Protein 3UP6 (pdb70)

CATH classification: 2.60.40.2580 (+1 more: 2.60.40.3380)

Secondary structure (DSSP, 8-state):
-EEEEEE-------SPPPB---EEEEEE-SS-EEEEEEE----SS-B-TTTSPPEEEEEE-EEEEEEEE-SS--HHHHHHHHT---HHHHH--EEGGGTB-TTSSB-TTT---EEEEEEEE-TT-EEEE-----S-EEEEEEEEE-TTS--EEE-TTT---EEEEE--EE-----GGGT-SS-SSGGG-----B-S--TTT-EEEE---SS-EEE----STT---EEEEEEEEE--EEPPTT-TT--EE---EEESSS-EE--S-EE--EEEE-SSTT---EEE--EE-TT-EEEEEEEE-SS-EEEEEEEE---/-EEEEEE-----S-TTTSPPB---EEEEEE-SS-EEEEEEE----SS-B-TTTSPPEEEEEE-EEEEEEEE-SS--HHHHHHHHT---HHHHH--EEGGGSB-TTSSB-TTT---EEEEEEEE-TT-EEEE-----S-EEEEEEEEE-TTS--EEE-TTT---EEEEE--EE-----TTTT-SS-SSGGG-----B-S--TTT-EEEE---SS-EEE----SSS---EEEEEEEEE--EEPPTT-TT--EE---EEESSS-EE--S-EE--EEEE-SSTT---EEE--EE-TT-EEEEEEEE-SS-EEEEEEEES--

Nearest PDB structures (foldseek):
  3up6-assembly2_B  TM=1.003E+00  e=2.009E-66  Bacteroides ovatus ATCC 8483
  3up6-assembly1_A  TM=9.876E-01  e=1.364E-63  Bacteroides ovatus ATCC 8483
  4k4k-assembly1_A  TM=4.471E-01  e=3.605E-06  Bacteroides uniformis ATCC 8492
  4h40-assembly1_B  TM=3.412E-01  e=4.747E-07  Bacteroides fragilis NCTC 9343
  4h40-assembly1_A  TM=3.571E-01  e=2.201E-06  Bacteroides fragilis NCTC 9343

Foldseek 3Di:
DKEKEWEQADDVDVQAFWFQKWKWKWAADVVGIWTWDTDMDGDPDTDGSNPDGTDIDMGDFHQKMKIKDKTLDQPVCVVVSVPDIDQVVLLVKDFQVRQADPLQDGPSVSTIIAMAIRDGDDPHYYYYDYYTFFQWEKEWEKEFADDQFAWWWAAQPWDKKKKWLFFRIFRRYHDVVRCQPPHPDVVSHTHDAAEPDDPVRIDMDMDHARHIDIGHDDPDPVDDRIDTRDMHIGGKHFAYPVNPSAMWMKTQIDGHDPDGAMGDTDGCQWEQEPPDVPGGDIDGDGIRDGQKYKYWYFYGGNPHTDIHIYIDNRD/DKEKEWEQEDAPDDLVQFFWFQKWKWKWAQDPVGIWTWDTDMDGDPDTHGSVPDGTDIDIGDFHQKMKIKDKTLDQPVCVVVSVPDIDPVVLLVWDFQCRQADPLQDGPSVSTIIEMAIRDGDDPHYYYYDYYTFFQWEKEWEKEFADDQFAWWWAAQPWDKKKKWLFFGMFRGYYDVVRQQPPHPDVVSHTHDAAEPDDPVRIDMDMDHARHIDIGHDDPDPVDDRIDTRDMHIGGKHFAYPVNPSAMWMKWQIDGHDPDGAMGDTDGCQWEQEPPDPPGGDIDGDGIRDTLKYWYWYFYGGNPHTDIHIYIYNRD

Solvent-accessible surface area: 29450 Å² total

Radius of gyration: 29.47 Å; Cα contacts (8 Å, |Δi|>4): 1549; chains: 2; bounding box: 87×43×74 Å

Sequence (632 aa):
TRAQLSIDLVNNVEQQEKINSRFIVFGSTPGGVRLDVNEHILLSTPETATDIDAQLLEVTSSNDILVVVIANEPQSLTSQLDGIANLLTLQEIYDISSILNSDGQIISATGPTGVIRDISIAPDETKTVQVIERAVARVDVFIEAIDGGAVTGYTAGSTSVTLHNFSHDSYFVGNVGNGTRDNADSSKNYGKVKEDVSESNLLTHSWTAATTETWAYSSAPGAENRKLLCSFYTAERLFKSDYSDRLSISANVLKGPSDVTGITGKVIESVTKVDGTGSPTAQPFTEIRRNNVYQVTARVGKIGIQILTISVEDWTRAQLSIDLVNNGDVEQQEKINSRFIVFGSTPGGVRLDVNEHILLSTPETATDIDAQLLEVTSSNDILVVVIANEPQSLTSQLDGIANLLTLQEIYDISSILNSDGQIISATGPTGVIRDISIAPDETKTVQVIERAVARVDVFIEAIDGGAVTGYTAGSTSVTLHNFSHDSYFVGNVGNGTRDNADSSKNYGKVKEDVSESNLLTHSWTAATTETWAYSSAPGAENRKLLCSFYTAERLFKSDYSDRLSISANVLKGPSDVTGITGKVIESVTKVDGTGSPTAQPFTEIRRNNVYQVTARVGKIGIQILTISVEDW

Structure (mmCIF, N/CA/C/O backbone):
data_3UP6
#
_entry.id   3UP6
#
_cell.length_a   78.043
_cell.length_b   91.138
_cell.length_c   106.356
_cell.angle_alpha   90.000
_cell.angle_beta   90.000
_cell.angle_gamma   90.000
#
_symmetry.space_group_name_H-M   'P 21 21 21'
#
loop_
_entity.id
_entity.type
_entity.pdbx_description
1 polymer 'hypothetical protein BACOVA_04078'
2 water water
#
loop_
_atom_site.group_PDB
_atom_site.id
_atom_site.type_symbol
_atom_site.label_atom_id
_atom_site.label_alt_id
_atom_site.label_comp_id
_atom_site.label_asym_id
_atom_site.label_entity_id
_atom_site.label_seq_id
_atom_site.pdbx_PDB_ins_code
_atom_site.Cartn_x
_atom_site.Cartn_y
_atom_site.Cartn_z
_atom_site.occupancy
_atom_site.B_iso_or_equiv
_atom_site.auth_seq_id
_atom_site.auth_comp_id
_atom_site.auth_asym_id
_atom_site.auth_atom_id
_atom_site.pdbx_PDB_model_num
ATOM 1 N N . THR A 1 12 ? 32.747 33.340 121.340 1.00 62.80 35 THR A N 1
ATOM 2 C CA . THR A 1 12 ? 34.198 33.212 121.502 1.00 60.96 35 THR A CA 1
ATOM 3 C C . THR A 1 12 ? 34.856 32.883 120.132 1.00 62.05 35 THR A C 1
ATOM 4 O O . THR A 1 12 ? 35.661 33.680 119.648 1.00 60.80 35 THR A O 1
ATOM 8 N N . ARG A 1 13 ? 34.485 31.737 119.505 1.00 57.30 36 ARG A N 1
ATOM 9 C CA . ARG A 1 13 ? 35.013 31.267 118.211 1.00 55.03 36 ARG A CA 1
ATOM 10 C C . ARG A 1 13 ? 34.057 31.511 117.035 1.00 56.57 36 ARG A C 1
ATOM 11 O O . ARG A 1 13 ? 32.843 31.651 117.219 1.00 58.54 36 ARG A O 1
ATOM 19 N N . ALA A 1 14 ? 34.624 31.497 115.812 1.00 48.93 37 ALA A N 1
ATOM 20 C CA . ALA A 1 14 ? 33.932 31.661 114.533 1.00 47.27 37 ALA A CA 1
ATOM 21 C C . ALA A 1 14 ? 34.602 30.811 113.466 1.00 47.64 37 ALA A C 1
ATOM 22 O O . ALA A 1 14 ? 35.740 30.374 113.658 1.00 44.96 37 ALA A O 1
ATOM 24 N N . GLN A 1 15 ? 33.892 30.548 112.359 1.00 44.42 38 GLN A N 1
ATOM 25 C CA . GLN A 1 15 ? 34.406 29.737 111.252 1.00 42.89 38 GLN A CA 1
ATOM 26 C C . GLN A 1 15 ? 34.549 30.587 110.023 1.00 46.26 38 GLN A C 1
ATOM 27 O O . GLN A 1 15 ? 33.573 31.206 109.580 1.00 47.36 38 GLN A O 1
ATOM 33 N N . LEU A 1 16 ? 35.766 30.626 109.469 1.00 40.54 39 LEU A N 1
ATOM 34 C CA . LEU A 1 16 ? 36.082 31.404 108.279 1.00 39.29 39 LEU A CA 1
ATOM 35 C C . LEU A 1 16 ? 36.481 30.469 107.138 1.00 43.58 39 LEU A C 1
ATOM 36 O O . LEU A 1 16 ? 37.448 29.730 107.279 1.00 43.44 39 LEU A O 1
ATOM 41 N N . SER A 1 17 ? 35.710 30.457 106.039 1.00 41.54 40 SER A N 1
ATOM 42 C CA . SER A 1 17 ? 35.983 29.629 104.871 1.00 41.42 40 SER A CA 1
ATOM 43 C C . SER A 1 17 ? 36.708 30.442 103.808 1.00 45.64 40 SER A C 1
ATOM 44 O O . SER A 1 17 ? 36.147 31.395 103.256 1.00 47.63 40 SER A O 1
ATOM 47 N N . ILE A 1 18 ? 37.958 30.076 103.534 1.00 39.06 41 ILE A N 1
ATOM 48 C CA . ILE A 1 18 ? 38.756 30.757 102.523 1.00 36.92 41 ILE A CA 1
ATOM 49 C C . ILE A 1 18 ? 38.570 30.039 101.188 1.00 40.77 41 ILE A C 1
ATOM 50 O O . ILE A 1 18 ? 38.920 28.861 101.080 1.00 41.00 41 ILE A O 1
ATOM 55 N N . ASP A 1 19 ? 38.043 30.753 100.175 1.00 36.90 42 ASP A N 1
ATOM 56 C CA . ASP A 1 19 ? 37.868 30.190 98.847 1.00 37.42 42 ASP A CA 1
ATOM 57 C C . ASP A 1 19 ? 38.799 30.916 97.863 1.00 41.56 42 ASP A C 1
ATOM 58 O O . ASP A 1 19 ? 38.544 32.064 97.513 1.00 41.54 42 ASP A O 1
ATOM 63 N N . LEU A 1 20 ? 39.902 30.254 97.451 1.00 37.82 43 LEU A N 1
ATOM 64 C CA . LEU A 1 20 ? 40.863 30.802 96.493 1.00 36.53 43 LEU A CA 1
ATOM 65 C C . LEU A 1 20 ? 40.232 30.849 95.092 1.00 43.39 43 LEU A C 1
ATOM 66 O O . LEU A 1 20 ? 39.472 29.948 94.746 1.00 44.62 43 LEU A O 1
ATOM 71 N N . VAL A 1 21 ? 40.467 31.940 94.328 1.00 41.08 44 VAL A N 1
ATOM 72 C CA . VAL A 1 21 ? 39.903 32.157 92.984 1.00 43.16 44 VAL A CA 1
ATOM 73 C C . VAL A 1 21 ? 40.989 32.635 92.003 1.00 54.44 44 VAL A C 1
ATOM 74 O O . VAL A 1 21 ? 41.966 33.287 92.407 1.00 54.68 44 VAL A O 1
ATOM 78 N N . ASN A 1 22 ? 40.816 32.303 90.714 1.00 55.70 45 ASN A N 1
ATOM 79 C CA . ASN A 1 22 ? 41.740 32.731 89.667 1.00 56.79 45 ASN A CA 1
ATOM 80 C C . ASN A 1 22 ? 41.009 33.669 88.693 1.00 66.26 45 ASN A C 1
ATOM 81 O O . ASN A 1 22 ? 41.478 34.797 88.469 1.00 66.47 45 ASN A O 1
ATOM 86 N N . ASN A 1 23 ? 39.851 33.198 88.133 1.00 64.87 46 ASN A N 1
ATOM 87 C CA . ASN A 1 23 ? 38.982 33.899 87.176 1.00 86.38 46 ASN A CA 1
ATOM 88 C C . ASN A 1 23 ? 39.804 34.654 86.107 1.00 98.18 46 ASN A C 1
ATOM 89 O O . ASN A 1 23 ? 40.779 34.117 85.569 1.00 49.75 46 ASN A O 1
ATOM 94 N N . VAL A 1 26 ? 43.104 30.093 83.665 1.00 74.78 49 VAL A N 1
ATOM 95 C CA . VAL A 1 26 ? 42.032 29.177 84.072 1.00 76.22 49 VAL A CA 1
ATOM 96 C C . VAL A 1 26 ? 42.532 27.705 83.903 1.00 78.33 49 VAL A C 1
ATOM 97 O O . VAL A 1 26 ? 42.141 26.826 84.681 1.00 76.99 49 VAL A O 1
ATOM 101 N N . GLU A 1 27 ? 43.417 27.469 82.903 1.00 74.59 50 GLU A N 1
ATOM 102 C CA . GLU A 1 27 ? 44.033 26.168 82.583 1.00 74.62 50 GLU A CA 1
ATOM 103 C C . GLU A 1 27 ? 45.569 26.186 82.811 1.00 74.22 50 GLU A C 1
ATOM 104 O O . GLU A 1 27 ? 46.178 25.124 82.990 1.00 74.62 50 GLU A O 1
ATOM 106 N N . GLN A 1 28 ? 46.184 27.385 82.805 1.00 66.02 51 GLN A N 1
ATOM 107 C CA . GLN A 1 28 ? 47.621 27.558 83.012 1.00 63.10 51 GLN A CA 1
ATOM 108 C C . GLN A 1 28 ? 47.947 27.877 84.512 1.00 62.88 51 GLN A C 1
ATOM 109 O O . GLN A 1 28 ? 49.119 28.112 84.854 1.00 61.79 51 GLN A O 1
ATOM 111 N N . GLN A 1 29 ? 46.913 27.816 85.406 1.00 55.94 52 GLN A N 1
ATOM 112 C CA . GLN A 1 29 ? 47.091 28.040 86.847 1.00 52.09 52 GLN A CA 1
ATOM 113 C C . GLN A 1 29 ? 47.863 26.837 87.433 1.00 50.36 52 GLN A C 1
ATOM 114 O O . GLN A 1 29 ? 47.684 25.695 87.011 1.00 48.89 52 GLN A O 1
ATOM 120 N N . GLU A 1 30 ? 48.820 27.162 88.314 1.00 43.91 53 GLU A N 1
ATOM 121 C CA . GLU A 1 30 ? 49.813 26.303 88.966 1.00 41.59 53 GLU A CA 1
ATOM 122 C C . GLU A 1 30 ? 49.202 25.289 89.941 1.00 42.74 53 GLU A C 1
ATOM 123 O O . GLU A 1 30 ? 48.242 25.614 90.649 1.00 42.04 53 GLU A O 1
ATOM 129 N N . LYS A 1 31 ? 49.792 24.069 89.981 1.00 36.66 54 LYS A N 1
ATOM 130 C CA . LYS A 1 31 ? 49.420 22.996 90.908 1.00 35.79 54 LYS A CA 1
ATOM 131 C C . LYS A 1 31 ? 49.899 23.365 92.298 1.00 34.60 54 LYS A C 1
ATOM 132 O O . LYS A 1 31 ? 50.995 23.916 92.428 1.00 30.87 54 LYS A O 1
ATOM 138 N N . ILE A 1 32 ? 49.081 23.083 93.329 1.00 31.02 55 ILE A N 1
ATOM 139 C CA . ILE A 1 32 ? 49.404 23.391 94.723 1.00 29.60 55 ILE A CA 1
ATOM 140 C C . ILE A 1 32 ? 49.663 22.069 95.454 1.00 35.54 55 ILE A C 1
ATOM 141 O O . ILE A 1 32 ? 48.831 21.169 95.409 1.00 35.40 55 ILE A O 1
ATOM 146 N N . ASN A 1 33 ? 50.838 21.970 96.110 1.00 33.80 56 ASN A N 1
ATOM 147 C CA . ASN A 1 33 ? 51.335 20.814 96.882 1.00 35.22 56 ASN A CA 1
ATOM 148 C C . ASN A 1 33 ? 51.221 21.066 98.371 1.00 37.15 56 ASN A C 1
ATOM 149 O O . ASN A 1 33 ? 51.047 20.133 99.145 1.00 37.84 56 ASN A O 1
ATOM 154 N N . SER A 1 34 ? 51.382 22.347 98.755 1.00 32.07 57 SER A N 1
ATOM 155 C CA . SER A 1 34 ? 51.408 22.907 100.105 1.00 30.88 57 SER A CA 1
ATOM 156 C C . SER A 1 34 ? 50.531 24.131 100.209 1.00 31.97 57 SER A C 1
ATOM 157 O O . SER A 1 34 ? 50.521 24.960 99.313 1.00 28.51 57 SER A O 1
ATOM 168 N N . ARG A 1 36 ? 49.293 27.109 103.338 1.00 23.88 59 ARG A N 1
ATOM 169 C CA . ARG A 1 36 ? 49.515 27.666 104.675 1.00 21.30 59 ARG A CA 1
ATOM 170 C C . ARG A 1 36 ? 48.595 28.850 104.893 1.00 22.68 59 ARG A C 1
ATOM 171 O O . ARG A 1 36 ? 48.607 29.813 104.129 1.00 20.87 59 ARG A O 1
ATOM 179 N N . PHE A 1 37 ? 47.794 28.767 105.947 1.00 19.88 60 PHE A N 1
ATOM 180 C CA . PHE A 1 37 ? 46.859 29.810 106.328 1.00 19.24 60 PHE A CA 1
ATOM 181 C C . PHE A 1 37 ? 47.322 30.454 107.641 1.00 24.83 60 PHE A C 1
ATOM 182 O O . PHE A 1 37 ? 47.330 29.807 108.686 1.00 25.99 60 PHE A O 1
ATOM 190 N N . ILE A 1 38 ? 47.805 31.705 107.546 1.00 20.43 61 ILE A N 1
ATOM 191 C CA . ILE A 1 38 ? 48.249 32.521 108.669 1.00 19.45 61 ILE A CA 1
ATOM 192 C C . ILE A 1 38 ? 47.208 33.634 108.874 1.00 24.23 61 ILE A C 1
ATOM 193 O O . ILE A 1 38 ? 47.090 34.515 108.022 1.00 23.12 61 ILE A O 1
ATOM 198 N N . VAL A 1 39 ? 46.413 33.535 109.977 1.00 21.38 62 VAL A N 1
ATOM 199 C CA . VAL A 1 39 ? 45.354 34.466 110.381 1.00 20.51 62 VAL A CA 1
ATOM 200 C C . VAL A 1 39 ? 45.850 35.317 111.549 1.00 26.50 62 VAL A C 1
ATOM 201 O O . VAL A 1 39 ? 46.370 34.772 112.521 1.00 25.05 62 VAL A O 1
ATOM 205 N N . PHE A 1 40 ? 45.691 36.650 111.441 1.00 26.20 63 PHE A N 1
ATOM 206 C CA . PHE A 1 40 ? 45.951 37.640 112.493 1.00 27.22 63 PHE A CA 1
ATOM 207 C C . PHE A 1 40 ? 44.686 38.389 112.815 1.00 32.37 63 PHE A C 1
ATOM 208 O O . PHE A 1 40 ? 43.910 38.666 111.908 1.00 31.53 63 PHE A O 1
ATOM 216 N N . GLY A 1 41 ? 44.481 38.711 114.083 1.00 31.32 64 GLY A N 1
ATOM 217 C CA . GLY A 1 41 ? 43.287 39.434 114.499 1.00 33.76 64 GLY A CA 1
ATOM 218 C C . GLY A 1 41 ? 43.480 40.392 115.656 1.00 39.99 64 GLY A C 1
ATOM 219 O O . GLY A 1 41 ? 44.381 40.215 116.479 1.00 38.83 64 GLY A O 1
ATOM 220 N N . SER A 1 42 ? 42.626 41.417 115.713 1.00 38.81 65 SER A N 1
ATOM 221 C CA . SER A 1 42 ? 42.645 42.393 116.782 1.00 40.41 65 SER A CA 1
ATOM 222 C C . SER A 1 42 ? 41.814 41.878 117.919 1.00 45.02 65 SER A C 1
ATOM 223 O O . SER A 1 42 ? 40.631 41.577 117.734 1.00 45.72 65 SER A O 1
ATOM 226 N N . THR A 1 43 ? 42.453 41.730 119.090 1.00 41.58 66 THR A N 1
ATOM 227 C CA . THR A 1 43 ? 41.845 41.249 120.330 1.00 42.14 66 THR A CA 1
ATOM 228 C C . THR A 1 43 ? 41.672 42.451 121.283 1.00 50.46 66 THR A C 1
ATOM 229 O O . THR A 1 43 ? 42.179 43.527 120.939 1.00 51.63 66 THR A O 1
ATOM 233 N N . PRO A 1 44 ? 41.019 42.340 122.479 1.00 48.19 67 PRO A N 1
ATOM 234 C CA . PRO A 1 44 ? 40.960 43.509 123.376 1.00 49.09 67 PRO A CA 1
ATOM 235 C C . PRO A 1 44 ? 42.357 43.903 123.874 1.00 50.09 67 PRO A C 1
ATOM 236 O O . PRO A 1 44 ? 42.639 45.092 124.010 1.00 51.48 67 PRO A O 1
ATOM 240 N N . GLY A 1 45 ? 43.221 42.907 124.071 1.00 43.07 68 GLY A N 1
ATOM 241 C CA . GLY A 1 45 ? 44.601 43.105 124.493 1.00 42.32 68 GLY A CA 1
ATOM 242 C C . GLY A 1 45 ? 45.510 43.644 123.404 1.00 45.08 68 GLY A C 1
ATOM 243 O O . GLY A 1 45 ? 46.543 44.242 123.707 1.00 45.37 68 GLY A O 1
ATOM 244 N N . GLY A 1 46 ? 45.133 43.421 122.141 1.00 39.57 69 GLY A N 1
ATOM 245 C CA . GLY A 1 46 ? 45.892 43.872 120.980 1.00 37.26 69 GLY A CA 1
ATOM 246 C C . GLY A 1 46 ? 46.020 42.845 119.874 1.00 37.21 69 GLY A C 1
ATOM 247 O O . GLY A 1 46 ? 45.403 41.776 119.925 1.00 35.20 69 GLY A O 1
ATOM 248 N N . VAL A 1 47 ? 46.832 43.165 118.862 1.00 33.36 70 VAL A N 1
ATOM 249 C CA . VAL A 1 47 ? 47.061 42.295 117.701 1.00 31.51 70 VAL A CA 1
ATOM 250 C C . VAL A 1 47 ? 47.768 41.020 118.155 1.00 35.37 70 VAL A C 1
ATOM 251 O O . VAL A 1 47 ? 48.774 41.083 118.864 1.00 35.55 70 VAL A O 1
ATOM 255 N N . ARG A 1 48 ? 47.219 39.871 117.743 1.00 32.27 71 ARG A N 1
ATOM 256 C CA . ARG A 1 48 ? 47.704 38.541 118.089 1.00 31.94 71 ARG A CA 1
ATOM 257 C C . ARG A 1 48 ? 47.578 37.571 116.898 1.00 35.41 71 ARG A C 1
ATOM 258 O O . ARG A 1 48 ? 46.652 37.696 116.085 1.00 36.62 71 ARG A O 1
ATOM 266 N N . LEU A 1 49 ? 48.515 36.614 116.795 1.00 28.35 72 LEU A N 1
ATOM 267 C CA . LEU A 1 49 ? 48.450 35.553 115.808 1.00 25.81 72 LEU A CA 1
ATOM 268 C C . LEU A 1 49 ? 47.364 34.600 116.233 1.00 31.35 72 LEU A C 1
ATOM 269 O O . LEU A 1 49 ? 47.417 34.099 117.342 1.00 32.96 72 LEU A O 1
ATOM 274 N N . ASP A 1 50 ? 46.364 34.383 115.396 1.00 27.72 73 ASP A N 1
ATOM 275 C CA . ASP A 1 50 ? 45.240 33.531 115.740 1.00 28.61 73 ASP A CA 1
ATOM 276 C C . ASP A 1 50 ? 45.461 32.092 115.240 1.00 33.82 73 ASP A C 1
ATOM 277 O O . ASP A 1 50 ? 45.406 31.160 116.038 1.00 37.09 73 ASP A O 1
ATOM 282 N N . VAL A 1 51 ? 45.673 31.911 113.925 1.00 27.41 74 VAL A N 1
ATOM 283 C CA . VAL A 1 51 ? 45.869 30.622 113.261 1.00 26.02 74 VAL A CA 1
ATOM 284 C C . VAL A 1 51 ? 47.143 30.683 112.400 1.00 26.84 74 VAL A C 1
ATOM 285 O O . VAL A 1 51 ? 47.452 31.724 111.815 1.00 24.90 74 VAL A O 1
ATOM 289 N N . ASN A 1 52 ? 47.891 29.562 112.397 1.00 22.69 75 ASN A N 1
ATOM 290 C CA . ASN A 1 52 ? 49.070 29.224 111.593 1.00 20.91 75 ASN A CA 1
ATOM 291 C C . ASN A 1 52 ? 48.974 27.731 111.325 1.00 26.33 75 ASN A C 1
ATOM 292 O O . ASN A 1 52 ? 49.266 26.905 112.205 1.00 27.84 75 ASN A O 1
ATOM 297 N N . GLU A 1 53 ? 48.450 27.391 110.146 1.00 21.81 76 GLU A N 1
ATOM 298 C CA . GLU A 1 53 ? 48.141 26.025 109.741 1.00 21.95 76 GLU A CA 1
ATOM 299 C C . GLU A 1 53 ? 48.804 25.717 108.409 1.00 26.97 76 GLU A C 1
ATOM 300 O O . GLU A 1 53 ? 48.663 26.477 107.452 1.00 27.71 76 GLU A O 1
ATOM 306 N N . HIS A 1 54 ? 49.545 24.602 108.366 1.00 23.40 77 HIS A N 1
ATOM 307 C CA . HIS A 1 54 ? 50.263 24.107 107.192 1.00 22.28 77 HIS A CA 1
ATOM 308 C C . HIS A 1 54 ? 49.639 22.765 106.753 1.00 26.46 77 HIS A C 1
ATOM 309 O O . HIS A 1 54 ? 49.690 21.778 107.478 1.00 26.55 77 HIS A O 1
ATOM 316 N N . ILE A 1 55 ? 48.995 22.770 105.590 1.00 23.08 78 ILE A N 1
ATOM 317 C CA . ILE A 1 55 ? 48.315 21.616 104.994 1.00 24.16 78 ILE A CA 1
ATOM 318 C C . ILE A 1 55 ? 49.145 21.114 103.813 1.00 27.75 78 ILE A C 1
ATOM 319 O O . ILE A 1 55 ? 49.534 21.893 102.941 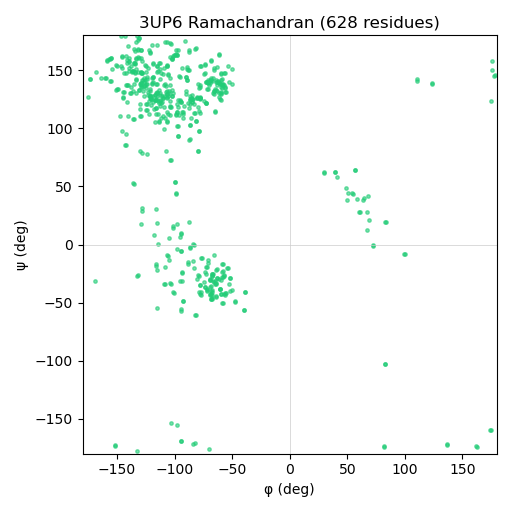1.00 27.55 78 ILE A O 1
ATOM 324 N N . LEU A 1 56 ? 49.410 19.826 103.788 1.00 25.20 79 LEU A N 1
ATOM 325 C CA . LEU A 1 56 ? 50.177 19.200 102.714 1.00 26.50 79 LEU A CA 1
ATOM 326 C C . LEU A 1 56 ? 49.257 18.287 101.924 1.00 34.72 79 LEU A C 1
ATOM 327 O O . LEU A 1 56 ? 48.603 17.417 102.510 1.00 35.67 79 LEU A O 1
ATOM 332 N N . LEU A 1 57 ? 49.172 18.534 100.598 1.00 32.85 80 LEU A N 1
ATOM 333 C CA . LEU A 1 57 ? 48.278 17.849 99.673 1.00 34.85 80 LEU A CA 1
ATOM 334 C C . LEU A 1 57 ? 48.963 16.674 98.966 1.00 44.24 80 LEU A C 1
ATOM 335 O O . LEU A 1 57 ? 49.990 16.831 98.301 1.00 43.03 80 LEU A O 1
ATOM 340 N N . SER A 1 58 ? 48.357 15.489 99.123 1.00 46.08 81 SER A N 1
ATOM 341 C CA . SER A 1 58 ? 48.781 14.235 98.523 1.00 49.40 81 SER A CA 1
ATOM 342 C C . SER A 1 58 ? 48.550 14.278 97.026 1.00 58.37 81 SER A C 1
ATOM 343 O O . SER A 1 58 ? 49.398 13.820 96.254 1.00 60.85 81 SER A O 1
ATOM 346 N N . THR A 1 59 ? 47.382 14.815 96.618 1.00 54.71 82 THR A N 1
ATOM 347 C CA . THR A 1 59 ? 47.030 15.008 95.223 1.00 54.22 82 THR A CA 1
ATOM 348 C C . THR A 1 59 ? 47.135 16.501 94.985 1.00 54.36 82 THR A C 1
ATOM 349 O O . THR A 1 59 ? 46.293 17.253 95.494 1.00 53.83 82 THR A O 1
ATOM 353 N N . PRO A 1 60 ? 48.203 16.951 94.277 1.00 47.93 83 PRO A N 1
ATOM 354 C CA . PRO A 1 60 ? 48.335 18.384 93.992 1.00 45.22 83 PRO A CA 1
ATOM 355 C C . PRO A 1 60 ? 47.201 18.845 93.071 1.00 49.80 83 PRO A C 1
ATOM 356 O O . PRO A 1 60 ? 46.844 18.147 92.112 1.00 51.02 83 PRO A O 1
ATOM 360 N N . GLU A 1 61 ? 46.562 19.965 93.443 1.00 45.40 84 GLU A N 1
ATOM 361 C CA . GLU A 1 61 ? 45.408 20.524 92.741 1.00 45.86 84 GLU A CA 1
ATOM 362 C C . GLU A 1 61 ? 45.568 22.022 92.531 1.00 47.53 84 GLU A C 1
ATOM 363 O O . GLU A 1 61 ? 46.373 22.642 93.215 1.00 45.64 84 GLU A O 1
ATOM 369 N N . THR A 1 62 ? 44.822 22.608 91.582 1.00 45.22 85 THR A N 1
ATOM 370 C CA . THR A 1 62 ? 44.917 24.055 91.351 1.00 44.20 85 THR A CA 1
ATOM 371 C C . THR A 1 62 ? 43.944 24.784 92.275 1.00 51.63 85 THR A C 1
ATOM 372 O O . THR A 1 62 ? 43.060 24.151 92.858 1.00 52.62 85 THR A O 1
ATOM 376 N N . ALA A 1 63 ? 44.118 26.115 92.404 1.00 49.59 86 ALA A N 1
ATOM 377 C CA . ALA A 1 63 ? 43.307 26.994 93.248 1.00 50.69 86 ALA A CA 1
ATOM 378 C C . ALA A 1 63 ? 41.785 26.799 93.019 1.00 59.65 86 ALA A C 1
ATOM 379 O O . ALA A 1 63 ? 41.046 26.811 94.003 1.00 60.65 86 ALA A O 1
ATOM 381 N N . THR A 1 64 ? 41.331 26.587 91.755 1.00 59.08 87 THR A N 1
ATOM 382 C CA . THR A 1 64 ? 39.918 26.358 91.421 1.00 62.57 87 THR A CA 1
ATOM 383 C C . THR A 1 64 ? 39.474 24.967 91.903 1.00 69.37 87 THR A C 1
ATOM 384 O O . THR A 1 64 ? 38.356 24.847 92.401 1.00 71.63 87 THR A O 1
ATOM 388 N N . ASP A 1 65 ? 40.348 23.935 91.789 1.00 65.38 88 ASP A N 1
ATOM 389 C CA . ASP A 1 65 ? 40.067 22.563 92.242 1.00 66.13 88 ASP A CA 1
ATOM 390 C C . ASP A 1 65 ? 40.070 22.451 93.779 1.00 67.67 88 ASP A C 1
ATOM 391 O O . ASP A 1 65 ? 39.529 21.479 94.298 1.00 70.56 88 ASP A O 1
ATOM 396 N N . ILE A 1 66 ? 40.678 23.408 94.500 1.00 59.47 89 ILE A N 1
ATOM 397 C CA . ILE A 1 66 ? 40.727 23.396 95.967 1.00 57.81 89 ILE A CA 1
ATOM 398 C C . ILE A 1 66 ? 39.382 23.875 96.503 1.00 60.88 89 ILE A C 1
ATOM 399 O O . ILE A 1 66 ? 38.929 24.972 96.154 1.00 60.34 89 ILE A O 1
ATOM 404 N N . ASP A 1 67 ? 38.767 23.053 97.378 1.00 57.33 90 ASP A N 1
ATOM 405 C CA . ASP A 1 67 ? 37.526 23.371 98.088 1.00 57.53 90 ASP A CA 1
ATOM 406 C C . ASP A 1 67 ? 37.781 24.474 99.093 1.00 57.56 90 ASP A C 1
ATOM 407 O O . ASP A 1 67 ? 38.926 24.645 99.515 1.00 55.72 90 ASP A O 1
ATOM 412 N N . ALA A 1 68 ? 36.730 25.199 99.518 1.00 52.28 91 ALA A N 1
ATOM 413 C CA . ALA A 1 68 ? 36.869 26.230 100.539 1.00 49.28 91 ALA A CA 1
ATOM 414 C C . ALA A 1 68 ? 37.474 25.631 101.799 1.00 49.45 91 ALA A C 1
ATOM 415 O O . ALA A 1 68 ? 37.069 24.548 102.223 1.00 50.49 91 ALA A O 1
ATOM 417 N N . GLN A 1 69 ? 38.506 26.284 102.336 1.00 42.63 92 GLN A N 1
ATOM 418 C CA . GLN A 1 69 ? 39.208 25.800 103.508 1.00 40.98 92 GLN A CA 1
ATOM 419 C C . GLN A 1 69 ? 38.605 26.421 104.761 1.00 45.51 92 GLN A C 1
ATOM 420 O O . GLN A 1 69 ? 38.716 27.632 104.968 1.00 44.94 92 GLN A O 1
ATOM 426 N N . LEU A 1 70 ? 37.993 25.586 105.609 1.00 42.94 93 LEU A N 1
ATOM 427 C CA . LEU A 1 70 ? 37.385 26.068 106.841 1.00 43.32 93 LEU A CA 1
ATOM 428 C C . LEU A 1 70 ? 38.473 26.245 107.906 1.00 42.60 93 LEU A C 1
ATOM 429 O O . LEU A 1 70 ? 39.248 25.327 108.174 1.00 41.05 93 LEU A O 1
ATOM 434 N N . LEU A 1 71 ? 38.524 27.450 108.491 1.00 37.43 94 LEU A N 1
ATOM 435 C CA . LEU A 1 71 ? 39.464 27.833 109.541 1.00 35.58 94 LEU A CA 1
ATOM 436 C C . LEU A 1 71 ? 38.722 28.285 110.790 1.00 41.53 94 LEU A C 1
ATOM 437 O O . LEU A 1 71 ? 37.892 29.196 110.713 1.00 42.79 94 LEU A O 1
ATOM 442 N N . GLU A 1 72 ? 39.028 27.679 111.939 1.00 38.05 95 GLU A N 1
ATOM 443 C CA . GLU A 1 72 ? 38.394 28.079 113.196 1.00 39.15 95 GLU A CA 1
ATOM 444 C C . GLU A 1 72 ? 39.146 29.283 113.751 1.00 42.78 95 GLU A C 1
ATOM 445 O O . GLU A 1 72 ? 40.327 29.178 114.083 1.00 42.90 95 GLU A O 1
ATOM 451 N N . VAL A 1 73 ? 38.485 30.439 113.794 1.00 39.15 96 VAL A N 1
ATOM 452 C CA . VAL A 1 73 ? 39.139 31.675 114.216 1.00 38.61 96 VAL A CA 1
ATOM 453 C C . VAL A 1 73 ? 38.432 32.288 115.438 1.00 45.92 96 VAL A C 1
ATOM 454 O O . VAL A 1 73 ? 37.305 31.927 115.773 1.00 47.92 96 VAL A O 1
ATOM 458 N N . THR A 1 74 ? 39.125 33.225 116.086 1.00 42.08 97 THR A N 1
ATOM 459 C CA . THR A 1 74 ? 38.641 34.014 117.201 1.00 42.93 97 THR A CA 1
ATOM 460 C C . THR A 1 74 ? 37.900 35.196 116.588 1.00 46.50 97 THR A C 1
ATOM 461 O O . THR A 1 74 ? 38.456 35.863 115.708 1.00 45.43 97 THR A O 1
ATOM 465 N N . SER A 1 75 ? 36.653 35.437 117.022 1.00 42.72 98 SER A N 1
ATOM 466 C CA . SER A 1 75 ? 35.840 36.547 116.524 1.00 42.92 98 SER A CA 1
ATOM 467 C C . SER A 1 75 ? 36.557 37.857 116.804 1.00 43.83 98 SER A C 1
ATOM 468 O O . SER A 1 75 ? 37.114 38.047 117.889 1.00 43.74 98 SER A O 1
ATOM 471 N N . SER A 1 76 ? 36.673 38.686 115.769 1.00 38.10 99 SER A N 1
ATOM 472 C CA . SER A 1 76 ? 37.360 39.977 115.804 1.00 37.03 99 SER A CA 1
ATOM 473 C C . SER A 1 76 ? 36.738 40.921 114.799 1.00 42.97 99 SER A C 1
ATOM 474 O O . SER A 1 76 ? 36.176 40.478 113.795 1.00 42.06 99 SER A O 1
ATOM 477 N N . ASN A 1 77 ? 36.864 42.225 115.041 1.00 42.17 100 ASN A N 1
ATOM 478 C CA . ASN A 1 77 ? 36.332 43.239 114.128 1.00 43.46 100 ASN A CA 1
ATOM 479 C C . ASN A 1 77 ? 37.326 43.469 113.008 1.00 44.46 100 ASN A C 1
ATOM 480 O O . ASN A 1 77 ? 36.936 43.974 111.952 1.00 43.81 100 ASN A O 1
ATOM 485 N N . ASP A 1 78 ? 38.614 43.095 113.227 1.00 39.01 101 ASP A N 1
ATOM 486 C CA . ASP A 1 78 ? 39.632 43.292 112.200 1.00 37.07 101 ASP A CA 1
ATOM 487 C C . ASP A 1 78 ? 40.568 42.089 112.175 1.00 35.73 101 ASP A C 1
ATOM 488 O O . ASP A 1 78 ? 41.360 41.879 113.089 1.00 34.98 101 ASP A O 1
ATOM 493 N N . ILE A 1 79 ? 40.468 41.320 111.087 1.00 29.01 102 ILE A N 1
ATOM 494 C CA . ILE A 1 79 ? 41.216 40.093 110.808 1.00 26.47 102 ILE A CA 1
ATOM 495 C C . ILE A 1 79 ? 41.969 40.222 109.458 1.00 27.42 102 ILE A C 1
ATOM 496 O O . ILE A 1 79 ? 41.405 40.689 108.471 1.00 27.07 102 ILE A O 1
ATOM 501 N N . LEU A 1 80 ? 43.220 39.753 109.429 1.00 23.15 103 LEU A N 1
ATOM 502 C CA . LEU A 1 80 ? 44.091 39.720 108.250 1.00 22.55 103 LEU A CA 1
ATOM 503 C C . LEU A 1 80 ? 44.511 38.251 107.984 1.00 28.31 103 LEU A C 1
ATOM 504 O O . LEU A 1 80 ? 44.960 37.546 108.894 1.00 27.43 103 LEU A O 1
ATOM 509 N N . VAL A 1 81 ? 44.316 37.787 106.750 1.00 25.92 104 VAL A N 1
ATOM 510 C CA . VAL A 1 81 ? 44.641 36.411 106.413 1.00 25.48 104 VAL A CA 1
ATOM 511 C C . VAL A 1 81 ? 45.694 36.416 105.318 1.00 28.79 104 VAL A C 1
ATOM 512 O O . VAL A 1 81 ? 45.527 37.066 104.280 1.00 27.89 104 VAL A O 1
ATOM 516 N N . VAL A 1 82 ? 46.775 35.687 105.570 1.00 24.93 105 VAL A N 1
ATOM 517 C CA . VAL A 1 82 ? 47.857 35.456 104.635 1.00 24.09 105 VAL A CA 1
ATOM 518 C C . VAL A 1 82 ? 47.765 33.984 104.128 1.00 29.04 105 VAL A C 1
ATOM 519 O O . VAL A 1 82 ? 47.723 33.041 104.933 1.00 29.24 105 VAL A O 1
ATOM 523 N N . VAL A 1 83 ? 47.734 33.798 102.800 1.00 23.91 106 VAL A N 1
ATOM 524 C CA . VAL A 1 83 ? 47.731 32.454 102.220 1.00 22.57 106 VAL A CA 1
ATOM 525 C C . VAL A 1 83 ? 49.059 32.258 101.462 1.00 23.62 106 VAL A C 1
ATOM 526 O O . VAL A 1 83 ? 49.502 33.136 100.737 1.00 21.11 106 VAL A O 1
ATOM 530 N N . ILE A 1 84 ? 49.704 31.123 101.681 1.00 20.94 107 ILE A N 1
ATOM 531 C CA . ILE A 1 84 ? 50.983 30.785 101.055 1.00 20.64 107 ILE A CA 1
ATOM 532 C C . ILE A 1 84 ? 50.883 29.382 100.443 1.00 25.80 107 ILE A C 1
ATOM 533 O O . ILE A 1 84 ? 50.669 28.392 101.148 1.00 27.15 107 ILE A O 1
ATOM 538 N N . ALA A 1 85 ? 51.023 29.324 99.128 1.00 21.22 108 ALA A N 1
ATOM 539 C CA . ALA A 1 85 ? 51.021 28.076 98.412 1.00 22.28 108 ALA A CA 1
ATOM 540 C C . ALA A 1 85 ? 52.424 27.724 98.023 1.00 26.21 108 ALA A C 1
ATOM 541 O O . ALA A 1 85 ? 53.192 28.631 97.720 1.00 26.73 108 ALA A O 1
ATOM 543 N N . ASN A 1 86 ? 52.780 26.428 98.064 1.00 21.80 109 ASN A N 1
ATOM 544 C CA . ASN A 1 86 ? 54.058 25.898 97.608 1.00 21.19 109 ASN A CA 1
ATOM 545 C C . ASN A 1 86 ? 55.259 26.706 98.180 1.00 24.85 109 ASN A C 1
ATOM 546 O O . ASN A 1 86 ? 56.196 27.065 97.450 1.00 25.07 109 ASN A O 1
ATOM 551 N N . GLU A 1 87 ? 55.233 26.948 99.497 1.00 20.76 110 GLU A N 1
ATOM 552 C CA . GLU A 1 87 ? 56.307 27.630 100.219 1.00 20.68 110 GLU A CA 1
ATOM 553 C C . GLU A 1 87 ? 57.635 26.866 100.051 1.00 25.78 110 GLU A C 1
ATOM 554 O O . GLU A 1 87 ? 57.646 25.638 100.137 1.00 27.66 110 GLU A O 1
ATOM 560 N N . PRO A 1 88 ? 58.760 27.567 99.823 1.00 20.84 111 PRO A N 1
ATOM 561 C CA . PRO A 1 88 ? 60.046 26.864 99.729 1.00 21.04 111 PRO A CA 1
ATOM 562 C C . PRO A 1 88 ? 60.410 26.205 101.052 1.00 25.97 111 PRO A C 1
ATOM 563 O O . PRO A 1 88 ? 60.198 26.820 102.092 1.00 26.40 111 PRO A O 1
ATOM 567 N N . GLN A 1 89 ? 60.959 24.982 101.036 1.00 23.97 112 GLN A N 1
ATOM 568 C CA . GLN A 1 89 ? 61.350 24.287 102.272 1.00 26.22 112 GLN A CA 1
ATOM 569 C C . GLN A 1 89 ? 62.254 25.187 103.174 1.00 32.92 112 GLN A C 1
ATOM 570 O O . GLN A 1 89 ? 62.205 25.079 104.400 1.00 34.95 112 GLN A O 1
ATOM 576 N N . SER A 1 90 ? 63.026 26.105 102.560 1.00 28.46 113 SER A N 1
ATOM 577 C CA . SER A 1 90 ? 63.937 27.004 103.268 1.00 27.80 113 SER A CA 1
ATOM 578 C C . SER A 1 90 ? 63.191 27.973 104.229 1.00 30.89 113 SER A C 1
ATOM 579 O O . SER A 1 90 ? 63.814 28.464 105.172 1.00 31.68 113 SER A O 1
ATOM 582 N N . LEU A 1 91 ? 61.880 28.223 104.027 1.00 24.53 114 LEU A N 1
ATOM 583 C CA . LEU A 1 91 ? 61.169 29.164 104.891 1.00 22.64 114 LEU A CA 1
ATOM 584 C C . LEU A 1 91 ? 60.225 28.474 105.893 1.00 27.69 114 LEU A C 1
ATOM 585 O O . LEU A 1 91 ? 59.734 29.138 106.808 1.00 28.25 114 LEU A O 1
ATOM 590 N N . THR A 1 92 ? 59.986 27.166 105.749 1.00 24.73 115 THR A N 1
ATOM 591 C CA . THR A 1 92 ? 59.050 26.443 106.610 1.00 25.16 115 THR A CA 1
ATOM 592 C C . THR A 1 92 ? 59.424 26.616 108.122 1.00 31.13 115 THR A C 1
ATOM 593 O O . THR A 1 92 ? 58.514 26.867 108.923 1.00 31.30 115 THR A O 1
ATOM 597 N N . SER A 1 93 ? 60.727 26.547 108.497 1.00 28.15 116 SER A N 1
ATOM 598 C CA . SER A 1 93 ? 61.157 26.713 109.900 1.00 28.91 116 SER A CA 1
ATOM 599 C C . SER A 1 93 ? 60.737 28.089 110.448 1.00 31.05 116 SER A C 1
ATOM 600 O O . SER A 1 93 ? 60.247 28.188 111.580 1.00 30.04 116 SER A O 1
ATOM 603 N N . GLN A 1 94 ? 60.917 29.143 109.612 1.00 25.85 117 GLN A N 1
ATOM 604 C CA . GLN A 1 94 ? 60.561 30.534 109.896 1.00 23.64 117 GLN A CA 1
ATOM 605 C C . GLN A 1 94 ? 59.048 30.726 109.966 1.00 26.13 117 GLN A C 1
ATOM 606 O O . GLN A 1 94 ? 58.559 31.373 110.893 1.00 26.11 117 GLN A O 1
ATOM 612 N N . LEU A 1 95 ? 58.317 30.167 108.976 1.00 20.71 118 LEU A N 1
ATOM 613 C CA . LEU A 1 95 ? 56.870 30.234 108.881 1.00 19.57 118 LEU A CA 1
ATOM 614 C C . LEU A 1 95 ? 56.223 29.501 110.073 1.00 25.65 118 LEU A C 1
ATOM 615 O O . LEU A 1 95 ? 55.348 30.088 110.729 1.00 24.58 118 LEU A O 1
ATOM 620 N N . ASP A 1 96 ? 56.707 28.280 110.426 1.00 23.26 119 ASP A N 1
ATOM 621 C CA . ASP A 1 96 ? 56.175 27.552 111.586 1.00 23.61 119 ASP A CA 1
ATOM 622 C C . ASP A 1 96 ? 56.343 28.366 112.892 1.00 30.86 119 ASP A C 1
ATOM 623 O O . ASP A 1 96 ? 55.489 28.257 113.773 1.00 34.18 119 ASP A O 1
ATOM 628 N N . GLY A 1 97 ? 57.392 29.192 112.982 1.00 25.20 120 GLY A N 1
ATOM 629 C CA . GLY A 1 97 ? 57.660 30.003 114.164 1.00 25.07 120 GLY A CA 1
ATOM 630 C C . GLY A 1 97 ? 57.271 31.466 114.093 1.00 29.48 120 GLY A C 1
ATOM 631 O O . GLY A 1 97 ? 57.686 32.245 114.954 1.00 29.50 120 GLY A O 1
ATOM 632 N N . ILE A 1 98 ? 56.448 31.856 113.097 1.00 25.59 121 ILE A N 1
ATOM 633 C CA . ILE A 1 98 ? 56.035 33.241 112.946 1.00 24.27 121 ILE A CA 1
ATOM 634 C C . ILE A 1 98 ? 55.130 33.613 114.126 1.00 31.31 121 ILE A C 1
ATOM 635 O O . ILE A 1 98 ? 54.338 32.794 114.587 1.00 32.07 121 ILE A O 1
ATOM 640 N N . ALA A 1 99 ? 55.296 34.833 114.644 1.00 29.52 122 ALA A N 1
ATOM 641 C CA . ALA A 1 99 ? 54.506 35.312 115.774 1.00 29.96 122 ALA A CA 1
ATOM 642 C C . ALA A 1 99 ? 53.967 36.694 115.515 1.00 32.87 122 ALA A C 1
ATOM 643 O O . ALA A 1 99 ? 52.948 37.086 116.078 1.00 32.89 122 ALA A O 1
ATOM 645 N N . ASN A 1 100 ? 54.682 37.440 114.673 1.00 29.39 123 ASN A N 1
ATOM 646 C CA . ASN A 1 100 ? 54.399 38.828 114.348 1.00 29.21 123 ASN A CA 1
ATOM 647 C C . ASN A 1 100 ? 54.108 39.009 112.856 1.00 33.79 123 ASN A C 1
ATOM 648 O O . ASN A 1 100 ? 54.776 38.426 111.995 1.00 34.34 123 ASN A O 1
ATOM 653 N N . LEU A 1 101 ? 53.133 39.856 112.565 1.00 29.65 124 LEU A N 1
ATOM 654 C CA . LEU A 1 101 ? 52.703 40.219 111.226 1.00 27.93 124 LEU A CA 1
ATOM 655 C C . LEU A 1 101 ? 53.763 41.025 110.463 1.00 33.21 124 LEU A C 1
ATOM 656 O O . LEU A 1 101 ? 53.935 40.814 109.259 1.00 34.65 124 LEU A O 1
ATOM 661 N N . LEU A 1 102 ? 54.444 41.967 111.138 1.00 28.35 125 LEU A N 1
ATOM 662 C CA . LEU A 1 102 ? 55.420 42.794 110.457 1.00 28.10 125 LEU A CA 1
ATOM 663 C C . LEU A 1 102 ? 56.732 42.034 110.264 1.00 31.30 125 LEU A C 1
ATOM 664 O O . LEU A 1 102 ? 57.410 42.282 109.268 1.00 30.08 125 LEU A O 1
ATOM 669 N N . THR A 1 103 ? 57.045 41.057 111.143 1.00 27.74 126 THR A N 1
ATOM 670 C CA . THR A 1 103 ? 58.216 40.189 111.012 1.00 27.33 126 THR A CA 1
ATOM 671 C C . THR A 1 103 ? 57.982 39.258 109.798 1.00 31.83 126 THR A C 1
ATOM 672 O O . THR A 1 103 ? 58.942 38.884 109.116 1.00 31.75 126 THR A O 1
ATOM 676 N N . LEU A 1 104 ? 56.710 38.920 109.513 1.00 27.28 127 LEU A N 1
ATOM 677 C CA . LEU A 1 104 ? 56.345 38.125 108.349 1.00 25.79 127 LEU A CA 1
ATOM 678 C C . LEU A 1 104 ? 56.612 38.936 107.058 1.00 30.57 127 LEU A C 1
ATOM 679 O O . LEU A 1 104 ? 57.227 38.426 106.115 1.00 28.53 127 LEU A O 1
ATOM 684 N N . GLN A 1 105 ? 56.184 40.219 107.047 1.00 28.59 128 GLN A N 1
ATOM 685 C CA . GLN A 1 105 ? 56.370 41.157 105.934 1.00 28.42 128 GLN A CA 1
ATOM 686 C C . GLN A 1 105 ? 57.878 41.350 105.614 1.00 33.02 128 GLN A C 1
ATOM 687 O O . GLN A 1 105 ? 58.220 41.625 104.468 1.00 31.69 128 GLN A O 1
ATOM 693 N N . GLU A 1 106 ? 58.762 41.185 106.628 1.00 30.21 129 GLU A N 1
ATOM 694 C CA . GLU A 1 106 ? 60.227 41.312 106.540 1.00 29.48 129 GLU A CA 1
ATOM 695 C C . GLU A 1 106 ? 60.904 40.062 105.947 1.00 30.82 129 GLU A C 1
ATOM 696 O O . GLU A 1 106 ? 62.081 40.130 105.587 1.00 31.57 129 GLU A O 1
ATOM 710 N N . ILE A 1 108 ? 62.311 37.359 103.651 1.00 28.41 131 ILE A N 1
ATOM 711 C CA . ILE A 1 108 ? 62.950 37.359 102.339 1.00 28.48 131 ILE A CA 1
ATOM 712 C C . ILE A 1 108 ? 63.339 35.939 101.979 1.00 31.86 131 ILE A C 1
ATOM 713 O O . ILE A 1 108 ? 63.725 35.170 102.868 1.00 34.24 131 ILE A O 1
ATOM 718 N N . TYR A 1 109 ? 63.243 35.601 100.678 1.00 24.65 132 TYR A N 1
ATOM 719 C CA . TYR A 1 109 ? 63.624 34.293 100.164 1.00 23.02 132 TYR A CA 1
ATOM 720 C C . TYR A 1 109 ? 64.452 34.433 98.889 1.00 26.86 132 TYR A C 1
ATOM 721 O O . TYR A 1 109 ? 64.388 35.462 98.200 1.00 24.83 132 TYR A O 1
ATOM 730 N N . ASP A 1 110 ? 65.255 33.383 98.616 1.00 24.42 133 ASP A N 1
ATOM 731 C CA . ASP A 1 110 ? 66.129 33.281 97.468 1.00 24.33 133 ASP A CA 1
ATOM 732 C C . ASP A 1 110 ? 65.429 32.445 96.437 1.00 29.34 133 ASP A C 1
ATOM 733 O O . ASP A 1 110 ? 65.217 31.256 96.672 1.00 29.52 133 ASP A O 1
ATOM 738 N N . ILE A 1 111 ? 65.043 33.066 95.301 1.00 24.67 134 ILE A N 1
ATOM 739 C CA . ILE A 1 111 ? 64.344 32.414 94.201 1.00 23.37 134 ILE A CA 1
ATOM 740 C C . ILE A 1 111 ? 65.179 31.226 93.684 1.00 31.03 134 ILE A C 1
ATOM 741 O O . ILE A 1 111 ? 64.582 30.246 93.246 1.00 31.43 134 ILE A O 1
ATOM 746 N N . SER A 1 112 ? 66.523 31.250 93.837 1.00 29.62 135 SER A N 1
ATOM 747 C CA . SER A 1 112 ? 67.406 30.163 93.396 1.00 31.31 135 SER A CA 1
ATOM 748 C C . SER A 1 112 ? 67.061 28.820 94.064 1.00 37.39 135 SER A C 1
ATOM 749 O O . SER A 1 112 ? 67.488 27.779 93.570 1.00 39.07 135 SER A O 1
ATOM 752 N N . SER A 1 113 ? 66.287 28.850 95.173 1.00 33.63 136 SER A N 1
ATOM 753 C CA . SER A 1 113 ? 65.845 27.680 95.940 1.00 33.84 136 SER A CA 1
ATOM 754 C C . SER A 1 113 ? 64.862 26.830 95.183 1.00 39.01 136 SER A C 1
ATOM 755 O O . SER A 1 113 ? 64.924 25.612 95.280 1.00 41.14 136 SER A O 1
ATOM 758 N N . ILE A 1 114 ? 63.904 27.466 94.502 1.00 34.12 137 ILE A N 1
ATOM 759 C CA . ILE A 1 114 ? 62.851 26.779 93.774 1.00 34.69 137 ILE A CA 1
ATOM 760 C C . ILE A 1 114 ? 63.327 26.426 92.347 1.00 41.55 137 ILE A C 1
ATOM 761 O O . ILE A 1 114 ? 62.582 25.776 91.614 1.00 42.86 137 ILE A O 1
ATOM 766 N N . LEU A 1 115 ? 64.559 26.825 91.966 1.00 38.26 138 LEU A N 1
ATOM 767 C CA . LEU A 1 115 ? 65.109 26.579 90.627 1.00 38.11 138 LEU A CA 1
ATOM 768 C C . LEU A 1 115 ? 66.167 25.487 90.627 1.00 44.98 138 LEU A C 1
ATOM 769 O O . LEU A 1 115 ? 66.931 25.360 91.586 1.00 44.36 138 LEU A O 1
ATOM 774 N N . ASN A 1 116 ? 66.220 24.715 89.532 1.00 45.15 139 ASN A N 1
ATOM 775 C CA . ASN A 1 116 ? 67.183 23.621 89.369 1.00 48.50 139 ASN A CA 1
ATOM 776 C C . ASN A 1 116 ? 68.426 24.120 88.603 1.00 56.96 139 ASN A C 1
ATOM 777 O O . ASN A 1 116 ? 68.576 25.326 88.385 1.00 54.57 139 ASN A O 1
ATOM 782 N N . SER A 1 117 ? 69.288 23.177 88.182 1.00 59.57 140 SER A N 1
ATOM 783 C CA . SER A 1 117 ? 70.523 23.413 87.424 1.00 62.23 140 SER A CA 1
ATOM 784 C C . SER A 1 117 ? 70.257 24.101 86.055 1.00 67.53 140 SER A C 1
ATOM 785 O O . SER A 1 117 ? 71.025 24.990 85.659 1.00 67.22 140 SER A O 1
ATOM 788 N N . ASP A 1 118 ? 69.162 23.722 85.360 1.00 64.36 141 ASP A N 1
ATOM 789 C CA . ASP A 1 118 ? 68.827 24.263 84.036 1.00 63.53 141 ASP A CA 1
ATOM 790 C C . ASP A 1 118 ? 68.057 25.638 84.145 1.00 64.37 141 ASP A C 1
ATOM 791 O O . ASP A 1 118 ? 67.744 26.245 83.121 1.00 63.98 141 ASP A O 1
ATOM 796 N N . GLY A 1 119 ? 67.815 26.126 85.361 1.00 58.61 142 GLY A N 1
ATOM 797 C CA . GLY A 1 119 ? 67.166 27.415 85.600 1.00 56.29 142 GLY A CA 1
ATOM 798 C C . GLY A 1 119 ? 65.649 27.437 85.547 1.00 58.35 142 GLY A C 1
ATOM 799 O O . GLY A 1 119 ? 65.048 28.510 85.399 1.00 56.72 142 GLY A O 1
ATOM 800 N N . GLN A 1 120 ? 65.022 26.253 85.682 1.00 54.49 143 GLN A N 1
ATOM 801 C CA . GLN A 1 120 ? 63.572 26.067 85.668 1.00 52.91 143 GLN A CA 1
ATOM 802 C C . GLN A 1 120 ? 63.074 25.608 87.057 1.00 52.87 143 GLN A C 1
ATOM 803 O O . GLN A 1 120 ? 63.849 25.047 87.837 1.00 51.79 143 GLN A O 1
ATOM 809 N N . ILE A 1 121 ? 61.777 25.863 87.356 1.00 46.80 144 ILE A N 1
ATOM 810 C CA . ILE A 1 121 ? 61.135 25.530 88.634 1.00 45.32 144 ILE A CA 1
ATOM 811 C C . ILE A 1 121 ? 61.222 24.026 88.897 1.00 52.25 144 ILE A C 1
ATOM 812 O O . ILE A 1 121 ? 60.955 23.228 88.000 1.00 52.81 144 ILE A O 1
ATOM 817 N N . ILE A 1 122 ? 61.584 23.655 90.136 1.00 51.00 145 ILE A N 1
ATOM 818 C CA . ILE A 1 122 ? 61.646 22.268 90.603 1.00 53.70 145 ILE A CA 1
ATOM 819 C C . ILE A 1 122 ? 60.214 21.854 90.900 1.00 60.38 145 ILE A C 1
ATOM 820 O O . ILE A 1 122 ? 59.678 22.219 91.947 1.00 59.37 145 ILE A O 1
ATOM 825 N N . SER A 1 123 ? 59.579 21.156 89.942 1.00 60.03 146 SER A N 1
ATOM 826 C CA . SER A 1 123 ? 58.181 20.688 89.944 1.00 61.10 146 SER A CA 1
ATOM 827 C C . SER A 1 123 ? 57.689 20.189 91.322 1.00 64.69 146 SER A C 1
ATOM 828 O O . SER A 1 123 ? 56.553 20.493 91.698 1.00 64.15 146 SER A O 1
ATOM 831 N N . ALA A 1 124 ? 58.545 19.447 92.060 1.00 61.30 147 ALA A N 1
ATOM 832 C CA . ALA A 1 124 ? 58.254 18.850 93.369 1.00 61.52 147 ALA A CA 1
ATOM 833 C C . ALA A 1 124 ? 57.856 19.910 94.435 1.00 61.53 147 ALA A C 1
ATOM 834 O O . ALA A 1 124 ? 56.830 19.718 95.084 1.00 62.28 147 ALA A O 1
ATOM 836 N N . THR A 1 125 ? 58.633 21.007 94.615 1.00 53.67 148 THR A N 1
ATOM 837 C CA . THR A 1 125 ? 58.303 22.056 95.598 1.00 50.82 148 THR A CA 1
ATOM 838 C C . THR A 1 125 ? 57.172 22.965 94.996 1.00 50.14 148 THR A C 1
ATOM 839 O O . THR A 1 125 ? 56.279 23.390 95.734 1.00 48.57 148 THR A O 1
ATOM 843 N N . GLY A 1 126 ? 57.205 23.178 93.671 1.00 43.81 149 GLY A N 1
ATOM 844 C CA . GLY A 1 126 ? 56.248 23.987 92.932 1.00 41.25 149 GLY A CA 1
ATOM 845 C C . GLY A 1 126 ? 56.545 25.479 92.963 1.00 41.13 149 GLY A C 1
ATOM 846 O O . GLY A 1 126 ? 57.538 25.927 93.554 1.00 40.66 149 GLY A O 1
ATOM 855 N N . PRO A 1 128 ? 55.885 29.101 94.286 1.00 24.20 151 PRO A N 1
ATOM 856 C CA . PRO A 1 128 ? 55.298 29.740 95.479 1.00 22.61 151 PRO A CA 1
ATOM 857 C C . PRO A 1 128 ? 54.328 30.857 95.111 1.00 25.11 151 PRO A C 1
ATOM 858 O O . PRO A 1 128 ? 54.579 31.656 94.207 1.00 24.40 151 PRO A O 1
ATOM 870 N N . THR A 1 130 ? 51.401 33.730 96.918 1.00 21.38 153 THR A N 1
ATOM 871 C CA . THR A 1 130 ? 51.049 34.462 98.123 1.00 20.57 153 THR A CA 1
ATOM 872 C C . THR A 1 130 ? 49.861 35.368 97.837 1.00 24.69 153 THR A C 1
ATOM 873 O O . THR A 1 130 ? 49.602 35.740 96.699 1.00 25.44 153 THR A O 1
ATOM 877 N N . GLY A 1 131 ? 49.165 35.723 98.899 1.00 21.02 154 GLY A N 1
ATOM 878 C CA . GLY A 1 131 ? 48.009 36.597 98.884 1.00 20.89 154 GLY A CA 1
ATOM 879 C C . GLY A 1 131 ? 47.672 36.992 100.298 1.00 24.51 154 GLY A C 1
ATOM 880 O O . GLY A 1 131 ? 47.921 36.218 101.227 1.00 25.93 154 GLY A O 1
ATOM 881 N N . VAL A 1 132 ? 47.140 38.209 100.478 1.00 19.00 155 VAL A N 1
ATOM 882 C CA . VAL A 1 132 ? 46.785 38.764 101.786 1.00 17.35 155 VAL A CA 1
ATOM 883 C C . VAL A 1 132 ? 45.421 39.443 101.674 1.00 22.81 155 VAL A C 1
ATOM 884 O O . VAL A 1 132 ? 45.219 40.220 100.742 1.00 21.21 155 VAL A O 1
ATOM 888 N N . ILE A 1 133 ? 44.490 39.178 102.607 1.00 21.94 156 ILE A N 1
ATOM 889 C CA . ILE A 1 133 ? 43.227 39.907 102.554 1.00 24.20 156 ILE A CA 1
ATOM 890 C C . ILE A 1 133 ? 43.041 40.511 103.967 1.00 27.72 156 ILE A C 1
ATOM 891 O O . ILE A 1 133 ? 43.464 39.921 104.968 1.00 26.57 156 ILE A O 1
ATOM 896 N N . ARG A 1 134 ? 42.526 41.745 104.004 1.00 25.43 157 ARG A N 1
ATOM 897 C CA . ARG A 1 134 ? 42.425 42.568 105.206 1.00 26.80 157 ARG A CA 1
ATOM 898 C C . ARG A 1 134 ? 40.996 42.988 105.510 1.00 35.92 157 ARG A C 1
ATOM 899 O O . ARG A 1 134 ? 40.125 42.873 104.641 1.00 38.69 157 ARG A O 1
ATOM 907 N N . ASP A 1 135 ? 40.759 43.517 106.726 1.00 33.09 158 ASP A N 1
ATOM 908 C CA . ASP A 1 135 ? 39.494 44.096 107.200 1.00 35.23 158 ASP A CA 1
ATOM 909 C C . ASP A 1 135 ? 38.327 43.079 107.086 1.00 39.56 158 ASP A C 1
ATOM 910 O O . ASP A 1 135 ? 37.338 43.286 106.372 1.00 41.88 158 ASP A O 1
ATOM 915 N N . ILE A 1 136 ? 38.447 42.006 107.849 1.00 33.12 159 ILE A N 1
ATOM 916 C CA . ILE A 1 136 ? 37.444 40.957 107.943 1.00 32.59 159 ILE A CA 1
ATOM 917 C C . ILE A 1 136 ? 36.813 41.056 109.312 1.00 39.98 159 ILE A C 1
ATOM 918 O O . ILE A 1 136 ? 37.535 41.100 110.311 1.00 38.92 159 ILE A O 1
ATOM 923 N N . SER A 1 137 ? 35.474 41.127 109.368 1.00 40.87 160 SER A N 1
ATOM 924 C CA . SER A 1 137 ? 34.743 41.174 110.640 1.00 42.73 160 SER A CA 1
ATOM 925 C C . SER A 1 137 ? 33.958 39.912 110.815 1.00 47.39 160 SER A C 1
ATOM 926 O O . SER A 1 137 ? 33.237 39.524 109.902 1.00 48.10 160 SER A O 1
ATOM 929 N N . ILE A 1 138 ? 34.093 39.251 111.963 1.00 44.36 161 ILE A N 1
ATOM 930 C CA . ILE A 1 138 ? 33.327 38.039 112.217 1.00 45.45 161 ILE A CA 1
ATOM 931 C C . ILE A 1 138 ? 32.905 38.054 113.696 1.00 51.95 161 ILE A C 1
ATOM 932 O O . ILE A 1 138 ? 33.677 38.463 114.572 1.00 52.56 161 ILE A O 1
ATOM 937 N N . ALA A 1 139 ? 31.653 37.674 113.947 1.00 49.76 162 ALA A N 1
ATOM 938 C CA . ALA A 1 139 ? 31.090 37.630 115.289 1.00 51.05 162 ALA A CA 1
ATOM 939 C C . ALA A 1 139 ? 31.082 36.192 115.829 1.00 54.80 162 ALA A C 1
ATOM 940 O O . ALA A 1 139 ? 31.228 35.263 115.032 1.00 52.65 162 ALA A O 1
ATOM 942 N N . PRO A 1 140 ? 30.932 35.958 117.158 1.00 53.53 163 PRO A N 1
ATOM 943 C CA . PRO A 1 140 ? 30.919 34.570 117.653 1.00 53.87 163 PRO A CA 1
ATOM 944 C C . PRO A 1 140 ? 29.846 33.698 116.985 1.00 61.30 163 PRO A C 1
ATOM 945 O O . PRO A 1 140 ? 28.701 34.137 116.789 1.00 62.09 163 PRO A O 1
ATOM 949 N N . ASP A 1 141 ? 30.262 32.465 116.593 1.00 58.51 164 ASP A N 1
ATOM 950 C CA . ASP A 1 141 ? 29.469 31.386 115.975 1.00 60.22 164 ASP A CA 1
ATOM 951 C C . ASP A 1 141 ? 29.093 31.704 114.495 1.00 64.06 164 ASP A C 1
ATOM 952 O O . ASP A 1 141 ? 28.521 30.841 113.824 1.00 65.19 164 ASP A O 1
ATOM 957 N N . GLU A 1 142 ? 29.488 32.878 113.971 1.00 59.09 165 GLU A N 1
ATOM 958 C CA . GLU A 1 142 ? 29.233 33.251 112.583 1.00 59.11 165 GLU A CA 1
ATOM 959 C C . GLU A 1 142 ? 30.156 32.446 111.651 1.00 61.19 165 GLU A C 1
ATOM 960 O O . GLU A 1 142 ? 31.271 32.070 112.048 1.00 59.54 165 GLU A O 1
ATOM 966 N N . THR A 1 143 ? 29.646 32.135 110.434 1.00 57.29 166 THR A N 1
ATOM 967 C CA . THR A 1 143 ? 30.366 31.460 109.352 1.00 55.15 166 THR A CA 1
ATOM 968 C C . THR A 1 143 ? 30.420 32.434 108.194 1.00 56.77 166 THR A C 1
ATOM 969 O O . THR A 1 143 ? 29.383 32.961 107.784 1.00 57.33 166 THR A O 1
ATOM 973 N N . LYS A 1 144 ? 31.637 32.718 107.709 1.00 50.78 167 LYS A N 1
ATOM 974 C CA . LYS A 1 144 ? 31.834 33.624 106.586 1.00 49.67 167 LYS A CA 1
ATOM 975 C C . LYS A 1 144 ? 32.717 33.000 105.541 1.00 50.36 167 LYS A C 1
ATOM 976 O O . LYS A 1 144 ? 33.719 32.357 105.869 1.00 47.38 167 LYS A O 1
ATOM 982 N N . THR A 1 145 ? 32.343 33.189 104.273 1.00 46.87 168 THR A N 1
ATOM 983 C CA . THR A 1 145 ? 33.182 32.741 103.175 1.00 44.61 168 THR A CA 1
ATOM 984 C C . THR A 1 145 ? 33.856 33.987 102.664 1.00 45.11 168 THR A C 1
ATOM 985 O O . THR A 1 145 ? 33.206 35.009 102.425 1.00 44.60 168 THR A O 1
ATOM 989 N N . VAL A 1 146 ? 35.170 33.911 102.574 1.00 40.48 169 VAL A N 1
ATOM 990 C CA . VAL A 1 146 ? 36.030 34.967 102.080 1.00 39.69 169 VAL A CA 1
ATOM 991 C C . VAL A 1 146 ? 36.736 34.407 100.838 1.00 43.86 169 VAL A C 1
ATOM 992 O O . VAL A 1 146 ? 37.438 33.399 100.886 1.00 42.45 169 VAL A O 1
ATOM 996 N N . GLN A 1 147 ? 36.446 35.040 99.718 1.00 40.83 170 GLN A N 1
ATOM 997 C CA . GLN A 1 147 ? 36.927 34.722 98.392 1.00 39.07 170 GLN A CA 1
ATOM 998 C C . GLN A 1 147 ? 38.145 35.564 98.161 1.00 40.03 170 GLN A C 1
ATOM 999 O O . GLN A 1 147 ? 38.078 36.767 98.413 1.00 41.49 170 GLN A O 1
ATOM 1013 N N . VAL A 1 149 ? 42.307 36.050 95.978 1.00 24.07 172 VAL A N 1
ATOM 1014 C CA . VAL A 1 149 ? 43.270 35.677 94.924 1.00 21.98 172 VAL A CA 1
ATOM 1015 C C . VAL A 1 149 ? 44.671 35.445 95.495 1.00 23.79 172 VAL A C 1
ATOM 1016 O O . VAL A 1 149 ? 45.075 36.121 96.436 1.00 20.47 172 VAL A O 1
ATOM 1020 N N . ILE A 1 150 ? 45.437 34.537 94.875 1.00 22.79 173 ILE A N 1
ATOM 1021 C CA . ILE A 1 150 ? 46.848 34.409 95.227 1.00 22.05 173 ILE A CA 1
ATOM 1022 C C . ILE A 1 150 ? 47.640 34.526 93.890 1.00 25.30 173 ILE A C 1
ATOM 1023 O O . ILE A 1 150 ? 47.202 34.053 92.840 1.00 25.34 173 ILE A O 1
ATOM 1028 N N . GLU A 1 151 ? 48.760 35.234 93.949 1.00 21.01 174 GLU A N 1
ATOM 1029 C CA . GLU A 1 151 ? 49.665 35.491 92.828 1.00 20.73 174 GLU A CA 1
ATOM 1030 C C . GLU A 1 151 ? 51.045 34.833 93.039 1.00 23.22 174 GLU A C 1
ATOM 1031 O O . GLU A 1 151 ? 51.515 34.754 94.176 1.00 21.94 174 GLU A O 1
ATOM 1037 N N . ARG A 1 152 ? 51.716 34.437 91.924 1.00 19.17 175 ARG A N 1
ATOM 1038 C CA . ARG A 1 152 ? 53.066 33.845 91.875 1.00 17.85 175 ARG A CA 1
ATOM 1039 C C . ARG A 1 152 ? 54.107 34.778 92.500 1.00 22.44 175 ARG A C 1
ATOM 1040 O O . ARG A 1 152 ? 54.029 35.969 92.254 1.00 20.66 175 ARG A O 1
ATOM 1048 N N . ALA A 1 153 ? 55.062 34.255 93.308 1.00 20.68 176 ALA A N 1
ATOM 1049 C CA . ALA A 1 153 ? 56.047 35.070 94.048 1.00 20.38 176 ALA A CA 1
ATOM 1050 C C . ALA A 1 153 ? 57.317 35.375 93.200 1.00 26.55 176 ALA A C 1
ATOM 1051 O O . ALA A 1 153 ? 58.363 35.773 93.743 1.00 25.15 176 ALA A O 1
ATOM 1053 N N . VAL A 1 154 ? 57.194 35.235 91.860 1.00 25.66 177 VAL A N 1
ATOM 1054 C CA . VAL A 1 154 ? 58.301 35.463 90.916 1.00 25.40 177 VAL A CA 1
ATOM 1055 C C . VAL A 1 154 ? 57.776 36.206 89.650 1.00 27.11 177 VAL A C 1
ATOM 1056 O O . VAL A 1 154 ? 56.567 36.202 89.356 1.00 26.48 177 VAL A O 1
ATOM 1060 N N . ALA A 1 155 ? 58.723 36.832 88.922 1.00 20.89 178 ALA A N 1
ATOM 1061 C CA . ALA A 1 155 ? 58.589 37.415 87.603 1.00 20.72 178 ALA A CA 1
ATOM 1062 C C . ALA A 1 155 ? 59.351 36.547 86.582 1.00 26.08 178 ALA A C 1
ATOM 1063 O O . ALA A 1 155 ? 60.316 35.866 86.966 1.00 25.31 178 ALA A O 1
ATOM 1065 N N . ARG A 1 156 ? 58.916 36.539 85.292 1.00 23.42 179 ARG A N 1
ATOM 1066 C CA . ARG A 1 156 ? 59.609 35.765 84.259 1.00 22.87 179 ARG A CA 1
ATOM 1067 C C . ARG A 1 156 ? 60.109 36.679 83.144 1.00 25.89 179 ARG A C 1
ATOM 1068 O O . ARG A 1 156 ? 59.382 37.585 82.714 1.00 25.72 179 ARG A O 1
ATOM 1076 N N . VAL A 1 157 ? 61.345 36.426 82.665 1.00 21.07 180 VAL A N 1
ATOM 1077 C CA . VAL A 1 157 ? 61.882 37.172 81.531 1.00 20.85 180 VAL A CA 1
ATOM 1078 C C . VAL A 1 157 ? 62.036 36.175 80.379 1.00 29.06 180 VAL A C 1
ATOM 1079 O O . VAL A 1 157 ? 62.919 35.321 80.404 1.00 29.54 180 VAL A O 1
ATOM 1083 N N . ASP A 1 158 ? 61.138 36.280 79.396 1.00 27.34 181 ASP A N 1
ATOM 1084 C CA . ASP A 1 158 ? 61.142 35.490 78.170 1.00 27.49 181 ASP A CA 1
ATOM 1085 C C . ASP A 1 158 ? 61.967 36.188 77.119 1.00 31.06 181 ASP A C 1
ATOM 1086 O O . ASP A 1 158 ? 61.915 37.416 77.022 1.00 31.62 181 ASP A O 1
ATOM 1091 N N . VAL A 1 159 ? 62.723 35.418 76.327 1.00 25.73 182 VAL A N 1
ATOM 1092 C CA . VAL A 1 159 ? 63.505 35.973 75.232 1.00 24.78 182 VAL A CA 1
ATOM 1093 C C . VAL A 1 159 ? 63.100 35.255 73.951 1.00 26.20 182 VAL A C 1
ATOM 1094 O O . VAL A 1 159 ? 63.231 34.034 73.851 1.00 23.91 182 VAL A O 1
ATOM 1098 N N . PHE A 1 160 ? 62.613 36.034 72.979 1.00 23.21 183 PHE A N 1
ATOM 1099 C CA . PHE A 1 160 ? 62.165 35.543 71.686 1.00 23.58 183 PHE A CA 1
ATOM 1100 C C . PHE A 1 160 ? 63.004 36.035 70.523 1.00 29.47 183 PHE A C 1
ATOM 1101 O O . PHE A 1 160 ? 63.581 37.118 70.581 1.00 29.19 183 PHE A O 1
ATOM 1109 N N . ILE A 1 161 ? 63.019 35.244 69.451 1.00 28.62 184 ILE A N 1
ATOM 1110 C CA . ILE A 1 161 ? 63.590 35.562 68.145 1.00 31.27 184 ILE A CA 1
ATOM 1111 C C . ILE A 1 161 ? 62.394 35.683 67.231 1.00 36.67 184 ILE A C 1
ATOM 1112 O O . ILE A 1 161 ? 61.585 34.753 67.191 1.00 36.39 184 ILE A O 1
ATOM 1117 N N . GLU A 1 162 ? 62.218 36.839 66.570 1.00 34.40 185 GLU A N 1
ATOM 1118 C CA . GLU A 1 162 ? 61.048 36.998 65.710 1.00 34.63 185 GLU A CA 1
ATOM 1119 C C . GLU A 1 162 ? 61.443 37.313 64.273 1.00 39.47 185 GLU A C 1
ATOM 1120 O O . GLU A 1 162 ? 62.227 38.227 64.014 1.00 39.72 185 GLU A O 1
ATOM 1126 N N . ALA A 1 163 ? 60.889 36.522 63.347 1.00 36.46 186 ALA A N 1
ATOM 1127 C CA . ALA A 1 163 ? 60.999 36.713 61.912 1.00 36.76 186 ALA A CA 1
ATOM 1128 C C . ALA A 1 163 ? 59.931 37.710 61.509 1.00 40.38 186 ALA A C 1
ATOM 1129 O O . ALA A 1 163 ? 58.761 37.561 61.893 1.00 40.45 186 ALA A O 1
ATOM 1131 N N . ILE A 1 164 ? 60.349 38.790 60.843 1.00 35.95 187 ILE A N 1
ATOM 1132 C CA . ILE A 1 164 ? 59.424 39.856 60.509 1.00 35.48 187 ILE A CA 1
ATOM 1133 C C . ILE A 1 164 ? 59.342 40.015 58.988 1.00 41.83 187 ILE A C 1
ATOM 1134 O O . ILE A 1 164 ? 60.247 39.591 58.261 1.00 43.33 187 ILE A O 1
ATOM 1139 N N . ASP A 1 165 ? 58.205 40.581 58.525 1.00 38.45 188 ASP A N 1
ATOM 1140 C CA . ASP A 1 165 ? 57.887 40.857 57.125 1.00 39.50 188 ASP A CA 1
ATOM 1141 C C . ASP A 1 165 ? 58.852 41.888 56.612 1.00 40.74 188 ASP A C 1
ATOM 1142 O O . ASP A 1 165 ? 58.873 43.013 57.121 1.00 38.73 188 ASP A O 1
ATOM 1147 N N . GLY A 1 166 ? 59.681 41.481 55.658 1.00 36.81 189 GLY A N 1
ATOM 1148 C CA . GLY A 1 166 ? 60.692 42.356 55.079 1.00 36.25 189 GLY A CA 1
ATOM 1149 C C . GLY A 1 166 ? 62.067 42.134 55.662 1.00 38.73 189 GLY A C 1
ATOM 1150 O O . GLY A 1 166 ? 63.055 42.675 55.167 1.00 37.07 189 GLY A O 1
ATOM 1151 N N . GLY A 1 167 ? 62.124 41.330 56.703 1.00 36.83 190 GLY A N 1
ATOM 1152 C CA . GLY A 1 167 ? 63.376 40.974 57.351 1.00 37.08 190 GLY A CA 1
ATOM 1153 C C . GLY A 1 167 ? 64.074 39.821 56.654 1.00 43.87 190 GLY A C 1
ATOM 1154 O O . GLY A 1 167 ? 63.668 39.376 55.566 1.00 45.10 190 GLY A O 1
ATOM 1155 N N . ALA A 1 168 ? 65.124 39.327 57.291 1.00 40.27 191 ALA A N 1
ATOM 1156 C CA . ALA A 1 168 ? 65.901 38.239 56.746 1.00 41.59 191 ALA A CA 1
ATOM 1157 C C . ALA A 1 168 ? 65.469 36.919 57.360 1.00 47.55 191 ALA A C 1
ATOM 1158 O O . ALA A 1 168 ? 64.798 36.922 58.395 1.00 47.03 191 ALA A O 1
ATOM 1160 N N . VAL A 1 169 ? 65.848 35.791 56.715 1.00 45.12 192 VAL A N 1
ATOM 1161 C CA . VAL A 1 169 ? 65.641 34.436 57.228 1.00 45.39 192 VAL A CA 1
ATOM 1162 C C . VAL A 1 169 ? 66.382 34.374 58.536 1.00 45.88 192 VAL A C 1
ATOM 1163 O O . VAL A 1 169 ? 67.521 34.844 58.583 1.00 45.38 192 VAL A O 1
ATOM 1167 N N . THR A 1 170 ? 65.752 33.884 59.601 1.00 40.90 193 THR A N 1
ATOM 1168 C CA . THR A 1 170 ? 66.434 33.868 60.891 1.00 40.01 193 THR A CA 1
ATOM 1169 C C . THR A 1 170 ? 66.320 32.476 61.553 1.00 45.86 193 THR A C 1
ATOM 1170 O O . THR A 1 170 ? 65.702 31.560 61.008 1.00 46.60 193 THR A O 1
ATOM 1174 N N . GLY A 1 171 ? 66.962 32.351 62.710 1.00 42.44 194 GLY A N 1
ATOM 1175 C CA . GLY A 1 171 ? 66.979 31.127 63.494 1.00 42.72 194 GLY A CA 1
ATOM 1176 C C . GLY A 1 171 ? 68.078 31.071 64.527 1.00 44.77 194 GLY A C 1
ATOM 1177 O O . GLY A 1 171 ? 68.807 32.041 64.738 1.00 42.22 194 GLY A O 1
ATOM 1178 N N . TYR A 1 172 ? 68.199 29.922 65.172 1.00 42.81 195 TYR A N 1
ATOM 1179 C CA . TYR A 1 172 ? 69.211 29.701 66.188 1.00 42.85 195 TYR A CA 1
ATOM 1180 C C . TYR A 1 172 ? 69.886 28.348 65.965 1.00 48.54 195 TYR A C 1
ATOM 1181 O O . TYR A 1 172 ? 69.258 27.421 65.462 1.00 48.91 195 TYR A O 1
ATOM 1190 N N . THR A 1 173 ? 71.177 28.252 66.311 1.00 46.85 196 THR A N 1
ATOM 1191 C CA . THR A 1 173 ? 71.967 27.026 66.156 1.00 49.28 196 THR A CA 1
ATOM 1192 C C . THR A 1 173 ? 72.387 26.512 67.564 1.00 52.58 196 THR A C 1
ATOM 1193 O O . THR A 1 173 ? 72.765 27.308 68.428 1.00 50.64 196 THR A O 1
ATOM 1197 N N . ALA A 1 174 ? 72.300 25.184 67.773 1.00 50.62 197 ALA A N 1
ATOM 1198 C CA . ALA A 1 174 ? 72.573 24.461 69.018 1.00 51.24 197 ALA A CA 1
ATOM 1199 C C . ALA A 1 174 ? 73.903 24.864 69.698 1.00 54.68 197 ALA A C 1
ATOM 1200 O O . ALA A 1 174 ? 73.934 25.123 70.898 1.00 52.91 197 ALA A O 1
ATOM 1202 N N . GLY A 1 175 ? 74.983 24.898 68.948 1.00 52.39 198 GLY A N 1
ATOM 1203 C CA . GLY A 1 175 ? 76.273 25.217 69.543 1.00 52.83 198 GLY A CA 1
ATOM 1204 C C . GLY A 1 175 ? 76.592 26.668 69.859 1.00 54.53 198 GLY A C 1
ATOM 1205 O O . GLY A 1 175 ? 77.182 26.931 70.910 1.00 52.65 198 GLY A O 1
ATOM 1206 N N . SER A 1 176 ? 76.253 27.621 68.947 1.00 50.65 199 SER A N 1
ATOM 1207 C CA . SER A 1 176 ? 76.709 29.003 69.101 1.00 49.63 199 SER A CA 1
ATOM 1208 C C . SER A 1 176 ? 75.622 30.052 69.494 1.00 49.42 199 SER A C 1
ATOM 1209 O O . SER A 1 176 ? 76.000 30.995 70.195 1.00 48.89 199 SER A O 1
ATOM 1212 N N . THR A 1 177 ? 74.347 29.950 69.054 1.00 42.56 200 THR A N 1
ATOM 1213 C CA . THR A 1 177 ? 73.373 30.991 69.414 1.00 40.10 200 THR A CA 1
ATOM 1214 C C . THR A 1 177 ? 73.232 31.057 70.951 1.00 43.86 200 THR A C 1
ATOM 1215 O O . THR A 1 177 ? 72.990 30.033 71.585 1.00 45.82 200 THR A O 1
ATOM 1219 N N . SER A 1 178 ? 73.435 32.253 71.539 1.00 37.83 201 SER A N 1
ATOM 1220 C CA . SER A 1 178 ? 73.335 32.466 72.989 1.00 36.68 201 SER A CA 1
ATOM 1221 C C . SER A 1 178 ? 72.648 33.797 73.325 1.00 38.97 201 SER A C 1
ATOM 1222 O O . SER A 1 178 ? 72.612 34.714 72.506 1.00 38.14 201 SER A O 1
ATOM 1225 N N . VAL A 1 179 ? 72.103 33.885 74.537 1.00 33.95 202 VAL A N 1
ATOM 1226 C CA . VAL A 1 179 ? 71.436 35.075 75.056 1.00 31.49 202 VAL A CA 1
ATOM 1227 C C . VAL A 1 179 ? 71.875 35.228 76.517 1.00 35.08 202 VAL A C 1
ATOM 1228 O O . VAL A 1 179 ? 71.871 34.256 77.271 1.00 34.13 202 VAL A O 1
ATOM 1232 N N . THR A 1 180 ? 72.308 36.437 76.884 1.00 31.46 203 THR A N 1
ATOM 1233 C CA . THR A 1 180 ? 72.778 36.735 78.225 1.00 31.11 203 THR A CA 1
ATOM 1234 C C . THR A 1 180 ? 71.908 37.843 78.795 1.00 31.94 203 THR A C 1
ATOM 1235 O O . THR A 1 180 ? 71.765 38.902 78.181 1.00 29.80 203 THR A O 1
ATOM 1239 N N . LEU A 1 181 ? 71.338 37.585 79.973 1.00 28.74 204 LEU A N 1
ATOM 1240 C CA . LEU A 1 181 ? 70.555 38.551 80.721 1.00 28.79 204 LEU A CA 1
ATOM 1241 C C . LEU A 1 181 ? 71.424 39.100 81.847 1.00 34.45 204 LEU A C 1
ATOM 1242 O O . LEU A 1 181 ? 72.085 38.334 82.540 1.00 34.51 204 LEU A O 1
ATOM 1247 N N . HIS A 1 182 ? 71.437 40.423 82.003 1.00 32.31 205 HIS A N 1
ATOM 1248 C CA . HIS A 1 182 ? 72.218 41.132 83.014 1.00 34.29 205 HIS A CA 1
ATOM 1249 C C . HIS A 1 182 ? 71.309 41.837 83.995 1.00 35.22 205 HIS A C 1
ATOM 1250 O O . HIS A 1 182 ? 70.229 42.272 83.596 1.00 36.30 205 HIS A O 1
ATOM 1257 N N . ASN A 1 183 ? 71.746 41.970 85.253 1.00 27.60 206 ASN A N 1
ATOM 1258 C CA . ASN A 1 183 ? 71.099 42.691 86.339 1.00 26.52 206 ASN A CA 1
ATOM 1259 C C . ASN A 1 183 ? 69.741 42.105 86.738 1.00 31.09 206 ASN A C 1
ATOM 1260 O O . ASN A 1 183 ? 68.827 42.850 87.134 1.00 32.66 206 ASN A O 1
ATOM 1265 N N . PHE A 1 184 ? 69.626 40.783 86.741 1.00 25.40 207 PHE A N 1
ATOM 1266 C CA . PHE A 1 184 ? 68.423 40.197 87.302 1.00 23.44 207 PHE A CA 1
ATOM 1267 C C . PHE A 1 184 ? 68.790 39.818 88.755 1.00 28.13 207 PHE A C 1
ATOM 1268 O O . PHE A 1 184 ? 69.965 39.904 89.133 1.00 27.86 207 PHE A O 1
ATOM 1276 N N . SER A 1 185 ? 67.807 39.495 89.590 1.00 24.34 208 SER A N 1
ATOM 1277 C CA . SER A 1 185 ? 68.125 39.139 90.962 1.00 24.41 208 SER A CA 1
ATOM 1278 C C . SER A 1 185 ? 67.234 38.008 91.406 1.00 27.52 208 SER A C 1
ATOM 1279 O O . SER A 1 185 ? 66.160 37.839 90.833 1.00 26.29 208 SER A O 1
ATOM 1282 N N . HIS A 1 186 ? 67.685 37.225 92.420 1.00 23.88 209 HIS A N 1
ATOM 1283 C CA . HIS A 1 186 ? 66.892 36.124 92.970 1.00 22.71 209 HIS A CA 1
ATOM 1284 C C . HIS A 1 186 ? 66.500 36.426 94.439 1.00 27.51 209 HIS A C 1
ATOM 1285 O O . HIS A 1 186 ? 65.773 35.628 95.040 1.00 26.39 209 HIS A O 1
ATOM 1292 N N . ASP A 1 187 ? 66.919 37.616 94.975 1.00 25.46 210 ASP A N 1
ATOM 1293 C CA . ASP A 1 187 ? 66.630 38.145 96.314 1.00 25.09 210 ASP A CA 1
ATOM 1294 C C . ASP A 1 187 ? 65.272 38.895 96.325 1.00 26.02 210 ASP A C 1
ATOM 1295 O O . ASP A 1 187 ? 65.177 39.983 95.736 1.00 25.88 210 ASP A O 1
ATOM 1300 N N . SER A 1 188 ? 64.231 38.325 96.970 1.00 21.31 211 SER A N 1
ATOM 1301 C CA . SER A 1 188 ? 62.882 38.935 97.005 1.00 21.65 211 SER A CA 1
ATOM 1302 C C . SER A 1 188 ? 62.210 38.857 98.369 1.00 26.48 211 SER A C 1
ATOM 1303 O O . SER A 1 188 ? 62.467 37.901 99.103 1.00 27.57 211 SER A O 1
ATOM 1306 N N . TYR A 1 189 ? 61.283 39.818 98.676 1.00 20.90 212 TYR A N 1
ATOM 1307 C CA . TYR A 1 189 ? 60.432 39.712 99.866 1.00 20.48 212 TYR A CA 1
ATOM 1308 C C . TYR A 1 189 ? 59.462 38.614 99.557 1.00 27.60 212 TYR A C 1
ATOM 1309 O O . TYR A 1 189 ? 59.057 38.478 98.385 1.00 27.56 212 TYR A O 1
ATOM 1318 N N . PHE A 1 190 ? 59.152 37.765 100.537 1.00 24.84 213 PHE A N 1
ATOM 1319 C CA . PHE A 1 190 ? 58.337 36.608 100.220 1.00 23.71 213 PHE A CA 1
ATOM 1320 C C . PHE A 1 190 ? 56.821 36.947 100.165 1.00 27.32 213 PHE A C 1
ATOM 1321 O O . PHE A 1 190 ? 56.218 36.745 99.121 1.00 25.88 213 PHE A O 1
ATOM 1329 N N . VAL A 1 191 ? 56.206 37.422 101.263 1.00 24.50 214 VAL A N 1
ATOM 1330 C CA . VAL A 1 191 ? 54.755 37.662 101.299 1.00 23.01 214 VAL A CA 1
ATOM 1331 C C . VAL A 1 191 ? 54.457 39.038 100.631 1.00 26.67 214 VAL A C 1
ATOM 1332 O O . VAL A 1 191 ? 55.178 40.019 100.862 1.00 27.46 214 VAL A O 1
ATOM 1344 N N . GLY A 1 193 ? 50.782 41.327 99.210 1.00 21.10 216 GLY A N 1
ATOM 1345 C CA . GLY A 1 193 ? 49.350 41.473 98.976 1.00 21.24 216 GLY A CA 1
ATOM 1346 C C . GLY A 1 193 ? 48.995 41.688 97.511 1.00 26.27 216 GLY A C 1
ATOM 1347 O O . GLY A 1 193 ? 49.874 41.891 96.663 1.00 26.08 216 GLY A O 1
ATOM 1348 N N . ASN A 1 194 ? 47.688 41.664 97.200 1.00 23.43 217 ASN A N 1
ATOM 1349 C CA . ASN A 1 194 ? 47.180 41.782 95.831 1.00 22.69 217 ASN A CA 1
ATOM 1350 C C . ASN A 1 194 ? 46.185 42.903 95.664 1.00 28.44 217 ASN A C 1
ATOM 1351 O O . ASN A 1 194 ? 45.412 43.202 96.574 1.00 28.67 217 ASN A O 1
ATOM 1356 N N . VAL A 1 195 ? 46.184 43.491 94.461 1.00 26.49 218 VAL A N 1
ATOM 1357 C CA . VAL A 1 195 ? 45.273 44.558 94.028 1.00 27.43 218 VAL A CA 1
ATOM 1358 C C . VAL A 1 195 ? 43.840 44.007 94.118 1.00 33.78 218 VAL A C 1
ATOM 1359 O O . VAL A 1 195 ? 42.918 44.710 94.575 1.00 34.17 218 VAL A O 1
ATOM 1363 N N . GLY A 1 196 ? 43.721 42.721 93.750 1.00 30.66 219 GLY A N 1
ATOM 1364 C CA . GLY A 1 196 ? 42.490 41.941 93.747 1.00 31.69 219 GLY A CA 1
ATOM 1365 C C . GLY A 1 196 ? 41.880 41.758 95.116 1.00 36.70 219 GLY A C 1
ATOM 1366 O O . GLY A 1 196 ? 40.662 41.625 95.224 1.00 39.03 219 GLY A O 1
ATOM 1367 N N . ASN A 1 197 ? 42.721 41.756 96.168 1.00 30.95 220 ASN A N 1
ATOM 1368 C CA . ASN A 1 197 ? 42.284 41.614 97.547 1.00 29.86 220 ASN A CA 1
ATOM 1369 C C . ASN A 1 197 ? 42.332 42.962 98.309 1.00 33.93 220 ASN A C 1
ATOM 1370 O O . ASN A 1 197 ? 42.020 42.973 99.503 1.00 35.29 220 ASN A O 1
ATOM 1375 N N . GLY A 1 198 ? 42.639 44.067 97.602 1.00 28.99 221 GLY A N 1
ATOM 1376 C CA . GLY A 1 198 ? 42.701 45.431 98.136 1.00 29.55 221 GLY A CA 1
ATOM 1377 C C . GLY A 1 198 ? 43.849 45.688 99.090 1.00 33.53 221 GLY A C 1
ATOM 1378 O O . GLY A 1 198 ? 43.768 46.576 99.941 1.00 34.89 221 GLY A O 1
ATOM 1379 N N . THR A 1 199 ? 44.897 44.843 98.997 1.00 29.01 222 THR A N 1
ATOM 1380 C CA . THR A 1 199 ? 46.092 44.856 99.856 1.00 27.44 222 THR A CA 1
ATOM 1381 C C . THR A 1 199 ? 47.363 45.179 99.047 1.00 29.21 222 THR A C 1
ATOM 1382 O O . THR A 1 199 ? 48.465 44.745 99.408 1.00 25.62 222 THR A O 1
ATOM 1386 N N . ARG A 1 200 ? 47.193 45.971 97.974 1.00 27.98 223 ARG A N 1
ATOM 1387 C CA . ARG A 1 200 ? 48.272 46.479 97.131 1.00 28.49 223 ARG A CA 1
ATOM 1388 C C . ARG A 1 200 ? 47.750 47.630 96.280 1.00 36.58 223 ARG A C 1
ATOM 1389 O O . ARG A 1 200 ? 46.583 47.614 95.854 1.00 36.80 223 ARG A O 1
ATOM 1397 N N . ASP A 1 201 ? 48.631 48.648 96.068 1.00 35.55 224 ASP A N 1
ATOM 1398 C CA . ASP A 1 201 ? 48.375 49.884 95.312 1.00 36.72 224 ASP A CA 1
ATOM 1399 C C . ASP A 1 201 ? 47.061 50.530 95.809 1.00 42.69 224 ASP A C 1
ATOM 1400 O O . ASP A 1 201 ? 46.254 51.035 95.023 1.00 43.34 224 ASP A O 1
ATOM 1405 N N . ASN A 1 202 ? 46.840 50.455 97.126 1.00 41.19 225 ASN A N 1
ATOM 1406 C CA . ASN A 1 202 ? 45.650 50.990 97.776 1.00 43.71 225 ASN A CA 1
ATOM 1407 C C . ASN A 1 202 ? 45.919 52.452 98.144 1.00 50.62 225 ASN A C 1
ATOM 1408 O O . ASN A 1 202 ? 47.078 52.833 98.383 1.00 48.08 225 ASN A O 1
ATOM 1413 N N . ALA A 1 203 ? 44.833 53.270 98.152 1.00 51.53 226 ALA A N 1
ATOM 1414 C CA . ALA A 1 203 ? 44.826 54.704 98.468 1.00 53.78 226 ALA A CA 1
ATOM 1415 C C . ALA A 1 203 ? 45.773 55.021 99.642 1.00 57.79 226 ALA A C 1
ATOM 1416 O O . ALA A 1 203 ? 46.728 55.792 99.466 1.00 57.04 226 ALA A O 1
ATOM 1418 N N . ASP A 1 204 ? 45.553 54.358 100.805 1.00 53.97 227 ASP A N 1
ATOM 1419 C CA . ASP A 1 204 ? 46.388 54.511 102.001 1.00 52.87 227 ASP A CA 1
ATOM 1420 C C . ASP A 1 204 ? 47.268 53.281 102.185 1.00 53.27 227 ASP A C 1
ATOM 1421 O O . ASP A 1 204 ? 46.774 52.145 102.207 1.00 51.08 227 ASP A O 1
ATOM 1426 N N . SER A 1 205 ? 48.585 53.531 102.329 1.00 48.59 228 SER A N 1
ATOM 1427 C CA . SER A 1 205 ? 49.643 52.533 102.524 1.00 45.94 228 SER A CA 1
ATOM 1428 C C . SER A 1 205 ? 49.357 51.604 103.727 1.00 44.06 228 SER A C 1
ATOM 1429 O O . SER A 1 205 ? 49.919 50.506 103.795 1.00 42.42 228 SER A O 1
ATOM 1432 N N . SER A 1 206 ? 48.485 52.043 104.651 1.00 38.73 229 SER A N 1
ATOM 1433 C CA . SER A 1 206 ? 48.065 51.307 105.852 1.00 37.42 229 SER A CA 1
ATOM 1434 C C . SER A 1 206 ? 47.234 50.048 105.500 1.00 40.27 229 SER A C 1
ATOM 1435 O O . SER A 1 206 ? 47.223 49.099 106.285 1.00 39.95 229 SER A O 1
ATOM 1438 N N . LYS A 1 207 ? 46.561 50.040 104.319 1.00 35.01 230 LYS A N 1
ATOM 1439 C CA . LYS A 1 207 ? 45.732 48.944 103.818 1.00 32.59 230 LYS A CA 1
ATOM 1440 C C . LYS A 1 207 ? 46.536 48.031 102.895 1.00 36.01 230 LYS A C 1
ATOM 1441 O O . LYS A 1 207 ? 46.034 46.995 102.466 1.00 36.15 230 LYS A O 1
ATOM 1447 N N . ASN A 1 208 ? 47.787 48.409 102.590 1.00 31.36 231 ASN A N 1
ATOM 1448 C CA . ASN A 1 208 ? 48.695 47.629 101.758 1.00 28.55 231 ASN A CA 1
ATOM 1449 C C . ASN A 1 208 ? 49.465 46.686 102.606 1.00 31.04 231 ASN A C 1
ATOM 1450 O O . ASN A 1 208 ? 49.688 46.988 103.780 1.00 30.56 231 ASN A O 1
ATOM 1455 N N . TYR A 1 209 ? 49.906 45.552 102.026 1.00 26.21 232 TYR A N 1
ATOM 1456 C CA . TYR A 1 209 ? 50.754 44.586 102.714 1.00 24.22 232 TYR A CA 1
ATOM 1457 C C . TYR A 1 209 ? 51.841 44.114 101.763 1.00 30.52 232 TYR A C 1
ATOM 1458 O O . TYR A 1 209 ? 51.552 43.828 100.597 1.00 31.29 232 TYR A O 1
ATOM 1467 N N . GLY A 1 210 ? 53.072 44.038 102.268 1.00 26.33 233 GLY A N 1
ATOM 1468 C CA . GLY A 1 210 ? 54.203 43.575 101.487 1.00 25.51 233 GLY A CA 1
ATOM 1469 C C . GLY A 1 210 ? 55.192 44.668 101.162 1.00 32.76 233 GLY A C 1
ATOM 1470 O O . GLY A 1 210 ? 54.817 45.819 100.911 1.00 34.91 233 GLY A O 1
ATOM 1471 N N . LYS A 1 211 ? 56.471 44.312 101.215 1.00 28.57 234 LYS A N 1
ATOM 1472 C CA . LYS A 1 211 ? 57.589 45.182 100.891 1.00 27.74 234 LYS A CA 1
ATOM 1473 C C . LYS A 1 211 ? 58.166 44.760 99.556 1.00 31.89 234 LYS A C 1
ATOM 1474 O O . LYS A 1 211 ? 58.010 43.599 99.161 1.00 29.92 234 LYS A O 1
ATOM 1480 N N . VAL A 1 212 ? 58.803 45.709 98.844 1.00 29.44 235 VAL A N 1
ATOM 1481 C CA . VAL A 1 212 ? 59.456 45.439 97.566 1.00 28.75 235 VAL A CA 1
ATOM 1482 C C . VAL A 1 212 ? 60.934 45.918 97.700 1.00 33.21 235 VAL A C 1
ATOM 1483 O O . VAL A 1 212 ? 61.202 46.984 98.270 1.00 35.61 235 VAL A O 1
ATOM 1487 N N . LYS A 1 213 ? 61.869 45.077 97.235 1.00 27.04 236 LYS A N 1
ATOM 1488 C CA . LYS A 1 213 ? 63.307 45.295 97.272 1.00 26.87 236 LYS A CA 1
ATOM 1489 C C . LYS A 1 213 ? 63.718 46.545 96.499 1.00 31.99 236 LYS A C 1
ATOM 1490 O O . LYS A 1 213 ? 63.206 46.812 95.411 1.00 30.05 236 LYS A O 1
ATOM 1496 N N . GLU A 1 214 ? 64.652 47.306 97.091 1.00 31.34 237 GLU A N 1
ATOM 1497 C CA . GLU A 1 214 ? 65.215 48.552 96.553 1.00 32.92 237 GLU A CA 1
ATOM 1498 C C . GLU A 1 214 ? 66.735 48.541 96.624 1.00 41.40 237 GLU A C 1
ATOM 1499 O O . GLU A 1 214 ? 67.282 47.715 97.354 1.00 43.25 237 GLU A O 1
ATOM 1505 N N . ASP A 1 215 ? 67.413 49.490 95.935 1.00 39.06 238 ASP A N 1
ATOM 1506 C CA . ASP A 1 215 ? 68.876 49.685 95.909 1.00 40.76 238 ASP A CA 1
ATOM 1507 C C . ASP A 1 215 ? 69.654 48.376 96.111 1.00 45.78 238 ASP A C 1
ATOM 1508 O O . ASP A 1 215 ? 70.398 48.226 97.086 1.00 46.30 238 ASP A O 1
ATOM 1513 N N . VAL A 1 216 ? 69.467 47.436 95.182 1.00 42.55 239 VAL A N 1
ATOM 1514 C CA . VAL A 1 216 ? 70.081 46.106 95.224 1.00 42.39 239 VAL A CA 1
ATOM 1515 C C . VAL A 1 216 ? 71.600 46.233 94.935 1.00 48.36 239 VAL A C 1
ATOM 1516 O O . VAL A 1 216 ? 72.000 46.952 94.021 1.00 49.58 239 VAL A O 1
ATOM 1520 N N . SER A 1 217 ? 72.424 45.557 95.754 1.00 45.40 240 SER A N 1
ATOM 1521 C CA . SER A 1 217 ? 73.878 45.516 95.623 1.00 47.60 240 SER A CA 1
ATOM 1522 C C . SER A 1 217 ? 74.318 44.799 94.345 1.00 52.64 240 SER A C 1
ATOM 1523 O O . SER A 1 217 ? 73.643 43.871 93.900 1.00 50.82 240 SER A O 1
ATOM 1526 N N . GLU A 1 218 ? 75.481 45.190 93.787 1.00 52.24 241 GLU A N 1
ATOM 1527 C CA . GLU A 1 218 ? 76.074 44.545 92.610 1.00 53.10 241 GLU A CA 1
ATOM 1528 C C . GLU A 1 218 ? 76.317 43.033 92.878 1.00 58.56 241 GLU A C 1
ATOM 1529 O O . GLU A 1 218 ? 76.377 42.239 91.935 1.00 59.63 241 GLU A O 1
ATOM 1531 N N . SER A 1 219 ? 76.430 42.653 94.172 1.00 53.31 242 SER A N 1
ATOM 1532 C CA . SER A 1 219 ? 76.605 41.285 94.659 1.00 51.61 242 SER A CA 1
ATOM 1533 C C . SER A 1 219 ? 75.348 40.450 94.430 1.00 49.56 242 SER A C 1
ATOM 1534 O O . SER A 1 219 ? 75.433 39.245 94.150 1.00 48.75 242 SER A O 1
ATOM 1537 N N . ASN A 1 220 ? 74.182 41.104 94.560 1.00 41.60 243 ASN A N 1
ATOM 1538 C CA . ASN A 1 220 ? 72.862 40.489 94.436 1.00 38.50 243 ASN A CA 1
ATOM 1539 C C . ASN A 1 220 ? 72.365 40.502 92.984 1.00 40.02 243 ASN A C 1
ATOM 1540 O O . ASN A 1 220 ? 71.442 39.752 92.658 1.00 36.98 243 ASN A O 1
ATOM 1545 N N . LEU A 1 221 ? 72.987 41.334 92.114 1.00 37.26 244 LEU A N 1
ATOM 1546 C CA . LEU A 1 221 ? 72.611 41.427 90.701 1.00 34.96 244 LEU A CA 1
ATOM 1547 C C . LEU A 1 221 ? 73.330 40.335 89.940 1.00 37.25 244 LEU A C 1
ATOM 1548 O O . LEU A 1 221 ? 74.553 40.216 90.004 1.00 38.80 244 LEU A O 1
ATOM 1553 N N . LEU A 1 222 ? 72.552 39.502 89.265 1.00 31.57 245 LEU A N 1
ATOM 1554 C CA . LEU A 1 222 ? 73.015 38.329 88.528 1.00 31.37 245 LEU A CA 1
ATOM 1555 C C . LEU A 1 222 ? 73.154 38.542 87.012 1.00 34.32 245 LEU A C 1
ATOM 1556 O O . LEU A 1 222 ? 72.613 39.484 86.433 1.00 33.22 245 LEU A O 1
ATOM 1561 N N . THR A 1 223 ? 73.886 37.627 86.382 1.00 31.60 246 THR A N 1
ATOM 1562 C CA . THR A 1 223 ? 74.159 37.587 84.953 1.00 31.89 246 THR A CA 1
ATOM 1563 C C . THR A 1 223 ? 74.207 36.110 84.537 1.00 38.22 246 THR A C 1
ATOM 1564 O O . THR A 1 223 ? 74.921 35.331 85.162 1.00 37.67 246 THR A O 1
ATOM 1568 N N . HIS A 1 224 ? 73.421 35.709 83.524 1.00 37.85 247 HIS A N 1
ATOM 1569 C CA . HIS A 1 224 ? 73.419 34.311 83.108 1.00 39.78 247 HIS A CA 1
ATOM 1570 C C . HIS A 1 224 ? 73.243 34.186 81.606 1.00 42.97 247 HIS A C 1
ATOM 1571 O O . HIS A 1 224 ? 72.376 34.821 81.020 1.00 41.48 247 HIS A O 1
ATOM 1578 N N . SER A 1 225 ? 74.116 33.371 81.000 1.00 42.78 248 SER A N 1
ATOM 1579 C CA . SER A 1 225 ? 74.186 33.028 79.583 1.00 44.35 248 SER A CA 1
ATOM 1580 C C . SER A 1 225 ? 73.349 31.812 79.319 1.00 54.02 248 SER A C 1
ATOM 1581 O O . SER A 1 225 ? 73.274 30.932 80.173 1.00 55.35 248 SER A O 1
ATOM 1584 N N . TRP A 1 226 ? 72.701 31.746 78.168 1.00 54.46 249 TRP A N 1
ATOM 1585 C CA . TRP A 1 226 ? 71.847 30.609 77.908 1.00 56.81 249 TRP A CA 1
ATOM 1586 C C . TRP A 1 226 ? 71.950 30.212 76.442 1.00 59.60 249 TRP A C 1
ATOM 1587 O O . TRP A 1 226 ? 71.166 30.664 75.609 1.00 59.63 249 TRP A O 1
ATOM 1598 N N . THR A 1 227 ? 72.958 29.382 76.137 1.00 55.64 250 THR A N 1
ATOM 1599 C CA . THR A 1 227 ? 73.253 28.901 74.788 1.00 55.66 250 THR A CA 1
ATOM 1600 C C . THR A 1 227 ? 72.126 27.945 74.361 1.00 58.69 250 THR A C 1
ATOM 1601 O O . THR A 1 227 ? 71.604 27.206 75.196 1.00 57.91 250 THR A O 1
ATOM 1605 N N . ALA A 1 228 ? 71.727 28.009 73.067 1.00 54.81 251 ALA A N 1
ATOM 1606 C CA . ALA A 1 228 ? 70.665 27.192 72.464 1.00 54.42 251 ALA A CA 1
ATOM 1607 C C . ALA A 1 228 ? 70.990 25.702 72.570 1.00 59.57 251 ALA A C 1
ATOM 1608 O O . ALA A 1 228 ? 72.158 25.332 72.556 1.00 59.69 251 ALA A O 1
ATOM 1610 N N . ALA A 1 229 ? 69.964 24.858 72.719 1.00 56.67 252 ALA A N 1
ATOM 1611 C CA . ALA A 1 229 ? 70.144 23.406 72.815 1.00 58.55 252 ALA A CA 1
ATOM 1612 C C . ALA A 1 229 ? 69.820 22.741 71.479 1.00 63.09 252 ALA A C 1
ATOM 1613 O O . ALA A 1 229 ? 70.525 21.833 71.033 1.00 63.46 252 ALA A O 1
ATOM 1615 N N . THR A 1 230 ? 68.745 23.231 70.846 1.00 59.48 253 THR A N 1
ATOM 1616 C CA . THR A 1 230 ? 68.213 22.780 69.573 1.00 60.33 253 THR A CA 1
ATOM 1617 C C . THR A 1 230 ? 68.608 23.783 68.489 1.00 62.63 253 THR A C 1
ATOM 1618 O O . THR A 1 230 ? 69.183 24.828 68.784 1.00 61.19 253 THR A O 1
ATOM 1622 N N . THR A 1 231 ? 68.326 23.433 67.237 1.00 59.85 254 THR A N 1
ATOM 1623 C CA . THR A 1 231 ? 68.569 24.250 66.055 1.00 59.16 254 THR A CA 1
ATOM 1624 C C . THR A 1 231 ? 67.299 24.276 65.219 1.00 65.09 254 THR A C 1
ATOM 1625 O O . THR A 1 231 ? 66.692 23.223 65.010 1.00 67.72 254 THR A O 1
ATOM 1629 N N . GLU A 1 232 ? 66.880 25.465 64.763 1.00 60.01 255 GLU A N 1
ATOM 1630 C CA . GLU A 1 232 ? 65.769 25.604 63.826 1.00 60.00 255 GLU A CA 1
ATOM 1631 C C . GLU A 1 232 ? 65.856 26.966 63.137 1.00 61.62 255 GLU A C 1
ATOM 1632 O O . GLU A 1 232 ? 66.316 27.948 63.719 1.00 60.41 255 GLU A O 1
ATOM 1638 N N . THR A 1 233 ? 65.490 26.978 61.859 1.00 57.75 256 THR A N 1
ATOM 1639 C CA . THR A 1 233 ? 65.491 28.164 61.013 1.00 56.34 256 THR A CA 1
ATOM 1640 C C . THR A 1 233 ? 64.087 28.428 60.537 1.00 60.13 256 THR A C 1
ATOM 1641 O O . THR A 1 233 ? 63.354 27.480 60.263 1.00 62.14 256 THR A O 1
ATOM 1645 N N . TRP A 1 234 ? 63.705 29.696 60.416 1.00 54.83 257 TRP A N 1
ATOM 1646 C CA . TRP A 1 234 ? 62.377 30.029 59.925 1.00 54.67 257 TRP A CA 1
ATOM 1647 C C . TRP A 1 234 ? 62.360 31.424 59.314 1.00 57.29 257 TRP A C 1
ATOM 1648 O O . TRP A 1 234 ? 63.002 32.346 59.827 1.00 55.95 257 TRP A O 1
ATOM 1659 N N . ALA A 1 235 ? 61.627 31.555 58.202 1.00 53.47 258 ALA A N 1
ATOM 1660 C CA . ALA A 1 235 ? 61.400 32.815 57.515 1.00 52.40 258 ALA A CA 1
ATOM 1661 C C . ALA A 1 235 ? 60.003 33.333 57.836 1.00 55.23 258 ALA A C 1
ATOM 1662 O O . ALA A 1 235 ? 59.157 32.544 58.285 1.00 55.98 258 ALA A O 1
ATOM 1664 N N . TYR A 1 236 ? 59.761 34.651 57.652 1.00 48.97 259 TYR A N 1
ATOM 1665 C CA . TYR A 1 236 ? 58.437 35.241 57.899 1.00 47.65 259 TYR A CA 1
ATOM 1666 C C . TYR A 1 236 ? 57.372 34.567 57.012 1.00 52.36 259 TYR A C 1
ATOM 1667 O O . TYR A 1 236 ? 57.627 34.298 55.830 1.00 52.37 259 TYR A O 1
ATOM 1676 N N . SER A 1 237 ? 56.190 34.294 57.598 1.00 48.60 260 SER A N 1
ATOM 1677 C CA . SER A 1 237 ? 55.060 33.714 56.882 1.00 50.13 260 SER A CA 1
ATOM 1678 C C . SER A 1 237 ? 53.810 34.542 57.124 1.00 56.08 260 SER A C 1
ATOM 1679 O O . SER A 1 237 ? 53.567 35.007 58.247 1.00 54.67 260 SER A O 1
ATOM 1682 N N . SER A 1 238 ? 53.031 34.731 56.051 1.00 55.18 261 SER A N 1
ATOM 1683 C CA . SER A 1 238 ? 51.773 35.479 56.030 1.00 56.48 261 SER A CA 1
ATOM 1684 C C . SER A 1 238 ? 50.629 34.617 56.566 1.00 64.43 261 SER A C 1
ATOM 1685 O O . SER A 1 238 ? 49.675 35.150 57.139 1.00 64.49 261 SER A O 1
ATOM 1688 N N . ALA A 1 239 ? 50.741 33.274 56.375 1.00 63.89 262 ALA A N 1
ATOM 1689 C CA . ALA A 1 239 ? 49.788 32.224 56.757 1.00 65.88 262 ALA A CA 1
ATOM 1690 C C . ALA A 1 239 ? 49.334 32.346 58.244 1.00 71.35 262 ALA A C 1
ATOM 1691 O O . ALA A 1 239 ? 50.091 32.859 59.080 1.00 68.50 262 ALA A O 1
ATOM 1693 N N . PRO A 1 240 ? 48.098 31.892 58.585 1.00 71.69 263 PRO A N 1
ATOM 1694 C CA . PRO A 1 240 ? 47.617 32.033 59.977 1.00 70.72 263 PRO A CA 1
ATOM 1695 C C . PRO A 1 240 ? 48.284 31.064 60.961 1.00 74.94 263 PRO A C 1
ATOM 1696 O O . PRO A 1 240 ? 48.539 31.457 62.108 1.00 72.87 263 PRO A O 1
ATOM 1700 N N . GLY A 1 241 ? 48.572 29.834 60.511 1.00 73.17 264 GLY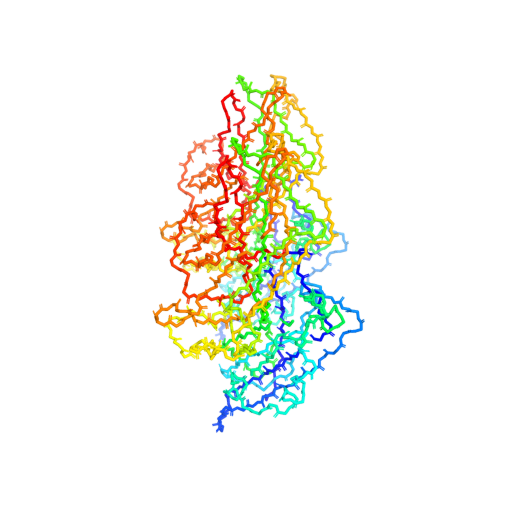 A N 1
ATOM 1701 C CA . GLY A 1 241 ? 49.208 28.795 61.326 1.00 72.43 264 GLY A CA 1
ATOM 1702 C C . GLY A 1 241 ? 50.640 29.063 61.771 1.00 73.79 264 GLY A C 1
ATOM 1703 O O . GLY A 1 241 ? 51.162 28.335 62.624 1.00 72.53 264 GLY A O 1
ATOM 1704 N N . ALA A 1 242 ? 51.265 30.143 61.216 1.00 68.33 265 ALA A N 1
ATOM 1705 C CA . ALA A 1 242 ? 52.649 30.603 61.407 1.00 64.45 265 ALA A CA 1
ATOM 1706 C C . ALA A 1 242 ? 52.963 31.009 62.852 1.00 62.22 265 ALA A C 1
ATOM 1707 O O . ALA A 1 242 ? 52.152 31.632 63.544 1.00 60.85 265 ALA A O 1
ATOM 1709 N N . GLU A 1 243 ? 54.175 30.643 63.279 1.00 54.82 266 GLU A N 1
ATOM 1710 C CA . GLU A 1 243 ? 54.765 30.953 64.574 1.00 51.20 266 GLU A CA 1
ATOM 1711 C C . GLU A 1 243 ? 56.082 31.662 64.284 1.00 51.87 266 GLU A C 1
ATOM 1712 O O . GLU A 1 243 ? 57.141 31.027 64.264 1.00 51.06 266 GLU A O 1
ATOM 1714 N N . ASN A 1 244 ? 55.990 32.969 63.928 1.00 46.29 267 ASN A N 1
ATOM 1715 C CA . ASN A 1 244 ? 57.144 33.797 63.547 1.00 43.82 267 ASN A CA 1
ATOM 1716 C C . ASN A 1 244 ? 57.975 34.190 64.768 1.00 44.44 267 ASN A C 1
ATOM 1717 O O . ASN A 1 244 ? 59.191 34.340 64.655 1.00 43.83 267 ASN A O 1
ATOM 1722 N N . ARG A 1 245 ? 57.313 34.365 65.920 1.00 38.50 268 ARG A N 1
ATOM 1723 C CA . ARG A 1 245 ? 57.913 34.712 67.203 1.00 35.75 268 ARG A CA 1
ATOM 1724 C C . ARG A 1 245 ? 58.086 33.424 68.015 1.00 38.96 268 ARG A C 1
ATOM 1725 O O . ARG A 1 245 ? 57.113 32.890 68.554 1.00 39.14 268 ARG A O 1
ATOM 1733 N N . LYS A 1 246 ? 59.324 32.913 68.063 1.00 34.21 269 LYS A N 1
ATOM 1734 C CA . LYS A 1 246 ? 59.673 31.668 68.752 1.00 33.49 269 LYS A CA 1
ATOM 1735 C C . LYS A 1 246 ? 60.489 31.966 70.005 1.00 35.85 269 LYS A C 1
ATOM 1736 O O . LYS A 1 246 ? 61.355 32.822 69.962 1.00 34.45 269 LYS A O 1
ATOM 1742 N N . LEU A 1 247 ? 60.195 31.278 71.121 1.00 33.27 270 LEU A N 1
ATOM 1743 C CA . LEU A 1 247 ? 60.879 31.463 72.410 1.00 32.26 270 LEU A CA 1
ATOM 1744 C C . LEU A 1 247 ? 62.244 30.774 72.437 1.00 38.62 270 LEU A C 1
ATOM 1745 O O . LEU A 1 247 ? 62.340 29.565 72.216 1.00 39.65 270 LEU A O 1
ATOM 1750 N N . LEU A 1 248 ? 63.285 31.540 72.780 1.00 35.95 271 LEU A N 1
ATOM 1751 C CA . LEU A 1 248 ? 64.655 31.037 72.869 1.00 36.98 271 LEU A CA 1
ATOM 1752 C C . LEU A 1 248 ? 64.981 30.577 74.294 1.00 42.89 271 LEU A C 1
ATOM 1753 O O . LEU A 1 248 ? 65.523 29.488 74.456 1.00 43.21 271 LEU A O 1
ATOM 1758 N N . CYS A 1 249 ? 64.677 31.411 75.312 1.00 40.90 272 CYS A N 1
ATOM 1759 C CA . CYS A 1 249 ? 64.957 31.111 76.711 1.00 41.55 272 CYS A CA 1
ATOM 1760 C C . CYS A 1 249 ? 64.063 31.936 77.654 1.00 39.55 272 CYS A C 1
ATOM 1761 O O . CYS A 1 249 ? 63.575 32.999 77.286 1.00 37.67 272 CYS A O 1
ATOM 1764 N N . SER A 1 250 ? 63.902 31.446 78.893 1.00 34.27 273 SER A N 1
ATOM 1765 C CA . SER A 1 250 ? 63.171 32.094 79.994 1.00 32.16 273 SER A CA 1
ATOM 1766 C C . SER A 1 250 ? 64.064 32.224 81.232 1.00 32.41 273 SER A C 1
ATOM 1767 O O . SER A 1 250 ? 64.793 31.293 81.579 1.00 33.66 273 SER A O 1
ATOM 1770 N N . PHE A 1 251 ? 64.004 33.373 81.888 1.00 26.13 274 PHE A N 1
ATOM 1771 C CA . PHE A 1 251 ? 64.750 33.667 83.114 1.00 25.77 274 PHE A CA 1
ATOM 1772 C C . PHE A 1 251 ? 63.787 34.082 84.227 1.00 31.60 274 PHE A C 1
ATOM 1773 O O . PHE A 1 251 ? 62.775 34.737 83.957 1.00 31.15 274 PHE A O 1
ATOM 1781 N N . TYR A 1 252 ? 64.082 33.699 85.469 1.00 29.45 275 TYR A N 1
ATOM 1782 C CA . TYR A 1 252 ? 63.227 34.082 86.585 1.00 29.14 275 TYR A CA 1
ATOM 1783 C C . TYR A 1 252 ? 63.920 35.180 87.367 1.00 32.63 275 TYR A C 1
ATOM 1784 O O . TYR A 1 252 ? 65.120 35.077 87.643 1.00 34.71 275 TYR A O 1
ATOM 1793 N N . THR A 1 253 ? 63.193 36.257 87.683 1.00 25.40 276 THR A N 1
ATOM 1794 C CA . THR A 1 253 ? 63.798 37.337 88.435 1.00 23.99 276 THR A CA 1
ATOM 1795 C C . THR A 1 253 ? 62.851 37.771 89.570 1.00 27.44 276 THR A C 1
ATOM 1796 O O . THR A 1 253 ? 61.640 37.555 89.515 1.00 27.12 276 THR A O 1
ATOM 1800 N N . ALA A 1 254 ? 63.434 38.353 90.613 1.00 23.81 277 ALA A N 1
ATOM 1801 C CA . ALA A 1 254 ? 62.720 38.842 91.773 1.00 23.12 277 ALA A CA 1
ATOM 1802 C C . ALA A 1 254 ? 62.043 40.166 91.492 1.00 28.98 277 ALA A C 1
ATOM 1803 O O . ALA A 1 254 ? 62.481 40.952 90.652 1.00 30.07 277 ALA A O 1
ATOM 1805 N N . GLU A 1 255 ? 60.978 40.419 92.227 1.00 24.51 278 GLU A N 1
ATOM 1806 C CA . GLU A 1 255 ? 60.273 41.673 92.161 1.00 23.45 278 GLU A CA 1
ATOM 1807 C C . GLU A 1 255 ? 61.083 42.714 92.873 1.00 29.06 278 GLU A C 1
ATOM 1808 O O . GLU A 1 255 ? 61.413 42.524 94.052 1.00 30.56 278 GLU A O 1
ATOM 1814 N N . ARG A 1 256 ? 61.424 43.803 92.179 1.00 24.87 279 ARG A N 1
ATOM 1815 C CA . ARG A 1 256 ? 62.186 44.885 92.789 1.00 24.91 279 ARG A CA 1
ATOM 1816 C C . ARG A 1 256 ? 61.975 46.205 92.049 1.00 28.99 279 ARG A C 1
ATOM 1817 O O . ARG A 1 256 ? 61.580 46.210 90.879 1.00 27.57 279 ARG A O 1
ATOM 1825 N N . LEU A 1 257 ? 62.267 47.322 92.753 1.00 26.56 280 LEU A N 1
ATOM 1826 C CA . LEU A 1 257 ? 62.301 48.678 92.216 1.00 27.70 280 LEU A CA 1
ATOM 1827 C C . LEU A 1 257 ? 63.701 48.991 91.723 1.00 32.33 280 LEU A C 1
ATOM 1828 O O . LEU A 1 257 ? 64.655 48.753 92.463 1.00 33.65 280 LEU A O 1
ATOM 1833 N N . PHE A 1 258 ? 63.859 49.487 90.492 1.00 28.51 281 PHE A N 1
ATOM 1834 C CA . PHE A 1 258 ? 65.197 49.846 90.031 1.00 29.82 281 PHE A CA 1
ATOM 1835 C C . PHE A 1 258 ? 65.635 51.133 90.720 1.00 38.64 281 PHE A C 1
ATOM 1836 O O . PHE A 1 258 ? 64.777 51.928 91.129 1.00 40.77 281 PHE A O 1
ATOM 1844 N N . LYS A 1 259 ? 66.955 51.349 90.832 1.00 35.43 282 LYS A N 1
ATOM 1845 C CA . LYS A 1 259 ? 67.520 52.537 91.466 1.00 37.54 282 LYS A CA 1
ATOM 1846 C C . LYS A 1 259 ? 67.103 53.822 90.724 1.00 44.04 282 LYS A C 1
ATOM 1847 O O . LYS A 1 259 ? 66.643 53.766 89.582 1.00 43.08 282 LYS A O 1
ATOM 1853 N N . SER A 1 260 ? 67.276 54.979 91.384 1.00 42.89 283 SER A N 1
ATOM 1854 C CA . SER A 1 260 ? 66.953 56.304 90.856 1.00 44.02 283 SER A CA 1
ATOM 1855 C C . SER A 1 260 ? 67.685 56.584 89.545 1.00 48.30 283 SER A C 1
ATOM 1856 O O . SER A 1 260 ? 67.088 57.110 88.601 1.00 48.43 283 SER A O 1
ATOM 1859 N N . ASP A 1 261 ? 68.984 56.217 89.490 1.00 44.13 284 ASP A N 1
ATOM 1860 C CA . ASP A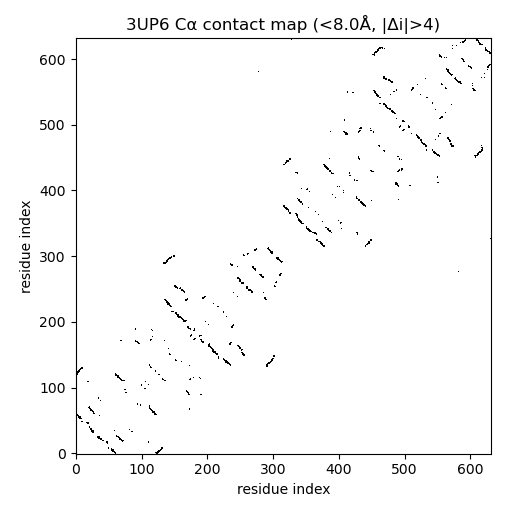 1 261 ? 69.839 56.426 88.329 1.00 43.73 284 ASP A CA 1
ATOM 1861 C C . ASP A 1 261 ? 69.557 55.394 87.234 1.00 46.85 284 ASP A C 1
ATOM 1862 O O . ASP A 1 261 ? 70.043 55.559 86.116 1.00 48.42 284 ASP A O 1
ATOM 1867 N N . TYR A 1 262 ? 68.781 54.335 87.553 1.00 40.73 285 TYR A N 1
ATOM 1868 C CA . TYR A 1 262 ? 68.387 53.210 86.683 1.00 37.90 285 TYR A CA 1
ATOM 1869 C C . TYR A 1 262 ? 69.624 52.434 86.185 1.00 40.93 285 TYR A C 1
ATOM 1870 O O . TYR A 1 262 ? 69.560 51.787 85.143 1.00 39.88 285 TYR A O 1
ATOM 1879 N N . SER A 1 263 ? 70.717 52.447 86.978 1.00 38.52 286 SER A N 1
ATOM 1880 C CA . SER A 1 263 ? 71.973 51.752 86.685 1.00 38.66 286 SER A CA 1
ATOM 1881 C C . SER A 1 263 ? 71.810 50.215 86.738 1.00 40.63 286 SER A C 1
ATOM 1882 O O . SER A 1 263 ? 72.568 49.511 86.056 1.00 39.85 286 SER A O 1
ATOM 1885 N N . ASP A 1 264 ? 70.830 49.707 87.547 1.00 34.61 287 ASP A N 1
ATOM 1886 C CA . ASP A 1 264 ? 70.570 48.275 87.702 1.00 32.11 287 ASP A CA 1
ATOM 1887 C C . ASP A 1 264 ? 69.458 47.771 86.737 1.00 34.87 287 ASP A C 1
ATOM 1888 O O . ASP A 1 264 ? 69.047 46.608 86.848 1.00 33.06 287 ASP A O 1
ATOM 1893 N N . ARG A 1 265 ? 68.999 48.610 85.771 1.00 31.31 288 ARG A N 1
ATOM 1894 C CA . ARG A 1 265 ? 67.999 48.173 84.791 1.00 29.41 288 ARG A CA 1
ATOM 1895 C C . ARG A 1 265 ? 68.482 46.929 84.047 1.00 34.90 288 ARG A C 1
ATOM 1896 O O . ARG A 1 265 ? 69.701 46.760 83.854 1.00 36.70 288 ARG A O 1
ATOM 1904 N N . LEU A 1 266 ? 67.544 46.047 83.655 1.00 28.41 289 LEU A N 1
ATOM 1905 C CA . LEU A 1 266 ? 67.881 44.821 82.940 1.00 25.53 289 LEU A CA 1
ATOM 1906 C C . LEU A 1 266 ? 68.615 45.136 81.636 1.00 27.52 289 LEU A C 1
ATOM 1907 O O . LEU A 1 266 ? 68.327 46.131 80.969 1.00 26.08 289 LEU A O 1
ATOM 1912 N N . SER A 1 267 ? 69.590 44.310 81.312 1.00 24.36 290 SER A N 1
ATOM 1913 C CA . SER A 1 267 ? 70.387 44.425 80.099 1.00 25.19 290 SER A CA 1
ATOM 1914 C C . SER A 1 267 ? 70.389 43.093 79.386 1.00 31.23 290 SER A C 1
ATOM 1915 O O . SER A 1 267 ? 70.297 42.051 80.029 1.00 33.08 290 SER A O 1
ATOM 1918 N N . ILE A 1 268 ? 70.457 43.111 78.068 1.00 27.45 291 ILE A N 1
ATOM 1919 C CA . ILE A 1 268 ? 70.491 41.867 77.314 1.00 27.40 291 ILE A CA 1
ATOM 1920 C C . ILE A 1 268 ? 71.551 41.983 76.203 1.00 30.94 291 ILE A C 1
ATOM 1921 O O . ILE A 1 268 ? 71.817 43.071 75.686 1.00 29.47 291 ILE A O 1
ATOM 1926 N N . SER A 1 269 ? 72.151 40.850 75.871 1.00 27.73 292 SER A N 1
ATOM 1927 C CA . SER A 1 269 ? 73.103 40.705 74.788 1.00 28.70 292 SER A CA 1
ATOM 1928 C C . SER A 1 269 ? 72.872 39.335 74.141 1.00 32.64 292 SER A C 1
ATOM 1929 O O . SER A 1 269 ? 72.452 38.386 74.812 1.00 32.11 292 SER A O 1
ATOM 1940 N N . ALA A 1 271 ? 74.291 36.490 70.805 1.00 26.70 294 ALA A N 1
ATOM 1941 C CA . ALA A 1 271 ? 75.346 36.106 69.887 1.00 28.16 294 ALA A CA 1
ATOM 1942 C C . ALA A 1 271 ? 74.870 35.023 68.934 1.00 34.33 294 ALA A C 1
ATOM 1943 O O . ALA A 1 271 ? 74.101 34.137 69.325 1.00 33.16 294 ALA A O 1
ATOM 1945 N N . ASN A 1 272 ? 75.334 35.115 67.672 1.00 32.00 295 ASN A N 1
ATOM 1946 C CA . ASN A 1 272 ? 75.152 34.153 66.592 1.00 32.31 295 ASN A CA 1
ATOM 1947 C C . ASN A 1 272 ? 73.646 33.820 66.347 1.00 35.01 295 ASN A C 1
ATOM 1948 O O . ASN A 1 272 ? 73.268 32.666 66.118 1.00 34.40 295 ASN A O 1
ATOM 1953 N N . VAL A 1 273 ? 72.806 34.870 66.340 1.00 30.13 296 VAL A N 1
ATOM 1954 C CA . VAL A 1 273 ? 71.418 34.793 65.900 1.00 28.94 296 VAL A CA 1
ATOM 1955 C C . VAL A 1 273 ? 71.501 34.797 64.380 1.00 36.39 296 VAL A C 1
ATOM 1956 O O . VAL A 1 273 ? 72.182 35.657 63.816 1.00 36.88 296 VAL A O 1
ATOM 1960 N N . LEU A 1 274 ? 70.902 33.819 63.717 1.00 34.98 297 LEU A N 1
ATOM 1961 C CA . LEU A 1 274 ? 70.988 33.729 62.260 1.00 35.62 297 LEU A CA 1
ATOM 1962 C C . LEU A 1 274 ? 70.310 34.928 61.578 1.00 39.97 297 LEU A C 1
ATOM 1963 O O . LEU A 1 274 ? 69.224 35.348 61.973 1.00 37.16 297 LEU A O 1
ATOM 1968 N N . LYS A 1 275 ? 71.010 35.510 60.600 1.00 40.08 298 LYS A N 1
ATOM 1969 C CA . LYS A 1 275 ? 70.518 36.627 59.801 1.00 40.73 298 LYS A CA 1
ATOM 1970 C C . LYS A 1 275 ? 70.859 36.343 58.355 1.00 45.87 298 LYS A C 1
ATOM 1971 O O . LYS A 1 275 ? 72.023 36.385 57.972 1.00 45.78 298 LYS A O 1
ATOM 1977 N N . GLY A 1 276 ? 69.836 36.019 57.581 1.00 42.96 299 GLY A N 1
ATOM 1978 C CA . GLY A 1 276 ? 69.995 35.720 56.174 1.00 44.52 299 GLY A CA 1
ATOM 1979 C C . GLY A 1 276 ? 70.442 34.300 55.951 1.00 52.77 299 GLY A C 1
ATOM 1980 O O . GLY A 1 276 ? 70.526 33.509 56.904 1.00 53.38 299 GLY A O 1
ATOM 1981 N N . PRO A 1 277 ? 70.752 33.960 54.681 1.00 52.48 300 PRO A N 1
ATOM 1982 C CA . PRO A 1 277 ? 71.131 32.569 54.368 1.00 53.86 300 PRO A CA 1
ATOM 1983 C C . PRO A 1 277 ? 72.524 32.175 54.882 1.00 57.56 300 PRO A C 1
ATOM 1984 O O . PRO A 1 277 ? 72.686 31.040 55.343 1.00 58.57 300 PRO A O 1
ATOM 1988 N N . SER A 1 278 ? 73.520 33.087 54.803 1.00 52.44 301 SER A N 1
ATOM 1989 C CA . SER A 1 278 ? 74.879 32.745 55.187 1.00 52.94 301 SER A CA 1
ATOM 1990 C C . SER A 1 278 ? 75.504 33.752 56.190 1.00 53.25 301 SER A C 1
ATOM 1991 O O . SER A 1 278 ? 76.732 33.881 56.218 1.00 52.95 301 SER A O 1
ATOM 1994 N N . ASP A 1 279 ? 74.700 34.376 57.070 1.00 47.57 302 ASP A N 1
ATOM 1995 C CA . ASP A 1 279 ? 75.270 35.282 58.082 1.00 46.14 302 ASP A CA 1
ATOM 1996 C C . ASP A 1 279 ? 74.568 35.133 59.435 1.00 50.40 302 ASP A C 1
ATOM 1997 O O . ASP A 1 279 ? 73.547 34.437 59.554 1.00 49.76 302 ASP A O 1
ATOM 2002 N N . VAL A 1 280 ? 75.159 35.788 60.464 1.00 47.00 303 VAL A N 1
ATOM 2003 C CA . VAL A 1 280 ? 74.692 35.846 61.865 1.00 45.31 303 VAL A CA 1
ATOM 2004 C C . VAL A 1 280 ? 74.658 37.308 62.325 1.00 48.38 303 VAL A C 1
ATOM 2005 O O . VAL A 1 280 ? 75.240 38.168 61.661 1.00 49.19 303 VAL A O 1
ATOM 2009 N N . THR A 1 281 ? 74.013 37.579 63.474 1.00 42.74 304 THR A N 1
ATOM 2010 C CA . THR A 1 281 ? 73.933 38.917 64.082 1.00 41.21 304 THR A CA 1
ATOM 2011 C C . THR A 1 281 ? 73.692 38.765 65.590 1.00 42.99 304 THR A C 1
ATOM 2012 O O . THR A 1 281 ? 73.241 37.712 66.036 1.00 40.97 304 THR A O 1
ATOM 2016 N N . GLY A 1 282 ? 73.989 39.819 66.346 1.00 39.37 305 GLY A N 1
ATOM 2017 C CA . GLY A 1 282 ? 73.803 39.840 67.789 1.00 38.39 305 GLY A CA 1
ATOM 2018 C C . GLY A 1 282 ? 73.548 41.208 68.383 1.00 43.67 305 GLY A C 1
ATOM 2019 O O . GLY A 1 282 ? 73.345 42.194 67.668 1.00 44.81 305 GLY A O 1
ATOM 2020 N N . ILE A 1 283 ? 73.525 41.249 69.717 1.00 39.35 306 ILE A N 1
ATOM 2021 C CA . ILE A 1 283 ? 73.344 42.434 70.552 1.00 38.37 306 ILE A CA 1
ATOM 2022 C C . ILE A 1 283 ? 74.475 42.448 71.580 1.00 44.97 306 ILE A C 1
ATOM 2023 O O . ILE A 1 283 ? 74.964 41.395 71.989 1.00 45.83 306 ILE A O 1
ATOM 2028 N N . THR A 1 284 ? 74.913 43.631 71.968 1.00 42.42 307 THR A N 1
ATOM 2029 C CA . THR A 1 284 ? 75.935 43.768 72.984 1.00 43.39 307 THR A CA 1
ATOM 2030 C C . THR A 1 284 ? 75.375 44.768 73.972 1.00 46.17 307 THR A C 1
ATOM 2031 O O . THR A 1 284 ? 75.137 45.923 73.630 1.00 46.02 307 THR A O 1
ATOM 2035 N N . GLY A 1 285 ? 75.056 44.275 75.150 1.00 42.82 308 GLY A N 1
ATOM 2036 C CA . GLY A 1 285 ? 74.489 45.029 76.265 1.00 41.90 308 GLY A CA 1
ATOM 2037 C C . GLY A 1 285 ? 73.447 46.106 76.010 1.00 43.70 308 GLY A C 1
ATOM 2038 O O . GLY A 1 285 ? 73.706 47.258 76.355 1.00 46.08 308 GLY A O 1
ATOM 2039 N N . LYS A 1 286 ? 72.257 45.767 75.449 1.00 35.78 309 LYS A N 1
ATOM 2040 C CA . LYS A 1 286 ? 71.183 46.759 75.303 1.00 33.30 309 LYS A CA 1
ATOM 2041 C C . LYS A 1 286 ? 70.385 46.815 76.595 1.00 34.10 309 LYS A C 1
ATOM 2042 O O . LYS A 1 286 ? 69.860 45.795 77.041 1.00 32.67 309 LYS A O 1
ATOM 2048 N N . VAL A 1 287 ? 70.259 48.007 77.174 1.00 30.94 310 VAL A N 1
ATOM 2049 C CA . VAL A 1 287 ? 69.490 48.211 78.402 1.00 29.45 310 VAL A CA 1
ATOM 2050 C C . VAL A 1 287 ? 67.983 48.245 78.046 1.00 34.11 310 VAL A C 1
ATOM 2051 O O . VAL A 1 287 ? 67.597 48.855 77.051 1.00 35.63 310 VAL A O 1
ATOM 2055 N N . ILE A 1 288 ? 67.158 47.574 78.858 1.00 29.01 311 ILE A N 1
ATOM 2056 C CA . ILE A 1 288 ? 65.713 47.534 78.730 1.00 28.33 311 ILE A CA 1
ATOM 2057 C C . ILE A 1 288 ? 65.203 48.743 79.494 1.00 33.58 311 ILE A C 1
ATOM 2058 O O . ILE A 1 288 ? 64.999 48.692 80.717 1.00 33.36 311 ILE A O 1
ATOM 2063 N N . GLU A 1 289 ? 65.067 49.855 78.778 1.00 31.03 312 GLU A N 1
ATOM 2064 C CA . GLU A 1 289 ? 64.686 51.120 79.377 1.00 31.69 312 GLU A CA 1
ATOM 2065 C C . GLU A 1 289 ? 63.158 51.358 79.307 1.00 35.74 312 GLU A C 1
ATOM 2066 O O . GLU A 1 289 ? 62.622 52.096 80.151 1.00 34.77 312 GLU A O 1
ATOM 2072 N N . SER A 1 290 ? 62.455 50.725 78.345 1.00 33.49 313 SER A N 1
ATOM 2073 C CA . SER A 1 290 ? 60.999 50.882 78.248 1.00 34.06 313 SER A CA 1
ATOM 2074 C C . SER A 1 290 ? 60.307 49.556 78.004 1.00 38.91 313 SER A C 1
ATOM 2075 O O . SER A 1 290 ? 60.869 48.661 77.367 1.00 39.22 313 SER A O 1
ATOM 2078 N N . VAL A 1 291 ? 59.080 49.441 78.509 1.00 35.26 314 VAL A N 1
ATOM 2079 C CA . VAL A 1 291 ? 58.229 48.265 78.388 1.00 34.72 314 VAL A CA 1
ATOM 2080 C C . VAL A 1 291 ? 56.820 48.723 77.978 1.00 39.67 314 VAL A C 1
ATOM 2081 O O . VAL A 1 291 ? 56.361 49.755 78.457 1.00 39.13 314 VAL A O 1
ATOM 2085 N N . THR A 1 292 ? 56.142 47.965 77.100 1.00 38.59 315 THR A N 1
ATOM 2086 C CA . THR A 1 292 ? 54.758 48.235 76.709 1.00 40.88 315 THR A CA 1
ATOM 2087 C C . THR A 1 292 ? 53.839 47.236 77.433 1.00 49.19 315 THR A C 1
ATOM 2088 O O . THR A 1 292 ? 53.976 46.030 77.238 1.00 47.97 315 THR A O 1
ATOM 2092 N N . LYS A 1 293 ? 52.924 47.730 78.281 1.00 50.79 316 LYS A N 1
ATOM 2093 C CA . LYS A 1 293 ? 51.998 46.849 78.992 1.00 52.35 316 LYS A CA 1
ATOM 2094 C C . LYS A 1 293 ? 50.840 46.510 78.043 1.00 61.70 316 LYS A C 1
ATOM 2095 O O . LYS A 1 293 ? 50.016 47.370 77.735 1.00 61.58 316 LYS A O 1
ATOM 2101 N N . VAL A 1 294 ? 50.825 45.276 77.531 1.00 63.17 317 VAL A N 1
ATOM 2102 C CA . VAL A 1 294 ? 49.787 44.827 76.605 1.00 67.01 317 VAL A CA 1
ATOM 2103 C C . VAL A 1 294 ? 48.812 43.913 77.406 1.00 79.26 317 VAL A C 1
ATOM 2104 O O . VAL A 1 294 ? 48.791 42.683 77.283 1.00 78.65 317 VAL A O 1
ATOM 2108 N N . ASP A 1 295 ? 48.014 44.583 78.257 1.00 82.44 318 ASP A N 1
ATOM 2109 C CA . ASP A 1 295 ? 46.960 44.041 79.119 1.00 84.78 318 ASP A CA 1
ATOM 2110 C C . ASP A 1 295 ? 45.694 44.874 78.836 1.00 94.54 318 ASP A C 1
ATOM 2111 O O . ASP A 1 295 ? 45.376 45.836 79.549 1.00 95.05 318 ASP A O 1
ATOM 2113 N N . GLY A 1 296 ? 45.055 44.527 77.718 1.00 94.26 319 GLY A N 1
ATOM 2114 C CA . GLY A 1 296 ? 43.907 45.208 77.131 1.00 96.73 319 GLY A CA 1
ATOM 2115 C C . GLY A 1 296 ? 44.279 45.596 75.711 1.00 101.67 319 GLY A C 1
ATOM 2116 O O . GLY A 1 296 ? 45.417 46.015 75.473 1.00 99.99 319 GLY A O 1
ATOM 2117 N N . THR A 1 297 ? 43.347 45.422 74.751 1.00 100.48 320 THR A N 1
ATOM 2118 C CA . THR A 1 297 ? 43.556 45.704 73.318 1.00 101.30 320 THR A CA 1
ATOM 2119 C C . THR A 1 297 ? 43.826 47.214 73.049 1.00 105.61 320 THR A C 1
ATOM 2120 O O . THR A 1 297 ? 44.581 47.544 72.127 1.00 104.77 320 THR A O 1
ATOM 2122 N N . GLY A 1 298 ? 43.214 48.089 73.852 1.00 102.66 321 GLY A N 1
ATOM 2123 C CA . GLY A 1 298 ? 43.376 49.537 73.757 1.00 102.89 321 GLY A CA 1
ATOM 2124 C C . GLY A 1 298 ? 44.368 50.081 74.767 1.00 103.72 321 GLY A C 1
ATOM 2125 O O . GLY A 1 298 ? 44.110 51.105 75.407 1.00 104.26 321 GLY A O 1
ATOM 2126 N N . SER A 1 299 ? 45.513 49.387 74.914 1.00 96.76 322 SER A N 1
ATOM 2127 C CA . SER A 1 299 ? 46.593 49.747 75.840 1.00 94.23 322 SER A CA 1
ATOM 2128 C C . SER A 1 299 ? 47.990 49.606 75.134 1.00 93.90 322 SER A C 1
ATOM 2129 O O . SER A 1 299 ? 48.876 48.932 75.673 1.00 91.99 322 SER A O 1
ATOM 2132 N N . PRO A 1 300 ? 48.236 50.229 73.946 1.00 88.37 323 PRO A N 1
ATOM 2133 C CA . PRO A 1 300 ? 49.531 50.023 73.282 1.00 85.73 323 PRO A CA 1
ATOM 2134 C C . PRO A 1 300 ? 50.517 51.182 73.526 1.00 85.09 323 PRO A C 1
ATOM 2135 O O . PRO A 1 300 ? 51.063 51.735 72.564 1.00 85.32 323 PRO A O 1
ATOM 2139 N N . THR A 1 301 ? 50.773 51.537 74.804 1.00 76.79 324 THR A N 1
ATOM 2140 C CA . THR A 1 301 ? 51.686 52.644 75.095 1.00 74.33 324 THR A CA 1
ATOM 2141 C C . THR A 1 301 ? 52.917 52.155 75.867 1.00 69.39 324 THR A C 1
ATOM 2142 O O . THR A 1 301 ? 52.795 51.490 76.898 1.00 66.94 324 THR A O 1
ATOM 2146 N N . ALA A 1 302 ? 54.102 52.522 75.353 1.00 61.74 325 ALA A N 1
ATOM 2147 C CA . ALA A 1 302 ? 55.397 52.231 75.954 1.00 58.57 325 ALA A CA 1
ATOM 2148 C C . ALA A 1 302 ? 55.656 53.201 77.103 1.00 60.25 325 ALA A C 1
ATOM 2149 O O . ALA A 1 302 ? 55.384 54.401 76.980 1.00 62.03 325 ALA A O 1
ATOM 2151 N N . GLN A 1 303 ? 56.142 52.676 78.238 1.00 52.13 326 GLN A N 1
ATOM 2152 C CA . GLN A 1 303 ? 56.380 53.444 79.462 1.00 50.03 326 GLN A CA 1
ATOM 2153 C C . GLN A 1 303 ? 57.793 53.163 80.008 1.00 47.55 326 GLN A C 1
ATOM 2154 O O . GLN A 1 303 ? 58.358 52.133 79.667 1.00 44.07 326 GLN A O 1
ATOM 2160 N N . PRO A 1 304 ? 58.373 54.023 80.879 1.00 42.80 327 PRO A N 1
ATOM 2161 C CA . PRO A 1 304 ? 59.703 53.714 81.428 1.00 40.58 327 PRO A CA 1
ATOM 2162 C C . PRO A 1 304 ? 59.680 52.458 82.274 1.00 39.47 327 PRO A C 1
ATOM 2163 O O . PRO A 1 304 ? 58.709 52.217 83.007 1.00 39.63 327 PRO A O 1
ATOM 2167 N N . PHE A 1 305 ? 60.735 51.651 82.168 1.00 31.66 328 PHE A N 1
ATOM 2168 C CA . PHE A 1 305 ? 60.835 50.426 82.956 1.00 28.74 328 PHE A CA 1
ATOM 2169 C C . PHE A 1 305 ? 61.461 50.820 84.275 1.00 29.95 328 PHE A C 1
ATOM 2170 O O . PHE A 1 305 ? 62.642 51.149 84.319 1.00 30.44 328 PHE A O 1
ATOM 2178 N N . THR A 1 306 ? 60.634 50.914 85.325 1.00 26.83 329 THR A N 1
ATOM 2179 C CA . THR A 1 306 ? 61.043 51.406 86.657 1.00 27.67 329 THR A CA 1
ATOM 2180 C C . THR A 1 306 ? 60.939 50.348 87.760 1.00 31.44 329 THR A C 1
ATOM 2181 O O . THR A 1 306 ? 61.532 50.519 88.827 1.00 32.04 329 THR A O 1
ATOM 2185 N N . GLU A 1 307 ? 60.173 49.278 87.510 1.00 26.83 330 GLU A N 1
ATOM 2186 C CA . GLU A 1 307 ? 59.867 48.248 88.491 1.00 25.25 330 GLU A CA 1
ATOM 2187 C C . GLU A 1 307 ? 59.663 46.884 87.823 1.00 28.12 330 GLU A C 1
ATOM 2188 O O . GLU A 1 307 ? 58.970 46.803 86.802 1.00 27.28 330 GLU A O 1
ATOM 2194 N N . ILE A 1 308 ? 60.286 45.822 88.393 1.00 23.97 331 ILE A N 1
ATOM 2195 C CA . ILE A 1 308 ? 60.032 44.418 88.026 1.00 22.24 331 ILE A CA 1
ATOM 2196 C C . ILE A 1 308 ? 58.894 44.016 88.933 1.00 27.03 331 ILE A C 1
ATOM 2197 O O . ILE A 1 308 ? 59.017 44.157 90.147 1.00 26.08 331 ILE A O 1
ATOM 2202 N N . ARG A 1 309 ? 57.775 43.587 88.370 1.00 26.24 332 ARG A N 1
ATOM 2203 C CA . ARG A 1 309 ? 56.610 43.274 89.178 1.00 27.18 332 ARG A CA 1
ATOM 2204 C C . ARG A 1 309 ? 56.245 41.772 89.088 1.00 31.24 332 ARG A C 1
ATOM 2205 O O . ARG A 1 309 ? 56.140 41.182 88.019 1.00 30.62 332 ARG A O 1
ATOM 2213 N N . ARG A 1 310 ? 56.066 41.195 90.267 1.00 28.35 333 ARG A N 1
ATOM 2214 C CA . ARG A 1 310 ? 55.649 39.842 90.620 1.00 27.66 333 ARG A CA 1
ATOM 2215 C C . ARG A 1 310 ? 54.380 39.433 89.857 1.00 33.24 333 ARG A C 1
ATOM 2216 O O . ARG A 1 310 ? 53.461 40.249 89.725 1.00 35.67 333 ARG A O 1
ATOM 2224 N N . ASN A 1 311 ? 54.329 38.184 89.354 1.00 28.80 334 ASN A N 1
ATOM 2225 C CA . ASN A 1 311 ? 53.212 37.564 88.599 1.00 28.76 334 ASN A CA 1
ATOM 2226 C C . ASN A 1 311 ? 53.010 38.236 87.230 1.00 33.41 334 ASN A C 1
ATOM 2227 O O . ASN A 1 311 ? 51.904 38.224 86.673 1.00 35.21 334 ASN A O 1
ATOM 2232 N N . ASN A 1 312 ? 54.094 38.788 86.676 1.00 28.27 335 ASN A N 1
ATOM 2233 C CA . ASN A 1 312 ? 54.119 39.401 85.351 1.00 27.38 335 ASN A CA 1
ATOM 2234 C C . ASN A 1 312 ? 55.231 38.747 84.540 1.00 27.23 335 ASN A C 1
ATOM 2235 O O . ASN A 1 312 ? 56.285 38.440 85.106 1.00 24.31 335 ASN A O 1
ATOM 2240 N N . VAL A 1 313 ? 54.993 38.517 83.226 1.00 23.88 336 VAL A N 1
ATOM 2241 C CA . VAL A 1 313 ? 56.018 37.963 82.339 1.00 23.30 336 VAL A CA 1
ATOM 2242 C C . VAL A 1 313 ? 56.547 39.140 81.492 1.00 28.07 336 VAL A C 1
ATOM 2243 O O . VAL A 1 313 ? 55.750 39.834 80.852 1.00 28.12 336 VAL A O 1
ATOM 2247 N N . TYR A 1 314 ? 57.878 39.387 81.525 1.00 24.75 337 TYR A N 1
ATOM 2248 C CA . TYR A 1 314 ? 58.521 40.430 80.708 1.00 24.71 337 TYR A CA 1
ATOM 2249 C C . TYR A 1 314 ? 59.059 39.740 79.463 1.00 30.34 337 TYR A C 1
ATOM 2250 O O . TYR A 1 314 ? 59.935 38.882 79.582 1.00 31.38 337 TYR A O 1
ATOM 2259 N N . GLN A 1 315 ? 58.467 40.024 78.283 1.00 27.02 338 GLN A N 1
ATOM 2260 C CA . GLN A 1 315 ? 58.859 39.333 77.046 1.00 27.08 338 GLN A CA 1
ATOM 2261 C C . GLN A 1 315 ? 59.697 40.250 76.152 1.00 28.35 338 GLN A C 1
ATOM 2262 O O . GLN A 1 315 ? 59.215 41.248 75.622 1.00 27.73 338 GLN A O 1
ATOM 2268 N N . VAL A 1 316 ? 60.966 39.885 76.014 1.00 23.98 339 VAL A N 1
ATOM 2269 C CA . VAL A 1 316 ? 61.963 40.570 75.204 1.00 24.09 339 VAL A CA 1
ATOM 2270 C C . VAL A 1 316 ? 61.980 39.888 73.852 1.00 30.42 339 VAL A C 1
ATOM 2271 O O . VAL A 1 316 ? 62.183 38.669 73.786 1.00 29.89 339 VAL A O 1
ATOM 2275 N N . THR A 1 317 ? 61.736 40.653 72.776 1.00 28.42 340 THR A N 1
ATOM 2276 C CA . THR A 1 317 ? 61.708 40.072 71.438 1.00 29.01 340 THR A CA 1
ATOM 2277 C C . THR A 1 317 ? 62.850 40.647 70.599 1.00 33.86 340 THR A C 1
ATOM 2278 O O . THR A 1 317 ? 63.064 41.855 70.557 1.00 33.02 340 THR A O 1
ATOM 2282 N N . ALA A 1 318 ? 63.591 39.759 69.952 1.00 32.15 341 ALA A N 1
ATOM 2283 C CA . ALA A 1 318 ? 64.665 40.133 69.056 1.00 32.56 341 ALA A CA 1
ATOM 2284 C C . ALA A 1 318 ? 64.137 40.125 67.616 1.00 37.65 341 ALA A C 1
ATOM 2285 O O . ALA A 1 318 ? 64.062 39.057 66.987 1.00 38.44 341 ALA A O 1
ATOM 2287 N N . ARG A 1 319 ? 63.675 41.305 67.130 1.00 32.83 342 ARG A N 1
ATOM 2288 C CA . ARG A 1 319 ? 63.147 41.439 65.767 1.00 32.76 342 ARG A CA 1
ATOM 2289 C C . ARG A 1 319 ? 64.312 41.541 64.786 1.00 31.66 342 ARG A C 1
ATOM 2290 O O . ARG A 1 319 ? 65.114 42.462 64.897 1.00 29.54 342 ARG A O 1
ATOM 2298 N N . VAL A 1 320 ? 64.411 40.570 63.863 1.00 26.50 343 VAL A N 1
ATOM 2299 C CA . VAL A 1 320 ? 65.477 40.437 62.886 1.00 26.22 343 VAL A CA 1
ATOM 2300 C C . VAL A 1 320 ? 65.058 41.120 61.617 1.00 34.11 343 VAL A C 1
ATOM 2301 O O . VAL A 1 320 ? 64.121 40.663 60.959 1.00 37.29 343 VAL A O 1
ATOM 2305 N N . GLY A 1 321 ? 65.758 42.185 61.265 1.00 29.74 344 GLY A N 1
ATOM 2306 C CA . GLY A 1 321 ? 65.508 42.916 60.031 1.00 30.41 344 GLY A CA 1
ATOM 2307 C C . GLY A 1 321 ? 66.538 42.596 58.966 1.00 35.26 344 GLY A C 1
ATOM 2308 O O . GLY A 1 321 ? 67.137 41.520 58.993 1.00 34.20 344 GLY A O 1
ATOM 2309 N N . LYS A 1 322 ? 66.768 43.534 58.026 1.00 33.97 345 LYS A N 1
ATOM 2310 C CA . LYS A 1 322 ? 67.735 43.307 56.958 1.00 35.12 345 LYS A CA 1
ATOM 2311 C C . LYS A 1 322 ? 69.160 43.508 57.438 1.00 39.95 345 LYS A C 1
ATOM 2312 O O . LYS A 1 322 ? 70.033 42.701 57.126 1.00 42.28 345 LYS A O 1
ATOM 2318 N N . ILE A 1 323 ? 69.366 44.530 58.239 1.00 34.41 346 ILE A N 1
ATOM 2319 C CA . ILE A 1 323 ? 70.635 45.024 58.738 1.00 34.16 346 ILE A CA 1
ATOM 2320 C C . ILE A 1 323 ? 71.040 44.439 60.119 1.00 38.06 346 ILE A C 1
ATOM 2321 O O . ILE A 1 323 ? 72.227 44.291 60.360 1.00 40.58 346 ILE A O 1
ATOM 2326 N N . GLY A 1 324 ? 70.091 44.123 60.993 1.00 33.21 347 GLY A N 1
ATOM 2327 C CA . GLY A 1 324 ? 70.361 43.567 62.323 1.00 30.85 347 GLY A CA 1
ATOM 2328 C C . GLY A 1 324 ? 69.118 43.399 63.182 1.00 31.42 347 GLY A C 1
ATOM 2329 O O . GLY A 1 324 ? 67.999 43.372 62.655 1.00 29.29 347 GLY A O 1
ATOM 2330 N N . ILE A 1 325 ? 69.310 43.308 64.524 1.00 27.65 348 ILE A N 1
ATOM 2331 C CA . ILE A 1 325 ? 68.253 43.098 65.530 1.00 26.56 348 ILE A CA 1
ATOM 2332 C C . ILE A 1 325 ? 67.761 44.436 66.161 1.00 29.81 348 ILE A C 1
ATOM 2333 O O . ILE A 1 325 ? 68.531 45.361 66.395 1.00 28.08 348 ILE A O 1
ATOM 2338 N N . GLN A 1 326 ? 66.466 44.479 66.458 1.00 28.63 349 GLN A N 1
ATOM 2339 C CA . GLN A 1 326 ? 65.761 45.526 67.200 1.00 29.07 349 GLN A CA 1
ATOM 2340 C C . GLN A 1 326 ? 65.042 44.841 68.367 1.00 34.14 349 GLN A C 1
ATOM 2341 O O . GLN A 1 326 ? 64.186 43.971 68.159 1.00 33.52 349 GLN A O 1
ATOM 2347 N N . ILE A 1 327 ? 65.434 45.182 69.582 1.00 31.89 350 ILE A N 1
ATOM 2348 C CA . ILE A 1 327 ? 64.869 44.596 70.800 1.00 30.88 350 ILE A CA 1
ATOM 2349 C C . ILE A 1 327 ? 63.618 45.371 71.211 1.00 35.51 350 ILE A C 1
ATOM 2350 O O . ILE A 1 327 ? 63.664 46.595 71.391 1.00 37.45 350 ILE A O 1
ATOM 2355 N N . LEU A 1 328 ? 62.511 44.660 71.372 1.00 30.19 351 LEU A N 1
ATOM 2356 C CA . LEU A 1 328 ? 61.283 45.276 71.848 1.00 30.93 351 LEU A CA 1
ATOM 2357 C C . LEU A 1 328 ? 60.742 44.445 73.017 1.00 32.87 351 LEU A C 1
ATOM 2358 O O . LEU A 1 328 ? 60.781 43.211 72.979 1.00 31.41 351 LEU A O 1
ATOM 2363 N N . THR A 1 329 ? 60.309 45.130 74.082 1.00 29.50 352 THR A N 1
ATOM 2364 C CA . THR A 1 329 ? 59.880 44.474 75.317 1.00 29.41 352 THR A CA 1
ATOM 2365 C C . THR A 1 329 ? 58.437 44.809 75.677 1.00 36.57 352 THR A C 1
ATOM 2366 O O . THR A 1 329 ? 58.051 45.982 75.687 1.00 37.60 352 THR A O 1
ATOM 2370 N N . ILE A 1 330 ? 57.670 43.770 76.036 1.00 34.46 353 ILE A N 1
ATOM 2371 C CA . ILE A 1 330 ? 56.267 43.864 76.453 1.00 35.03 353 ILE A CA 1
ATOM 2372 C C . ILE A 1 330 ? 56.080 43.194 77.822 1.00 39.57 353 ILE A C 1
ATOM 2373 O O . ILE A 1 330 ? 56.841 42.291 78.202 1.00 37.78 353 ILE A O 1
ATOM 2378 N N . SER A 1 331 ? 55.029 43.656 78.534 1.00 38.01 354 SER A N 1
ATOM 2379 C CA . SER A 1 331 ? 54.573 43.176 79.837 1.00 37.39 354 SER A CA 1
ATOM 2380 C C . SER A 1 331 ? 53.212 42.544 79.667 1.00 40.84 354 SER A C 1
ATOM 2381 O O . SER A 1 331 ? 52.282 43.183 79.167 1.00 40.82 354 SER A O 1
ATOM 2384 N N . VAL A 1 332 ? 53.122 41.268 80.042 1.00 36.84 355 VAL A N 1
ATOM 2385 C CA . VAL A 1 332 ? 51.963 40.383 79.933 1.00 36.87 355 VAL A CA 1
ATOM 2386 C C . VAL A 1 332 ? 51.723 39.747 81.326 1.00 41.72 355 VAL A C 1
ATOM 2387 O O . VAL A 1 332 ? 52.638 39.736 82.149 1.00 40.12 355 VAL A O 1
ATOM 2391 N N . GLU A 1 333 ? 50.493 39.265 81.601 1.00 41.16 356 GLU A N 1
ATOM 2392 C CA . GLU A 1 333 ? 50.123 38.670 82.892 1.00 42.04 356 GLU A CA 1
ATOM 2393 C C . GLU A 1 333 ? 49.700 37.177 82.745 1.00 48.56 356 GLU A C 1
ATOM 2394 O O . GLU A 1 333 ? 49.295 36.537 83.726 1.00 47.98 356 GLU A O 1
ATOM 2400 N N . ASP A 1 334 ? 49.902 36.628 81.533 1.00 46.61 357 ASP A N 1
ATOM 2401 C CA . ASP A 1 334 ? 49.605 35.259 81.129 1.00 47.11 357 ASP A CA 1
ATOM 2402 C C . ASP A 1 334 ? 50.890 34.424 81.048 1.00 49.67 357 ASP A C 1
ATOM 2403 O O . ASP A 1 334 ? 51.783 34.737 80.242 1.00 48.75 357 ASP A O 1
ATOM 2408 N N . TRP A 1 335 ? 50.964 33.345 81.864 1.00 45.02 358 TRP A N 1
ATOM 2409 C CA . TRP A 1 335 ? 52.110 32.422 81.921 1.00 51.67 358 TRP A CA 1
ATOM 2410 C C . TRP A 1 335 ? 51.835 31.187 81.059 1.00 95.10 358 TRP A C 1
ATOM 2411 O O . TRP A 1 335 ? 50.934 31.202 80.218 1.00 62.67 358 TRP A O 1
ATOM 2422 N N . THR B 1 12 ? -7.046 33.882 114.582 1.00 53.82 35 THR B N 1
ATOM 2423 C CA . THR B 1 12 ? -5.608 33.749 114.845 1.00 52.72 35 THR B CA 1
ATOM 2424 C C . THR B 1 12 ? -4.841 33.412 113.530 1.00 51.49 35 THR B C 1
ATOM 2425 O O . THR B 1 12 ? -3.987 34.201 113.117 1.00 49.07 35 THR B O 1
ATOM 2429 N N . ARG B 1 13 ? -5.171 32.263 112.875 1.00 46.25 36 ARG B N 1
ATOM 2430 C CA . ARG B 1 13 ? -4.536 31.796 111.633 1.00 44.81 36 ARG B CA 1
ATOM 2431 C C . ARG B 1 13 ? -5.394 32.058 110.379 1.00 50.23 36 ARG B C 1
ATOM 2432 O O . ARG B 1 13 ? -6.624 32.207 110.463 1.00 52.10 36 ARG B O 1
ATOM 2434 N N . ALA B 1 14 ? -4.721 32.057 109.210 1.00 43.62 37 ALA B N 1
ATOM 2435 C CA . ALA B 1 14 ? -5.306 32.241 107.886 1.00 42.98 37 ALA B CA 1
ATOM 2436 C C . ALA B 1 14 ? -4.551 31.399 106.868 1.00 44.31 37 ALA B C 1
ATOM 2437 O O . ALA B 1 14 ? -3.443 30.946 107.151 1.00 42.05 37 ALA B O 1
ATOM 2439 N N . GLN B 1 15 ? -5.158 31.163 105.698 1.00 41.50 38 GLN B N 1
ATOM 2440 C CA . GLN B 1 15 ? -4.568 30.359 104.630 1.00 40.57 38 GLN B CA 1
ATOM 2441 C C . GLN B 1 15 ? -4.324 31.220 103.419 1.00 43.01 38 GLN B C 1
ATOM 2442 O O . GLN B 1 15 ? -5.248 31.853 102.908 1.00 43.91 38 GLN B O 1
ATOM 2448 N N . LEU B 1 16 ? -3.082 31.246 102.957 1.00 37.45 39 LEU B N 1
ATOM 2449 C CA . LEU B 1 16 ? -2.680 32.032 101.800 1.00 36.03 39 LEU B CA 1
ATOM 2450 C C . LEU B 1 16 ? -2.195 31.100 100.680 1.00 36.80 39 LEU B C 1
ATOM 2451 O O . LEU B 1 16 ? -1.244 30.356 100.891 1.00 34.79 39 LEU B O 1
ATOM 2456 N N . SER B 1 17 ? -2.879 31.101 99.521 1.00 33.69 40 SER B N 1
ATOM 2457 C CA . SER B 1 17 ? -2.519 30.278 98.361 1.00 33.90 40 SER B CA 1
ATOM 2458 C C . SER B 1 17 ? -1.710 31.074 97.360 1.00 36.50 40 SER B C 1
ATOM 2459 O O . SER B 1 17 ? -2.216 32.035 96.782 1.00 35.94 40 SER B O 1
ATOM 2462 N N . ILE B 1 18 ? -0.463 30.635 97.114 1.00 32.07 41 ILE B N 1
ATOM 2463 C CA . ILE B 1 18 ? 0.444 31.288 96.182 1.00 30.84 41 ILE B CA 1
ATOM 2464 C C . ILE B 1 18 ? 0.433 30.590 94.810 1.00 35.23 41 ILE B C 1
ATOM 2465 O O . ILE B 1 18 ? 0.777 29.411 94.705 1.00 34.55 41 ILE B O 1
ATOM 2470 N N . ASP B 1 19 ? 0.074 31.353 93.759 1.00 32.74 42 ASP B N 1
ATOM 2471 C CA . ASP B 1 19 ? 0.074 30.869 92.382 1.00 32.92 42 ASP B CA 1
ATOM 2472 C C . ASP B 1 19 ? 1.212 31.529 91.625 1.00 34.06 42 ASP B C 1
ATOM 2473 O O . ASP B 1 19 ? 1.101 32.678 91.177 1.00 32.85 42 ASP B O 1
ATOM 2478 N N . LEU B 1 20 ? 2.314 30.778 91.492 1.00 29.32 43 LEU B N 1
ATOM 2479 C CA . LEU B 1 20 ? 3.525 31.208 90.799 1.00 26.99 43 LEU B CA 1
ATOM 2480 C C . LEU B 1 20 ? 3.289 31.262 89.306 1.00 34.33 43 LEU B C 1
ATOM 2481 O O . LEU B 1 20 ? 2.590 30.394 88.738 1.00 36.21 43 LEU B O 1
ATOM 2486 N N . VAL B 1 21 ? 3.881 32.284 88.672 1.00 31.53 44 VAL B N 1
ATOM 2487 C CA . VAL B 1 21 ? 3.792 32.466 87.225 1.00 33.44 44 VAL B CA 1
ATOM 2488 C C . VAL B 1 21 ? 5.197 32.933 86.647 1.00 37.90 44 VAL B C 1
ATOM 2489 O O . VAL B 1 21 ? 6.027 33.518 87.343 1.00 33.84 44 VAL B O 1
ATOM 2493 N N . ASN B 1 22 ? 5.448 32.533 85.393 1.00 39.07 45 ASN B N 1
ATOM 2494 C CA . ASN B 1 22 ? 6.591 32.831 84.519 1.00 40.05 45 ASN B CA 1
ATOM 2495 C C . ASN B 1 22 ? 6.040 33.459 83.292 1.00 50.15 45 ASN B C 1
ATOM 2496 O O . ASN B 1 22 ? 5.285 32.795 82.568 1.00 52.40 45 ASN B O 1
ATOM 2501 N N . ASN B 1 23 ? 6.330 34.750 83.089 1.00 48.74 46 ASN B N 1
ATOM 2502 C CA . ASN B 1 23 ? 5.700 35.560 82.048 1.00 51.36 46 ASN B CA 1
ATOM 2503 C C . ASN B 1 23 ? 5.984 35.078 80.579 1.00 58.88 46 ASN B C 1
ATOM 2504 O O . ASN B 1 23 ? 5.083 35.259 79.737 1.00 60.91 46 ASN B O 1
ATOM 2509 N N . GLY B 1 24 ? 7.131 34.436 80.305 1.00 54.49 47 GLY B N 1
ATOM 2510 C CA . GLY B 1 24 ? 7.468 33.951 78.959 1.00 55.17 47 GLY B CA 1
ATOM 2511 C C . GLY B 1 24 ? 6.661 32.774 78.418 1.00 60.29 47 GLY B C 1
ATOM 2512 O O . GLY B 1 24 ? 5.714 32.319 79.070 1.00 61.20 47 GLY B O 1
ATOM 2513 N N . ASP B 1 25 ? 7.020 32.266 77.201 1.00 56.20 48 ASP B N 1
ATOM 2514 C CA . ASP B 1 25 ? 6.340 31.102 76.595 1.00 57.11 48 ASP B CA 1
ATOM 2515 C C . ASP B 1 25 ? 6.546 29.889 77.474 1.00 59.73 48 ASP B C 1
ATOM 2516 O O . ASP B 1 25 ? 7.639 29.693 77.995 1.00 58.25 48 ASP B O 1
ATOM 2518 N N . VAL B 1 26 ? 5.500 29.097 77.674 1.00 57.35 49 VAL B N 1
ATOM 2519 C CA . VAL B 1 26 ? 5.515 27.893 78.518 1.00 57.10 49 VAL B CA 1
ATOM 2520 C C . VAL B 1 26 ? 6.685 26.946 78.099 1.00 62.35 49 VAL B C 1
ATOM 2521 O O . VAL B 1 26 ? 7.301 26.296 78.946 1.00 60.32 49 VAL B O 1
ATOM 2525 N N . GLU B 1 27 ? 7.002 26.921 76.788 1.00 61.56 50 GLU B N 1
ATOM 2526 C CA . GLU B 1 27 ? 8.022 26.068 76.184 1.00 61.83 50 GLU B CA 1
ATOM 2527 C C . GLU B 1 27 ? 9.442 26.455 76.648 1.00 63.35 50 GLU B C 1
ATOM 2528 O O . GLU B 1 27 ? 10.320 25.585 76.654 1.00 64.40 50 GLU B O 1
ATOM 2530 N N . GLN B 1 28 ? 9.657 27.725 77.064 1.00 55.69 51 GLN B N 1
ATOM 2531 C CA . GLN B 1 28 ? 10.975 28.194 77.493 1.00 52.65 51 GLN B CA 1
ATOM 2532 C C . GLN B 1 28 ? 11.088 28.333 79.031 1.00 50.14 51 GLN B C 1
ATOM 2533 O O . GLN B 1 28 ? 12.214 28.527 79.503 1.00 49.02 51 GLN B O 1
ATOM 2539 N N . GLN B 1 29 ? 9.978 28.293 79.810 1.00 43.23 52 GLN B N 1
ATOM 2540 C CA . GLN B 1 29 ? 10.090 28.500 81.269 1.00 40.17 52 GLN B CA 1
ATOM 2541 C C . GLN B 1 29 ? 10.805 27.302 81.939 1.00 40.89 52 GLN B C 1
ATOM 2542 O O . GLN B 1 29 ? 10.649 26.147 81.555 1.00 41.03 52 GLN B O 1
ATOM 2548 N N . GLU B 1 30 ? 11.638 27.654 82.910 1.00 34.56 53 GLU B N 1
ATOM 2549 C CA . GLU B 1 30 ? 12.549 26.813 83.666 1.00 34.13 53 GLU B CA 1
ATOM 2550 C C . GLU B 1 30 ? 11.835 25.820 84.595 1.00 38.41 53 GLU B C 1
ATOM 2551 O O . GLU B 1 30 ? 10.802 26.140 85.193 1.00 38.58 53 GLU B O 1
ATOM 2557 N N . LYS B 1 31 ? 12.418 24.604 84.707 1.00 34.00 54 LYS B N 1
ATOM 2558 C CA . LYS B 1 31 ? 11.980 23.537 85.599 1.00 33.59 54 LYS B CA 1
ATOM 2559 C C . LYS B 1 31 ? 12.339 23.924 87.013 1.00 37.89 54 LYS B C 1
ATOM 2560 O O . LYS B 1 31 ? 13.425 24.485 87.224 1.00 37.88 54 LYS B O 1
ATOM 2566 N N . ILE B 1 32 ? 11.440 23.652 87.976 1.00 33.40 55 ILE B N 1
ATOM 2567 C CA . ILE B 1 32 ? 11.660 23.976 89.382 1.00 31.95 55 ILE B CA 1
ATOM 2568 C C . ILE B 1 32 ? 11.861 22.663 90.146 1.00 37.89 55 ILE B C 1
ATOM 2569 O O . ILE B 1 32 ? 11.024 21.764 90.048 1.00 38.42 55 ILE B O 1
ATOM 2574 N N . ASN B 1 33 ? 12.985 22.571 90.898 1.00 34.68 56 ASN B N 1
ATOM 2575 C CA . ASN B 1 33 ? 13.420 21.420 91.725 1.00 35.30 56 ASN B CA 1
ATOM 2576 C C . ASN B 1 33 ? 13.168 21.693 93.193 1.00 36.30 56 ASN B C 1
ATOM 2577 O O . ASN B 1 33 ? 12.922 20.770 93.960 1.0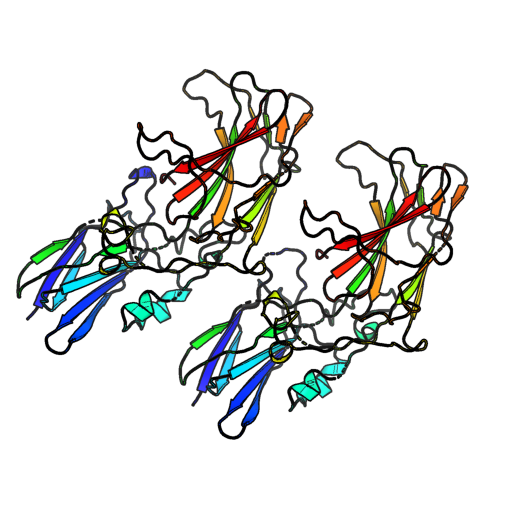0 37.90 56 ASN B O 1
ATOM 2582 N N . SER B 1 34 ? 13.306 22.981 93.578 1.00 28.50 57 SER B N 1
ATOM 2583 C CA . SER B 1 34 ? 13.215 23.560 94.914 1.00 25.84 57 SER B CA 1
ATOM 2584 C C . SER B 1 34 ? 12.331 24.789 94.920 1.00 28.23 57 SER B C 1
ATOM 2585 O O . SER B 1 34 ? 12.408 25.612 94.011 1.00 27.87 57 SER B O 1
ATOM 2596 N N . ARG B 1 36 ? 10.982 27.856 97.873 1.00 19.61 59 ARG B N 1
ATOM 2597 C CA . ARG B 1 36 ? 11.001 28.368 99.255 1.00 18.29 59 ARG B CA 1
ATOM 2598 C C . ARG B 1 36 ? 10.053 29.567 99.418 1.00 24.67 59 ARG B C 1
ATOM 2599 O O . ARG B 1 36 ? 10.157 30.579 98.697 1.00 22.43 59 ARG B O 1
ATOM 2607 N N . PHE B 1 37 ? 9.155 29.452 100.423 1.00 23.55 60 PHE B N 1
ATOM 2608 C CA . PHE B 1 37 ? 8.191 30.495 100.738 1.00 22.86 60 PHE B CA 1
ATOM 2609 C C . PHE B 1 37 ? 8.549 31.136 102.068 1.00 26.72 60 PHE B C 1
ATOM 2610 O O . PHE B 1 37 ? 8.487 30.488 103.117 1.00 27.18 60 PHE B O 1
ATOM 2618 N N . ILE B 1 38 ? 8.995 32.394 101.993 1.00 21.80 61 ILE B N 1
ATOM 2619 C CA . ILE B 1 38 ? 9.340 33.220 103.144 1.00 22.03 61 ILE B CA 1
ATOM 2620 C C . ILE B 1 38 ? 8.262 34.293 103.261 1.00 25.75 61 ILE B C 1
ATOM 2621 O O . ILE B 1 38 ? 8.070 35.055 102.319 1.00 26.60 61 ILE B O 1
ATOM 2626 N N . VAL B 1 39 ? 7.528 34.307 104.385 1.00 20.82 62 VAL B N 1
ATOM 2627 C CA . VAL B 1 39 ? 6.404 35.200 104.670 1.00 19.53 62 VAL B CA 1
ATOM 2628 C C . VAL B 1 39 ? 6.719 36.045 105.878 1.00 23.12 62 VAL B C 1
ATOM 2629 O O . VAL B 1 39 ? 6.946 35.490 106.954 1.00 23.08 62 VAL B O 1
ATOM 2633 N N . PHE B 1 40 ? 6.673 37.374 105.723 1.00 19.58 63 PHE B N 1
ATOM 2634 C CA . PHE B 1 40 ? 6.845 38.340 106.819 1.00 19.68 63 PHE B CA 1
ATOM 2635 C C . PHE B 1 40 ? 5.540 39.057 107.056 1.00 24.88 63 PHE B C 1
ATOM 2636 O O . PHE B 1 40 ? 4.839 39.350 106.096 1.00 25.72 63 PHE B O 1
ATOM 2644 N N . GLY B 1 41 ? 5.213 39.332 108.310 1.00 21.76 64 GLY B N 1
ATOM 2645 C CA . GLY B 1 41 ? 3.980 40.030 108.645 1.00 23.04 64 GLY B CA 1
ATOM 2646 C C . GLY B 1 41 ? 4.072 40.949 109.845 1.00 31.57 64 GLY B C 1
ATOM 2647 O O . GLY B 1 41 ? 4.892 40.726 110.748 1.00 33.03 64 GLY B O 1
ATOM 2648 N N . SER B 1 42 ? 3.229 41.999 109.855 1.00 29.48 65 SER B N 1
ATOM 2649 C CA . SER B 1 42 ? 3.141 42.923 110.974 1.00 31.15 65 SER B CA 1
ATOM 2650 C C . SER B 1 42 ? 2.227 42.345 112.017 1.00 34.98 65 SER B C 1
ATOM 2651 O O . SER B 1 42 ? 1.083 42.056 111.703 1.00 34.44 65 SER B O 1
ATOM 2654 N N . THR B 1 43 ? 2.735 42.143 113.243 1.00 31.99 66 THR B N 1
ATOM 2655 C CA . THR B 1 43 ? 1.998 41.580 114.380 1.00 31.67 66 THR B CA 1
ATOM 2656 C C . THR B 1 43 ? 1.742 42.711 115.401 1.00 38.22 66 THR B C 1
ATOM 2657 O O . THR B 1 43 ? 2.297 43.795 115.206 1.00 39.25 66 THR B O 1
ATOM 2661 N N . PRO B 1 44 ? 0.979 42.514 116.518 1.00 36.31 67 PRO B N 1
ATOM 2662 C CA . PRO B 1 44 ? 0.859 43.596 117.515 1.00 38.10 67 PRO B CA 1
ATOM 2663 C C . PRO B 1 44 ? 2.202 43.884 118.201 1.00 43.43 67 PRO B C 1
ATOM 2664 O O . PRO B 1 44 ? 2.488 45.033 118.524 1.00 45.68 67 PRO B O 1
ATOM 2668 N N . GLY B 1 45 ? 3.023 42.846 118.371 1.00 39.42 68 GLY B N 1
ATOM 2669 C CA . GLY B 1 45 ? 4.368 42.935 118.934 1.00 39.95 68 GLY B CA 1
ATOM 2670 C C . GLY B 1 45 ? 5.382 43.577 117.997 1.00 44.54 68 GLY B C 1
ATOM 2671 O O . GLY B 1 45 ? 6.386 44.139 118.459 1.00 45.91 68 GLY B O 1
ATOM 2672 N N . GLY B 1 46 ? 5.120 43.498 116.681 1.00 38.67 69 GLY B N 1
ATOM 2673 C CA . GLY B 1 46 ? 5.967 44.081 115.635 1.00 37.33 69 GLY B CA 1
ATOM 2674 C C . GLY B 1 46 ? 6.197 43.188 114.440 1.00 36.94 69 GLY B C 1
ATOM 2675 O O . GLY B 1 46 ? 5.583 42.126 114.343 1.00 34.16 69 GLY B O 1
ATOM 2676 N N . VAL B 1 47 ? 7.103 43.598 113.528 1.00 33.53 70 VAL B N 1
ATOM 2677 C CA . VAL B 1 47 ? 7.430 42.816 112.321 1.00 32.15 70 VAL B CA 1
ATOM 2678 C C . VAL B 1 47 ? 8.114 41.522 112.742 1.00 37.89 70 VAL B C 1
ATOM 2679 O O . VAL B 1 47 ? 9.063 41.557 113.536 1.00 39.43 70 VAL B O 1
ATOM 2683 N N . ARG B 1 48 ? 7.624 40.391 112.204 1.00 33.40 71 ARG B N 1
ATOM 2684 C CA . ARG B 1 48 ? 8.132 39.070 112.542 1.00 33.44 71 ARG B CA 1
ATOM 2685 C C . ARG B 1 48 ? 8.113 38.145 111.319 1.00 36.42 71 ARG B C 1
ATOM 2686 O O . ARG B 1 48 ? 7.246 38.275 110.456 1.00 37.04 71 ARG B O 1
ATOM 2694 N N . LEU B 1 49 ? 9.075 37.220 111.249 1.00 30.52 72 LEU B N 1
ATOM 2695 C CA . LEU B 1 49 ? 9.096 36.190 110.231 1.00 28.45 72 LEU B CA 1
ATOM 2696 C C . LEU B 1 49 ? 7.997 35.208 110.569 1.00 31.36 72 LEU B C 1
ATOM 2697 O O . LEU B 1 49 ? 7.984 34.677 111.681 1.00 32.17 72 LEU B O 1
ATOM 2702 N N . ASP B 1 50 ? 7.048 35.002 109.661 1.00 26.12 73 ASP B N 1
ATOM 2703 C CA . ASP B 1 50 ? 5.901 34.143 109.934 1.00 24.55 73 ASP B CA 1
ATOM 2704 C C . ASP B 1 50 ? 6.162 32.733 109.438 1.00 22.94 73 ASP B C 1
ATOM 2705 O O . ASP B 1 50 ? 6.038 31.788 110.207 1.00 20.27 73 ASP B O 1
ATOM 2710 N N . VAL B 1 51 ? 6.501 32.593 108.148 1.00 19.37 74 VAL B N 1
ATOM 2711 C CA . VAL B 1 51 ? 6.720 31.305 107.477 1.00 18.14 74 VAL B CA 1
ATOM 2712 C C . VAL B 1 51 ? 8.055 31.328 106.758 1.00 21.19 74 VAL B C 1
ATOM 2713 O O . VAL B 1 51 ? 8.372 32.323 106.122 1.00 19.87 74 VAL B O 1
ATOM 2717 N N . ASN B 1 52 ? 8.825 30.229 106.863 1.00 19.22 75 ASN B N 1
ATOM 2718 C CA . ASN B 1 52 ? 10.053 29.917 106.119 1.00 18.86 75 ASN B CA 1
ATOM 2719 C C . ASN B 1 52 ? 9.977 28.419 105.854 1.00 24.28 75 ASN B C 1
ATOM 2720 O O . ASN B 1 52 ? 10.243 27.604 106.732 1.00 25.05 75 ASN B O 1
ATOM 2725 N N . GLU B 1 53 ? 9.465 28.081 104.680 1.00 21.93 76 GLU B N 1
ATOM 2726 C CA . GLU B 1 53 ? 9.173 26.718 104.250 1.00 23.19 76 GLU B CA 1
ATOM 2727 C C . GLU B 1 53 ? 9.917 26.406 102.958 1.00 28.35 76 GLU B C 1
ATOM 2728 O O . GLU B 1 53 ? 9.839 27.175 101.995 1.00 29.46 76 GLU B O 1
ATOM 2734 N N . HIS B 1 54 ? 10.647 25.288 102.956 1.00 23.29 77 HIS B N 1
ATOM 2735 C CA . HIS B 1 54 ? 11.461 24.811 101.850 1.00 22.30 77 HIS B CA 1
ATOM 2736 C C . HIS B 1 54 ? 10.878 23.481 101.375 1.00 25.60 77 HIS B C 1
ATOM 2737 O O . HIS B 1 54 ? 10.864 22.496 102.113 1.00 25.77 77 HIS B O 1
ATOM 2744 N N . ILE B 1 55 ? 10.332 23.488 100.164 1.00 21.42 78 ILE B N 1
ATOM 2745 C CA . ILE B 1 55 ? 9.692 22.337 99.521 1.00 22.20 78 ILE B CA 1
ATOM 2746 C C . ILE B 1 55 ? 10.615 21.827 98.421 1.00 29.19 78 ILE B C 1
ATOM 2747 O O . ILE B 1 55 ? 11.080 22.607 97.575 1.00 28.67 78 ILE B O 1
ATOM 2752 N N . LEU B 1 56 ? 10.872 20.517 98.434 1.00 26.53 79 LEU B N 1
ATOM 2753 C CA . LEU B 1 56 ? 11.726 19.881 97.439 1.00 27.21 79 LEU B CA 1
ATOM 2754 C C . LEU B 1 56 ? 10.872 18.968 96.586 1.00 34.07 79 LEU B C 1
ATOM 2755 O O . LEU B 1 56 ? 10.153 18.110 97.122 1.00 36.03 79 LEU B O 1
ATOM 2760 N N . LEU B 1 57 ? 10.917 19.191 95.258 1.00 29.80 80 LEU B N 1
ATOM 2761 C CA . LEU B 1 57 ? 10.111 18.481 94.272 1.00 31.09 80 LEU B CA 1
ATOM 2762 C C . LEU B 1 57 ? 10.860 17.304 93.652 1.00 38.72 80 LEU B C 1
ATOM 2763 O O . LEU B 1 57 ? 11.945 17.464 93.086 1.00 38.07 80 LEU B O 1
ATOM 2768 N N . SER B 1 58 ? 10.243 16.119 93.757 1.00 39.78 81 SER B N 1
ATOM 2769 C CA . SER B 1 58 ? 10.747 14.860 93.218 1.00 43.26 81 SER B CA 1
ATOM 2770 C C . SER B 1 58 ? 10.686 14.885 91.703 1.00 49.52 81 SER B C 1
ATOM 2771 O O . SER B 1 58 ? 11.627 14.457 91.025 1.00 50.77 81 SER B O 1
ATOM 2774 N N . THR B 1 59 ? 9.559 15.383 91.178 1.00 45.68 82 THR B N 1
ATOM 2775 C CA . THR B 1 59 ? 9.342 15.555 89.754 1.00 45.67 82 THR B CA 1
ATOM 2776 C C . THR B 1 59 ? 9.440 17.050 89.511 1.00 45.94 82 THR B C 1
ATOM 2777 O O . THR B 1 59 ? 8.547 17.794 89.942 1.00 43.40 82 THR B O 1
ATOM 2781 N N . PRO B 1 60 ? 10.558 17.509 88.897 1.00 41.92 83 PRO B N 1
ATOM 2782 C CA . PRO B 1 60 ? 10.702 18.942 88.620 1.00 39.24 83 PRO B CA 1
ATOM 2783 C C . PRO B 1 60 ? 9.645 19.384 87.603 1.00 42.70 83 PRO B C 1
ATOM 2784 O O . PRO B 1 60 ? 9.376 18.669 86.632 1.00 44.11 83 PRO B O 1
ATOM 2788 N N . GLU B 1 61 ? 8.965 20.501 87.910 1.00 37.49 84 GLU B N 1
ATOM 2789 C CA . GLU B 1 61 ? 7.864 21.033 87.112 1.00 37.72 84 GLU B CA 1
ATOM 2790 C C . GLU B 1 61 ? 8.020 22.535 86.899 1.00 40.10 84 GLU B C 1
ATOM 2791 O O . GLU B 1 61 ? 8.760 23.179 87.644 1.00 38.32 84 GLU B O 1
ATOM 2797 N N . THR B 1 62 ? 7.351 23.096 85.870 1.00 37.23 85 THR B N 1
ATOM 2798 C CA . THR B 1 62 ? 7.432 24.547 85.628 1.00 36.26 85 THR B CA 1
ATOM 2799 C C . THR B 1 62 ? 6.353 25.264 86.452 1.00 43.27 85 THR B C 1
ATOM 2800 O O . THR B 1 62 ? 5.451 24.601 86.966 1.00 44.22 85 THR B O 1
ATOM 2804 N N . ALA B 1 63 ? 6.428 26.610 86.567 1.00 39.91 86 ALA B N 1
ATOM 2805 C CA . ALA B 1 63 ? 5.469 27.438 87.313 1.00 40.13 86 ALA B CA 1
ATOM 2806 C C . ALA B 1 63 ? 4.000 27.161 86.910 1.00 48.57 86 ALA B C 1
ATOM 2807 O O . ALA B 1 63 ? 3.123 27.126 87.786 1.00 50.46 86 ALA B O 1
ATOM 2809 N N . THR B 1 64 ? 3.732 26.960 85.600 1.00 45.53 87 THR B N 1
ATOM 2810 C CA . THR B 1 64 ? 2.370 26.672 85.142 1.00 46.98 87 THR B CA 1
ATOM 2811 C C . THR B 1 64 ? 1.935 25.293 85.653 1.00 52.08 87 THR B C 1
ATOM 2812 O O . THR B 1 64 ? 0.782 25.152 86.052 1.00 54.26 87 THR B O 1
ATOM 2816 N N . ASP B 1 65 ? 2.847 24.291 85.654 1.00 46.88 88 ASP B N 1
ATOM 2817 C CA . ASP B 1 65 ? 2.550 22.933 86.123 1.00 47.66 88 ASP B CA 1
ATOM 2818 C C . ASP B 1 65 ? 2.415 22.864 87.661 1.00 50.62 88 ASP B C 1
ATOM 2819 O O . ASP B 1 65 ? 1.843 21.898 88.167 1.00 52.49 88 ASP B O 1
ATOM 2824 N N . ILE B 1 66 ? 2.949 23.858 88.401 1.00 44.51 89 ILE B N 1
ATOM 2825 C CA . ILE B 1 66 ? 2.873 23.885 89.864 1.00 43.04 89 ILE B CA 1
ATOM 2826 C C . ILE B 1 66 ? 1.496 24.397 90.276 1.00 48.41 89 ILE B C 1
ATOM 2827 O O . ILE B 1 66 ? 1.091 25.499 89.874 1.00 48.80 89 ILE B O 1
ATOM 2832 N N . ASP B 1 67 ? 0.807 23.607 91.117 1.00 45.40 90 ASP B N 1
ATOM 2833 C CA . ASP B 1 67 ? -0.471 23.950 91.741 1.00 45.81 90 ASP B CA 1
ATOM 2834 C C . ASP B 1 67 ? -0.278 25.074 92.742 1.00 45.90 90 ASP B C 1
ATOM 2835 O O . ASP B 1 67 ? 0.829 25.229 93.262 1.00 44.07 90 ASP B O 1
ATOM 2840 N N . ALA B 1 68 ? -1.348 25.820 93.066 1.00 41.15 91 ALA B N 1
ATOM 2841 C CA . ALA B 1 68 ? -1.294 26.860 94.096 1.00 37.74 91 ALA B CA 1
ATOM 2842 C C . ALA B 1 68 ? -0.794 26.261 95.411 1.00 38.12 91 ALA B C 1
ATOM 2843 O O . ALA B 1 68 ? -1.238 25.176 95.814 1.00 38.32 91 ALA B O 1
ATOM 2845 N N . GLN B 1 69 ? 0.182 26.925 96.031 1.00 31.12 92 GLN B N 1
ATOM 2846 C CA . GLN B 1 69 ? 0.794 26.461 97.259 1.00 29.66 92 GLN B CA 1
ATOM 2847 C C . GLN B 1 69 ? 0.102 27.066 98.461 1.00 34.88 92 GLN B C 1
ATOM 2848 O O . GLN B 1 69 ? 0.209 28.271 98.689 1.00 34.83 92 GLN B O 1
ATOM 2854 N N . LEU B 1 70 ? -0.597 26.223 99.250 1.00 32.72 93 LEU B N 1
ATOM 2855 C CA . LEU B 1 70 ? -1.304 26.704 100.433 1.00 32.43 93 LEU B CA 1
ATOM 2856 C C . LEU B 1 70 ? -0.312 26.858 101.584 1.00 34.26 93 LEU B C 1
ATOM 2857 O O . LEU B 1 70 ? 0.415 25.918 101.921 1.00 33.95 93 LEU B O 1
ATOM 2862 N N . LEU B 1 71 ? -0.287 28.066 102.174 1.00 29.54 94 LEU B N 1
ATOM 2863 C CA . LEU B 1 71 ? 0.566 28.435 103.305 1.00 27.63 94 LEU B CA 1
ATOM 2864 C C . LEU B 1 71 ? -0.264 28.885 104.494 1.00 33.48 94 LEU B C 1
ATOM 2865 O O . LEU B 1 71 ? -1.071 29.818 104.364 1.00 33.68 94 LEU B O 1
ATOM 2870 N N . GLU B 1 72 ? -0.055 28.250 105.660 1.00 30.44 95 GLU B N 1
ATOM 2871 C CA . GLU B 1 72 ? -0.775 28.641 106.872 1.00 31.26 95 GLU B CA 1
ATOM 2872 C C . GLU B 1 72 ? -0.052 29.842 107.503 1.00 34.68 95 GLU B C 1
ATOM 2873 O O . GLU B 1 72 ? 1.107 29.734 107.914 1.00 34.57 95 GLU B O 1
ATOM 2879 N N . VAL B 1 73 ? -0.713 31.002 107.511 1.00 29.99 96 VAL B N 1
ATOM 2880 C CA . VAL B 1 73 ? -0.094 32.240 107.984 1.00 28.24 96 VAL B CA 1
ATOM 2881 C C . VAL B 1 73 ? -0.894 32.838 109.151 1.00 32.87 96 VAL B C 1
ATOM 2882 O O . VAL B 1 73 ? -2.036 32.448 109.411 1.00 33.65 96 VAL B O 1
ATOM 2886 N N . THR B 1 74 ? -0.258 33.794 109.843 1.00 28.59 97 THR B N 1
ATOM 2887 C CA . THR B 1 74 ? -0.819 34.578 110.926 1.00 28.63 97 THR B CA 1
ATOM 2888 C C . THR B 1 74 ? -1.509 35.748 110.264 1.00 34.37 97 THR B C 1
ATOM 2889 O O . THR B 1 74 ? -0.890 36.424 109.429 1.00 34.50 97 THR B O 1
ATOM 2893 N N . SER B 1 75 ? -2.791 35.985 110.600 1.00 32.30 98 SER B N 1
ATOM 2894 C CA . SER B 1 75 ? -3.561 37.100 110.050 1.00 32.31 98 SER B CA 1
ATOM 2895 C C . SER B 1 75 ? -2.864 38.416 110.405 1.00 33.57 98 SER B C 1
ATOM 2896 O O . SER B 1 75 ? -2.412 38.596 111.529 1.00 33.29 98 SER B O 1
ATOM 2899 N N . SER B 1 76 ? -2.663 39.261 109.400 1.00 28.37 99 SER B N 1
ATOM 2900 C CA . SER B 1 76 ? -2.001 40.555 109.509 1.00 27.34 99 SER B CA 1
ATOM 2901 C C . SER B 1 76 ? -2.543 41.520 108.488 1.00 33.28 99 SER B C 1
ATOM 2902 O O . SER B 1 76 ? -3.016 41.097 107.430 1.00 32.19 99 SER B O 1
ATOM 2905 N N . ASN B 1 77 ? -2.451 42.822 108.801 1.00 32.88 100 ASN B N 1
ATOM 2906 C CA . ASN B 1 77 ? -2.903 43.882 107.911 1.00 33.94 100 ASN B CA 1
ATOM 2907 C C . ASN B 1 77 ? -1.798 44.212 106.876 1.00 34.56 100 ASN B C 1
ATOM 2908 O O . ASN B 1 77 ? -2.101 44.868 105.887 1.00 35.79 100 ASN B O 1
ATOM 2913 N N . ASP B 1 78 ? -0.543 43.750 107.075 1.00 28.45 101 ASP B N 1
ATOM 2914 C CA . ASP B 1 78 ? 0.546 43.980 106.111 1.00 26.84 101 ASP B CA 1
ATOM 2915 C C . ASP B 1 78 ? 1.476 42.785 106.142 1.00 26.11 101 ASP B C 1
ATOM 2916 O O . ASP B 1 78 ? 2.184 42.560 107.122 1.00 22.83 101 ASP B O 1
ATOM 2921 N N . ILE B 1 79 ? 1.458 42.025 105.034 1.00 23.74 102 ILE B N 1
ATOM 2922 C CA . ILE B 1 79 ? 2.227 40.799 104.807 1.00 22.12 102 ILE B CA 1
ATOM 2923 C C . ILE B 1 79 ? 3.085 40.957 103.531 1.00 26.82 102 ILE B C 1
ATOM 2924 O O . ILE B 1 79 ? 2.584 41.416 102.506 1.00 28.65 102 ILE B O 1
ATOM 2929 N N . LEU B 1 80 ? 4.381 40.624 103.631 1.00 21.82 103 LEU B N 1
ATOM 2930 C CA . LEU B 1 80 ? 5.347 40.615 102.530 1.00 21.27 103 LEU B CA 1
ATOM 2931 C C . LEU B 1 80 ? 5.798 39.189 102.311 1.00 24.54 103 LEU B C 1
ATOM 2932 O O . LEU B 1 80 ? 6.246 38.535 103.260 1.00 25.40 103 LEU B O 1
ATOM 2937 N N . VAL B 1 81 ? 5.706 38.712 101.066 1.00 19.24 104 VAL B N 1
ATOM 2938 C CA . VAL B 1 81 ? 6.044 37.333 100.722 1.00 16.95 104 VAL B CA 1
ATOM 2939 C C . VAL B 1 81 ? 7.231 37.298 99.767 1.00 19.11 104 VAL B C 1
ATOM 2940 O O . VAL B 1 81 ? 7.188 37.919 98.702 1.00 20.05 104 VAL B O 1
ATOM 2944 N N . VAL B 1 82 ? 8.271 36.559 100.144 1.00 14.08 105 VAL B N 1
ATOM 2945 C CA . VAL B 1 82 ? 9.429 36.286 99.292 1.00 14.58 105 VAL B CA 1
ATOM 2946 C C . VAL B 1 82 ? 9.305 34.840 98.772 1.00 20.27 105 VAL B C 1
ATOM 2947 O O . VAL B 1 82 ? 8.939 33.965 99.555 1.00 20.97 105 VAL B O 1
ATOM 2951 N N . VAL B 1 83 ? 9.592 34.590 97.469 1.00 17.57 106 VAL B N 1
ATOM 2952 C CA . VAL B 1 83 ? 9.588 33.237 96.883 1.00 17.98 106 VAL B CA 1
ATOM 2953 C C . VAL B 1 83 ? 10.938 32.996 96.174 1.00 21.10 106 VAL B C 1
ATOM 2954 O O . VAL B 1 83 ? 11.423 33.843 95.436 1.00 22.28 106 VAL B O 1
ATOM 2958 N N . ILE B 1 84 ? 11.549 31.848 96.430 1.00 17.74 107 ILE B N 1
ATOM 2959 C CA . ILE B 1 84 ? 12.840 31.467 95.833 1.00 16.95 107 ILE B CA 1
ATOM 2960 C C . ILE B 1 84 ? 12.743 30.046 95.242 1.00 22.80 107 ILE B C 1
ATOM 2961 O O . ILE B 1 84 ? 12.459 29.077 95.949 1.00 24.23 107 ILE B O 1
ATOM 2966 N N . ALA B 1 85 ? 12.995 29.923 93.955 1.00 19.80 108 ALA B N 1
ATOM 2967 C CA . ALA B 1 85 ? 13.027 28.606 93.320 1.00 20.10 108 ALA B CA 1
ATOM 2968 C C . ALA B 1 85 ? 14.440 28.284 92.935 1.00 27.65 108 ALA B C 1
ATOM 2969 O O . ALA B 1 85 ? 15.212 29.185 92.580 1.00 27.60 108 ALA B O 1
ATOM 2971 N N . ASN B 1 86 ? 14.790 27.016 93.000 1.00 26.54 109 ASN B N 1
ATOM 2972 C CA . ASN B 1 86 ? 16.101 26.482 92.607 1.00 27.74 109 ASN B CA 1
ATOM 2973 C C . ASN B 1 86 ? 17.269 27.279 93.258 1.00 29.76 109 ASN B C 1
ATOM 2974 O O . ASN B 1 86 ? 18.276 27.597 92.596 1.00 30.39 109 ASN B O 1
ATOM 2979 N N . GLU B 1 87 ? 17.127 27.568 94.564 1.00 22.77 110 GLU B N 1
ATOM 2980 C CA . GLU B 1 87 ? 18.155 28.253 95.348 1.00 21.42 110 GLU B CA 1
ATOM 2981 C C . GLU B 1 87 ? 19.492 27.475 95.288 1.00 27.08 110 GLU B C 1
ATOM 2982 O O . GLU B 1 87 ? 19.481 26.245 95.401 1.00 27.67 110 GLU B O 1
ATOM 2988 N N . PRO B 1 88 ? 20.645 28.159 95.116 1.00 24.04 111 PRO B N 1
ATOM 2989 C CA . PRO B 1 88 ? 21.922 27.435 95.132 1.00 25.49 111 PRO B CA 1
ATOM 2990 C C . PRO B 1 88 ? 22.152 26.789 96.504 1.00 33.04 111 PRO B C 1
ATOM 2991 O O . PRO B 1 88 ? 21.857 27.420 97.512 1.00 32.45 111 PRO B O 1
ATOM 2995 N N . GLN B 1 89 ? 22.681 25.550 96.560 1.00 32.81 112 GLN B N 1
ATOM 2996 C CA . GLN B 1 89 ? 22.968 24.867 97.834 1.00 34.48 112 GLN B CA 1
ATOM 2997 C C . GLN B 1 89 ? 23.816 25.771 98.779 1.00 40.22 112 GLN B C 1
ATOM 2998 O O . GLN B 1 89 ? 23.664 25.694 100.002 1.00 39.34 112 GLN B O 1
ATOM 3004 N N . SER B 1 90 ? 24.644 26.672 98.203 1.00 38.76 113 SER B N 1
ATOM 3005 C CA . SER B 1 90 ? 25.526 27.572 98.949 1.00 39.62 113 SER B CA 1
ATOM 3006 C C . SER B 1 90 ? 24.729 28.573 99.838 1.00 42.66 113 SER B C 1
ATOM 3007 O O . SER B 1 90 ? 25.289 29.063 100.830 1.00 44.88 113 SER B O 1
ATOM 3010 N N . LEU B 1 91 ? 23.437 28.844 99.529 1.00 33.95 114 LEU B N 1
ATOM 3011 C CA . LEU B 1 91 ? 22.682 29.817 100.319 1.00 31.30 114 LEU B CA 1
ATOM 3012 C C . LEU B 1 91 ? 21.641 29.161 101.253 1.00 35.08 114 LEU B C 1
ATOM 3013 O O . LEU B 1 91 ? 21.081 29.850 102.104 1.00 34.84 114 LEU B O 1
ATOM 3018 N N . THR B 1 92 ? 21.397 27.849 101.129 1.00 32.10 115 THR B N 1
ATOM 3019 C CA . THR B 1 92 ? 20.376 27.153 101.920 1.00 31.14 115 THR B CA 1
ATOM 3020 C C . THR B 1 92 ? 20.628 27.347 103.441 1.00 35.26 115 THR B C 1
ATOM 3021 O O . THR B 1 92 ? 19.655 27.618 104.155 1.00 33.24 115 THR B O 1
ATOM 3025 N N . SER B 1 93 ? 21.904 27.278 103.920 1.00 33.42 116 SER B N 1
ATOM 3026 C CA . SER B 1 93 ? 22.236 27.473 105.355 1.00 33.58 116 SER B CA 1
ATOM 3027 C C . SER B 1 93 ? 21.789 28.864 105.844 1.00 36.12 116 SER B C 1
ATOM 3028 O O . SER B 1 93 ? 21.199 28.978 106.920 1.00 35.20 116 SER B O 1
ATOM 3031 N N . GLN B 1 94 ? 22.037 29.903 105.011 1.00 31.68 117 GLN B N 1
ATOM 3032 C CA . GLN B 1 94 ? 21.674 31.304 105.230 1.00 30.06 117 GLN B CA 1
ATOM 3033 C C . GLN B 1 94 ? 20.175 31.500 105.173 1.00 33.33 117 GLN B C 1
ATOM 3034 O O . GLN B 1 94 ? 19.610 32.161 106.051 1.00 34.40 117 GLN B O 1
ATOM 3040 N N . LEU B 1 95 ? 19.525 30.931 104.140 1.00 27.87 118 LEU B N 1
ATOM 3041 C CA . LEU B 1 95 ? 18.079 31.003 103.933 1.00 25.58 118 LEU B CA 1
ATOM 3042 C C . LEU B 1 95 ? 17.327 30.279 105.072 1.00 31.63 118 LEU B C 1
ATOM 3043 O O . LEU B 1 95 ? 16.403 30.874 105.632 1.00 32.23 118 LEU B O 1
ATOM 3048 N N . ASP B 1 96 ? 17.778 29.071 105.497 1.00 29.09 119 ASP B N 1
ATOM 3049 C CA . ASP B 1 96 ? 17.139 28.361 106.617 1.00 29.50 119 ASP B CA 1
ATOM 3050 C C . ASP B 1 96 ? 17.213 29.178 107.917 1.00 35.41 119 ASP B C 1
ATOM 3051 O O . ASP B 1 96 ? 16.306 29.076 108.739 1.00 34.51 119 ASP B O 1
ATOM 3056 N N . GLY B 1 97 ? 18.255 30.000 108.073 1.00 34.25 120 GLY B N 1
ATOM 3057 C CA . GLY B 1 97 ? 18.438 30.830 109.263 1.00 35.10 120 GLY B CA 1
ATOM 3058 C C . GLY B 1 97 ? 18.062 32.295 109.127 1.00 39.79 120 GLY B C 1
ATOM 3059 O O . GLY B 1 97 ? 18.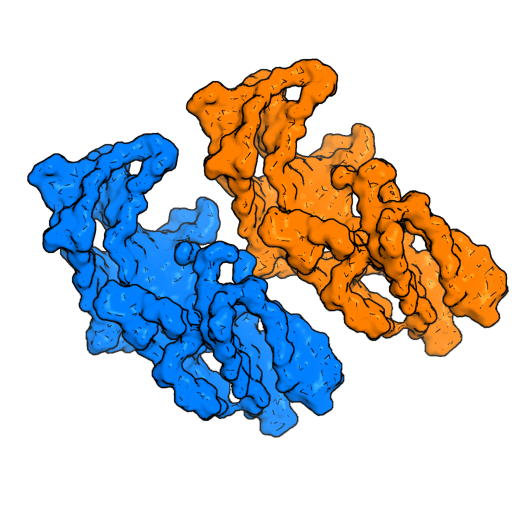446 33.106 109.974 1.00 41.44 120 GLY B O 1
ATOM 3060 N N . ILE B 1 98 ? 17.310 32.658 108.078 1.00 35.23 121 ILE B N 1
ATOM 3061 C CA . ILE B 1 98 ? 16.922 34.044 107.875 1.00 35.37 121 ILE B CA 1
ATOM 3062 C C . ILE B 1 98 ? 15.916 34.425 108.962 1.00 39.48 121 ILE B C 1
ATOM 3063 O O . ILE B 1 98 ? 15.082 33.612 109.342 1.00 40.13 121 ILE B O 1
ATOM 3068 N N . ALA B 1 99 ? 16.043 35.630 109.501 1.00 35.49 122 ALA B N 1
ATOM 3069 C CA . ALA B 1 99 ? 15.178 36.112 110.571 1.00 35.54 122 ALA B CA 1
ATOM 3070 C C . ALA B 1 99 ? 14.648 37.493 110.266 1.00 38.56 122 ALA B C 1
ATOM 3071 O O . ALA B 1 99 ? 13.580 37.886 110.763 1.00 36.48 122 ALA B O 1
ATOM 3073 N N . ASN B 1 100 ? 15.424 38.232 109.454 1.00 36.59 123 ASN B N 1
ATOM 3074 C CA . ASN B 1 100 ? 15.184 39.612 109.084 1.00 37.47 123 ASN B CA 1
ATOM 3075 C C . ASN B 1 100 ? 15.018 39.768 107.572 1.00 42.27 123 ASN B C 1
ATOM 3076 O O . ASN B 1 100 ? 15.765 39.187 106.771 1.00 43.66 123 ASN B O 1
ATOM 3081 N N . LEU B 1 101 ? 14.063 40.606 107.199 1.00 36.55 124 LEU B N 1
ATOM 3082 C CA . LEU B 1 101 ? 13.742 40.936 105.829 1.00 35.20 124 LEU B CA 1
ATOM 3083 C C . LEU B 1 101 ? 14.868 41.758 105.133 1.00 40.50 124 LEU B C 1
ATOM 3084 O O . LEU B 1 101 ? 15.151 41.554 103.949 1.00 37.34 124 LEU B O 1
ATOM 3089 N N . LEU B 1 102 ? 15.484 42.706 105.852 1.00 41.20 125 LEU B N 1
ATOM 3090 C CA . LEU B 1 102 ? 16.514 43.553 105.247 1.00 41.92 125 LEU B CA 1
ATOM 3091 C C . LEU B 1 102 ? 17.860 42.817 105.174 1.00 44.16 125 LEU B C 1
ATOM 3092 O O . LEU B 1 102 ? 18.627 43.069 104.241 1.00 43.37 125 LEU B O 1
ATOM 3097 N N . THR B 1 103 ? 18.091 41.836 106.076 1.00 39.34 126 THR B N 1
ATOM 3098 C CA . THR B 1 103 ? 19.278 40.980 106.053 1.00 38.37 126 THR B CA 1
ATOM 3099 C C . THR B 1 103 ? 19.167 40.051 104.821 1.00 40.37 126 THR B C 1
ATOM 3100 O O . THR B 1 103 ? 20.185 39.692 104.212 1.00 41.66 126 THR B O 1
ATOM 3104 N N . LEU B 1 104 ? 17.930 39.706 104.439 1.00 33.14 127 LEU B N 1
ATOM 3105 C CA . LEU B 1 104 ? 17.663 38.905 103.254 1.00 30.62 127 LEU B CA 1
ATOM 3106 C C . LEU B 1 104 ? 18.039 39.713 101.990 1.00 34.38 127 LEU B C 1
ATOM 3107 O O . LEU B 1 104 ? 18.743 39.198 101.122 1.00 34.21 127 LEU B O 1
ATOM 3112 N N . GLN B 1 105 ? 17.611 40.990 101.928 1.00 30.76 128 GLN B N 1
ATOM 3113 C CA . GLN B 1 105 ? 17.883 41.919 100.824 1.00 30.37 128 GLN B CA 1
ATOM 3114 C C . GLN B 1 105 ? 19.406 42.111 100.605 1.00 35.60 128 GLN B C 1
ATOM 3115 O O . GLN B 1 105 ? 19.836 42.379 99.480 1.00 35.97 128 GLN B O 1
ATOM 3121 N N . GLU B 1 106 ? 20.210 41.951 101.684 1.00 32.85 129 GLU B N 1
ATOM 3122 C CA . GLU B 1 106 ? 21.671 42.102 101.703 1.00 33.04 129 GLU B CA 1
ATOM 3123 C C . GLU B 1 106 ? 22.404 40.864 101.151 1.00 39.48 129 GLU B C 1
ATOM 3124 O O . GLU B 1 106 ? 23.601 40.953 100.852 1.00 41.63 129 GLU B O 1
ATOM 3138 N N . ILE B 1 108 ? 24.028 38.144 99.003 1.00 37.29 131 ILE B N 1
ATOM 3139 C CA . ILE B 1 108 ? 24.757 38.123 97.742 1.00 37.10 131 ILE B CA 1
ATOM 3140 C C . ILE B 1 108 ? 25.183 36.684 97.441 1.00 39.95 131 ILE B C 1
ATOM 3141 O O . ILE B 1 108 ? 25.490 35.917 98.368 1.00 41.49 131 ILE B O 1
ATOM 3146 N N . TYR B 1 109 ? 25.196 36.327 96.137 1.00 32.53 132 TYR B N 1
ATOM 3147 C CA . TYR B 1 109 ? 25.638 35.019 95.673 1.00 30.81 132 TYR B CA 1
ATOM 3148 C C . TYR B 1 109 ? 26.556 35.186 94.433 1.00 35.27 132 TYR B C 1
ATOM 3149 O O . TYR B 1 109 ? 26.509 36.202 93.723 1.00 34.82 132 TYR B O 1
ATOM 3158 N N . ASP B 1 110 ? 27.408 34.182 94.214 1.00 32.34 133 ASP B N 1
ATOM 3159 C CA . ASP B 1 110 ? 28.316 34.082 93.085 1.00 32.80 133 ASP B CA 1
ATOM 3160 C C . ASP B 1 110 ? 27.669 33.197 92.045 1.00 36.63 133 ASP B C 1
ATOM 3161 O O . ASP B 1 110 ? 27.449 32.006 92.300 1.00 37.49 133 ASP B O 1
ATOM 3166 N N . ILE B 1 111 ? 27.330 33.778 90.891 1.00 32.02 134 ILE B N 1
ATOM 3167 C CA . ILE B 1 111 ? 26.685 33.083 89.774 1.00 32.18 134 ILE B CA 1
ATOM 3168 C C . ILE B 1 111 ? 27.541 31.875 89.320 1.00 39.57 134 ILE B C 1
ATOM 3169 O O . ILE B 1 111 ? 26.964 30.891 88.865 1.00 40.63 134 ILE B O 1
ATOM 3174 N N . SER B 1 112 ? 28.875 31.902 89.537 1.00 37.47 135 SER B N 1
ATOM 3175 C CA . SER B 1 112 ? 29.777 30.800 89.187 1.00 38.67 135 SER B CA 1
ATOM 3176 C C . SER B 1 112 ? 29.379 29.494 89.872 1.00 44.58 135 SER B C 1
ATOM 3177 O O . SER B 1 112 ? 29.836 28.437 89.437 1.00 47.22 135 SER B O 1
ATOM 3180 N N . SER B 1 113 ? 28.532 29.562 90.927 1.00 40.92 136 SER B N 1
ATOM 3181 C CA . SER B 1 113 ? 28.040 28.418 91.702 1.00 42.30 136 SER B CA 1
ATOM 3182 C C . SER B 1 113 ? 27.120 27.525 90.897 1.00 46.48 136 SER B C 1
ATOM 3183 O O . SER B 1 113 ? 27.187 26.307 91.019 1.00 49.25 136 SER B O 1
ATOM 3186 N N . ILE B 1 114 ? 26.214 28.126 90.136 1.00 40.55 137 ILE B N 1
ATOM 3187 C CA . ILE B 1 114 ? 25.224 27.394 89.355 1.00 39.97 137 ILE B CA 1
ATOM 3188 C C . ILE B 1 114 ? 25.802 27.006 87.973 1.00 44.46 137 ILE B C 1
ATOM 3189 O O . ILE B 1 114 ? 25.115 26.333 87.203 1.00 45.02 137 ILE B O 1
ATOM 3194 N N . LEU B 1 115 ? 27.053 27.408 87.672 1.00 40.77 138 LEU B N 1
ATOM 3195 C CA . LEU B 1 115 ? 27.694 27.143 86.379 1.00 41.27 138 LEU B CA 1
ATOM 3196 C C . LEU B 1 115 ? 28.753 26.064 86.477 1.00 50.47 138 LEU B C 1
ATOM 3197 O O . LEU B 1 115 ? 29.441 25.960 87.494 1.00 51.08 138 LEU B O 1
ATOM 3202 N N . ASN B 1 116 ? 28.898 25.276 85.403 1.00 51.39 139 ASN B N 1
ATOM 3203 C CA . ASN B 1 116 ? 29.886 24.201 85.330 1.00 55.66 139 ASN B CA 1
ATOM 3204 C C . ASN B 1 116 ? 31.177 24.718 84.652 1.00 65.96 139 ASN B C 1
ATOM 3205 O O . ASN B 1 116 ? 31.322 25.925 84.423 1.00 63.61 139 ASN B O 1
ATOM 3210 N N . SER B 1 117 ? 32.090 23.787 84.318 1.00 69.69 140 SER B N 1
ATOM 3211 C CA . SER B 1 117 ? 33.375 24.040 83.664 1.00 72.95 140 SER B CA 1
ATOM 3212 C C . SER B 1 117 ? 33.207 24.702 82.266 1.00 79.11 140 SER B C 1
ATOM 3213 O O . SER B 1 117 ? 33.988 25.596 81.928 1.00 79.79 140 SER B O 1
ATOM 3216 N N . ASP B 1 118 ? 32.184 24.297 81.481 1.00 75.95 141 ASP B N 1
ATOM 3217 C CA . ASP B 1 118 ? 31.958 24.811 80.116 1.00 75.44 141 ASP B CA 1
ATOM 3218 C C . ASP B 1 118 ? 31.165 26.175 80.126 1.00 76.87 141 ASP B C 1
ATOM 3219 O O . ASP B 1 118 ? 30.942 26.767 79.062 1.00 75.90 141 ASP B O 1
ATOM 3224 N N . GLY B 1 119 ? 30.809 26.667 81.316 1.00 71.91 142 GLY B N 1
ATOM 3225 C CA . GLY B 1 119 ? 30.121 27.944 81.492 1.00 69.41 142 GLY B CA 1
ATOM 3226 C C . GLY B 1 119 ? 28.614 27.932 81.327 1.00 72.08 142 GLY B C 1
ATOM 3227 O O . GLY B 1 119 ? 28.013 28.991 81.106 1.00 69.71 142 GLY B O 1
ATOM 3228 N N . GLN B 1 120 ? 27.994 26.738 81.444 1.00 69.47 143 GLN B N 1
ATOM 3229 C CA . GLN B 1 120 ? 26.548 26.532 81.324 1.00 68.26 143 GLN B CA 1
ATOM 3230 C C . GLN B 1 120 ? 25.943 26.095 82.680 1.00 70.44 143 GLN B C 1
ATOM 3231 O O . GLN B 1 120 ? 26.661 25.557 83.525 1.00 70.21 143 GLN B O 1
ATOM 3237 N N . ILE B 1 121 ? 24.622 26.335 82.874 1.00 65.58 144 ILE B N 1
ATOM 3238 C CA . ILE B 1 121 ? 23.891 26.024 84.114 1.00 64.79 144 ILE B CA 1
ATOM 3239 C C . ILE B 1 121 ? 23.960 24.531 84.407 1.00 70.90 144 ILE B C 1
ATOM 3240 O O . ILE B 1 121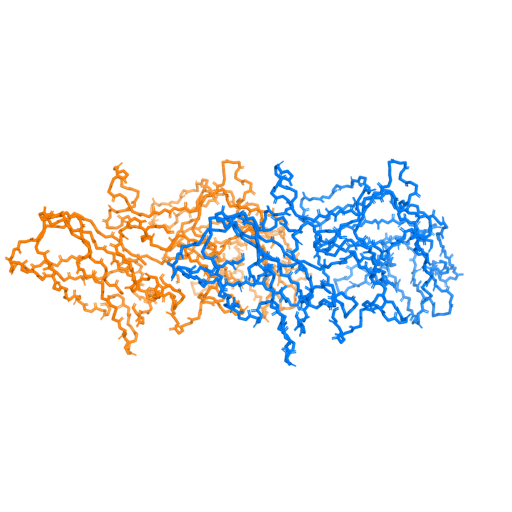 ? 23.767 23.719 83.505 1.00 71.71 144 ILE B O 1
ATOM 3245 N N . ILE B 1 122 ? 24.226 24.184 85.677 1.00 68.85 145 ILE B N 1
ATOM 3246 C CA . ILE B 1 122 ? 24.245 22.808 86.176 1.00 70.95 145 ILE B CA 1
ATOM 3247 C C . ILE B 1 122 ? 22.782 22.405 86.381 1.00 76.36 145 ILE B C 1
ATOM 3248 O O . ILE B 1 122 ? 22.165 22.784 87.381 1.00 75.66 145 ILE B O 1
ATOM 3253 N N . SER B 1 123 ? 22.220 21.690 85.392 1.00 74.04 146 SER B N 1
ATOM 3254 C CA . SER B 1 123 ? 20.825 21.231 85.298 1.00 73.62 146 SER B CA 1
ATOM 3255 C C . SER B 1 123 ? 20.231 20.749 86.643 1.00 75.85 146 SER B C 1
ATOM 3256 O O . SER B 1 123 ? 19.063 21.047 86.931 1.00 75.00 146 SER B O 1
ATOM 3259 N N . ALA B 1 124 ? 21.033 20.009 87.448 1.00 71.81 147 ALA B N 1
ATOM 3260 C CA . ALA B 1 124 ? 20.649 19.409 88.735 1.00 71.15 147 ALA B CA 1
ATOM 3261 C C . ALA B 1 124 ? 20.155 20.471 89.758 1.00 71.42 147 ALA B C 1
ATOM 3262 O O . ALA B 1 124 ? 19.081 20.276 90.331 1.00 70.70 147 ALA B O 1
ATOM 3264 N N . THR B 1 125 ? 20.918 21.578 89.979 1.00 64.67 148 THR B N 1
ATOM 3265 C CA . THR B 1 125 ? 20.523 22.625 90.934 1.00 61.55 148 THR B CA 1
ATOM 3266 C C . THR B 1 125 ? 19.427 23.523 90.255 1.00 60.65 148 THR B C 1
ATOM 3267 O O . THR B 1 125 ? 18.482 23.958 90.934 1.00 59.55 148 THR B O 1
ATOM 3271 N N . GLY B 1 126 ? 19.549 23.719 88.932 1.00 52.87 149 GLY B N 1
ATOM 3272 C CA . GLY B 1 126 ? 18.648 24.526 88.128 1.00 48.98 149 GLY B CA 1
ATOM 3273 C C . GLY B 1 126 ? 18.960 26.009 88.162 1.00 48.30 149 GLY B C 1
ATOM 3274 O O . GLY B 1 126 ? 19.918 26.461 88.810 1.00 47.88 149 GLY B O 1
ATOM 3283 N N . PRO B 1 128 ? 18.225 29.623 89.418 1.00 31.92 151 PRO B N 1
ATOM 3284 C CA . PRO B 1 128 ? 17.549 30.278 90.551 1.00 28.80 151 PRO B CA 1
ATOM 3285 C C . PRO B 1 128 ? 16.593 31.383 90.089 1.00 26.57 151 PRO B C 1
ATOM 3286 O O . PRO B 1 128 ? 16.901 32.169 89.190 1.00 23.05 151 PRO B O 1
ATOM 3298 N N . THR B 1 130 ? 13.589 34.280 91.716 1.00 21.11 153 THR B N 1
ATOM 3299 C CA . THR B 1 130 ? 13.152 35.052 92.871 1.00 20.79 153 THR B CA 1
ATOM 3300 C C . THR B 1 130 ? 11.968 35.947 92.487 1.00 25.85 153 THR B C 1
ATOM 3301 O O . THR B 1 130 ? 11.820 36.362 91.327 1.00 27.65 153 THR B O 1
ATOM 3305 N N . GLY B 1 131 ? 11.132 36.197 93.483 1.00 19.20 154 GLY B N 1
ATOM 3306 C CA . GLY B 1 131 ? 9.968 37.057 93.394 1.00 18.26 154 GLY B CA 1
ATOM 3307 C C . GLY B 1 131 ? 9.694 37.564 94.784 1.00 20.81 154 GLY B C 1
ATOM 3308 O O . GLY B 1 131 ? 10.048 36.879 95.747 1.00 19.76 154 GLY B O 1
ATOM 3309 N N . VAL B 1 132 ? 9.101 38.774 94.900 1.00 17.11 155 VAL B N 1
ATOM 3310 C CA . VAL B 1 132 ? 8.750 39.442 96.158 1.00 17.63 155 VAL B CA 1
ATOM 3311 C C . VAL B 1 132 ? 7.401 40.152 95.963 1.00 25.65 155 VAL B C 1
ATOM 3312 O O . VAL B 1 132 ? 7.285 40.981 95.050 1.00 25.63 155 VAL B O 1
ATOM 3316 N N . ILE B 1 133 ? 6.374 39.836 96.794 1.00 24.79 156 ILE B N 1
ATOM 3317 C CA . ILE B 1 133 ? 5.095 40.562 96.700 1.00 26.13 156 ILE B CA 1
ATOM 3318 C C . ILE B 1 133 ? 4.824 41.174 98.117 1.00 34.34 156 ILE B C 1
ATOM 3319 O O . ILE B 1 133 ? 5.321 40.680 99.134 1.00 35.06 156 ILE B O 1
ATOM 3324 N N . ARG B 1 134 ? 4.101 42.300 98.139 1.00 32.60 157 ARG B N 1
ATOM 3325 C CA . ARG B 1 134 ? 3.874 43.171 99.289 1.00 32.48 157 ARG B CA 1
ATOM 3326 C C . ARG B 1 134 ? 2.412 43.584 99.433 1.00 36.74 157 ARG B C 1
ATOM 3327 O O . ARG B 1 134 ? 1.627 43.429 98.487 1.00 35.60 157 ARG B O 1
ATOM 3335 N N . ASP B 1 135 ? 2.067 44.151 100.610 1.00 35.08 158 ASP B N 1
ATOM 3336 C CA . ASP B 1 135 ? 0.758 44.723 100.972 1.00 37.09 158 ASP B CA 1
ATOM 3337 C C . ASP B 1 135 ? -0.387 43.702 100.818 1.00 39.52 158 ASP B C 1
ATOM 3338 O O . ASP B 1 135 ? -1.325 43.881 100.029 1.00 40.78 158 ASP B O 1
ATOM 3343 N N . ILE B 1 136 ? -0.316 42.654 101.620 1.00 33.07 159 ILE B N 1
ATOM 3344 C CA . ILE B 1 136 ? -1.321 41.618 101.656 1.00 32.11 159 ILE B CA 1
ATOM 3345 C C . ILE B 1 136 ? -2.049 41.737 102.997 1.00 38.41 159 ILE B C 1
ATOM 3346 O O . ILE B 1 136 ? -1.404 41.791 104.045 1.00 38.56 159 ILE B O 1
ATOM 3351 N N . SER B 1 137 ? -3.375 41.800 102.963 1.00 36.22 160 SER B N 1
ATOM 3352 C CA . SER B 1 137 ? -4.189 41.825 104.172 1.00 37.75 160 SER B CA 1
ATOM 3353 C C . SER B 1 137 ? -4.983 40.550 104.269 1.00 41.31 160 SER B C 1
ATOM 3354 O O . SER B 1 137 ? -5.625 40.165 103.290 1.00 42.94 160 SER B O 1
ATOM 3357 N N . ILE B 1 138 ? -4.950 39.881 105.421 1.00 34.86 161 ILE B N 1
ATOM 3358 C CA . ILE B 1 138 ? -5.721 38.658 105.596 1.00 33.35 161 ILE B CA 1
ATOM 3359 C C . ILE B 1 138 ? -6.263 38.663 107.033 1.00 39.12 161 ILE B C 1
ATOM 3360 O O . ILE B 1 138 ? -5.570 39.069 107.977 1.00 38.19 161 ILE B O 1
ATOM 3365 N N . ALA B 1 139 ? -7.526 38.277 107.173 1.00 37.42 162 ALA B N 1
ATOM 3366 C CA . ALA B 1 139 ? -8.206 38.220 108.468 1.00 38.42 162 ALA B CA 1
ATOM 3367 C C . ALA B 1 139 ? -8.261 36.780 108.981 1.00 43.40 162 ALA B C 1
ATOM 3368 O O . ALA B 1 139 ? -8.050 35.862 108.187 1.00 42.19 162 ALA B O 1
ATOM 3370 N N . PRO B 1 140 ? -8.506 36.529 110.290 1.00 41.97 163 PRO B N 1
ATOM 3371 C CA . PRO B 1 140 ? -8.558 35.135 110.764 1.00 41.35 163 PRO B CA 1
ATOM 3372 C C . PRO B 1 140 ? -9.582 34.278 109.997 1.00 46.57 163 PRO B C 1
ATOM 3373 O O . PRO B 1 140 ? -10.703 34.728 109.705 1.00 47.12 163 PRO B O 1
ATOM 3377 N N . ASP B 1 141 ? -9.145 33.044 109.632 1.00 42.45 164 ASP B N 1
ATOM 3378 C CA . ASP B 1 141 ? -9.891 31.973 108.942 1.00 42.38 164 ASP B CA 1
ATOM 3379 C C . ASP B 1 141 ? -10.142 32.309 107.437 1.00 45.45 164 ASP B C 1
ATOM 3380 O O . ASP B 1 141 ? -10.693 31.470 106.708 1.00 46.91 164 ASP B O 1
ATOM 3385 N N . GLU B 1 142 ? -9.683 33.486 106.960 1.00 38.67 165 GLU B N 1
ATOM 3386 C CA . GLU B 1 142 ? -9.818 33.878 105.557 1.00 36.92 165 GLU B CA 1
ATOM 3387 C C . GLU B 1 142 ? -8.813 33.084 104.703 1.00 36.40 165 GLU B C 1
ATOM 3388 O O . GLU B 1 142 ? -7.755 32.687 105.192 1.00 31.59 165 GLU B O 1
ATOM 3394 N N . THR B 1 143 ? -9.211 32.780 103.454 1.00 36.00 166 THR B N 1
ATOM 3395 C CA . THR B 1 143 ? -8.418 32.111 102.419 1.00 35.33 166 THR B CA 1
ATOM 3396 C C . THR B 1 143 ? -8.263 33.096 101.272 1.00 40.20 166 THR B C 1
ATOM 3397 O O . THR B 1 143 ? -9.269 33.632 100.774 1.00 42.42 166 THR B O 1
ATOM 3401 N N . LYS B 1 144 ? -7.012 33.380 100.893 1.00 34.19 167 LYS B N 1
ATOM 3402 C CA . LYS B 1 144 ? -6.728 34.299 99.798 1.00 34.56 167 LYS B CA 1
ATOM 3403 C C . LYS B 1 144 ? -5.777 33.680 98.802 1.00 39.68 167 LYS B C 1
ATOM 3404 O O . LYS B 1 144 ? -4.820 33.016 99.194 1.00 38.53 167 LYS B O 1
ATOM 3410 N N . THR B 1 145 ? -6.041 33.896 97.513 1.00 38.54 168 THR B N 1
ATOM 3411 C CA . THR B 1 145 ? -5.122 33.451 96.478 1.00 38.19 168 THR B CA 1
ATOM 3412 C C . THR B 1 145 ? -4.375 34.692 96.046 1.00 40.11 168 THR B C 1
ATOM 3413 O O . THR B 1 145 ? -4.987 35.726 95.782 1.00 42.09 168 THR B O 1
ATOM 3417 N N . VAL B 1 146 ? -3.059 34.593 96.052 1.00 32.55 169 VAL B N 1
ATOM 3418 C CA . VAL B 1 146 ? -2.137 35.626 95.638 1.00 30.90 169 VAL B CA 1
ATOM 3419 C C . VAL B 1 146 ? -1.311 35.045 94.474 1.00 32.61 169 VAL B C 1
ATOM 3420 O O . VAL B 1 146 ? -0.655 34.010 94.608 1.00 30.96 169 VAL B O 1
ATOM 3424 N N . GLN B 1 147 ? -1.403 35.689 93.328 1.00 29.34 170 GLN B N 1
ATOM 3425 C CA . GLN B 1 147 ? -0.653 35.305 92.143 1.00 28.88 170 GLN B CA 1
ATOM 3426 C C . GLN B 1 147 ? 0.682 36.055 92.120 1.00 33.36 170 GLN B C 1
ATOM 3427 O O . GLN B 1 147 ? 0.688 37.263 92.376 1.00 34.05 170 GLN B O 1
ATOM 3441 N N . VAL B 1 149 ? 4.664 36.613 90.027 1.00 29.22 172 VAL B N 1
ATOM 3442 C CA . VAL B 1 149 ? 5.689 36.348 89.009 1.00 27.48 172 VAL B CA 1
ATOM 3443 C C . VAL B 1 149 ? 7.015 36.122 89.735 1.00 25.28 172 VAL B C 1
ATOM 3444 O O . VAL B 1 149 ? 7.240 36.630 90.830 1.00 22.00 172 VAL B O 1
ATOM 3448 N N . ILE B 1 150 ? 7.841 35.296 89.152 1.00 21.58 173 ILE B N 1
ATOM 3449 C CA . ILE B 1 150 ? 9.159 35.002 89.663 1.00 20.09 173 ILE B CA 1
ATOM 3450 C C . ILE B 1 150 ? 10.063 35.100 88.442 1.00 23.21 173 ILE B C 1
ATOM 3451 O O . ILE B 1 150 ? 9.698 34.614 87.379 1.00 23.34 173 ILE B O 1
ATOM 3456 N N . GLU B 1 151 ? 11.163 35.861 88.580 1.00 19.49 174 GLU B N 1
ATOM 3457 C CA . GLU B 1 151 ? 12.152 36.209 87.543 1.00 19.45 174 GLU B CA 1
ATOM 3458 C C . GLU B 1 151 ? 13.471 35.531 87.846 1.00 25.66 174 GLU B C 1
ATOM 3459 O O . GLU B 1 15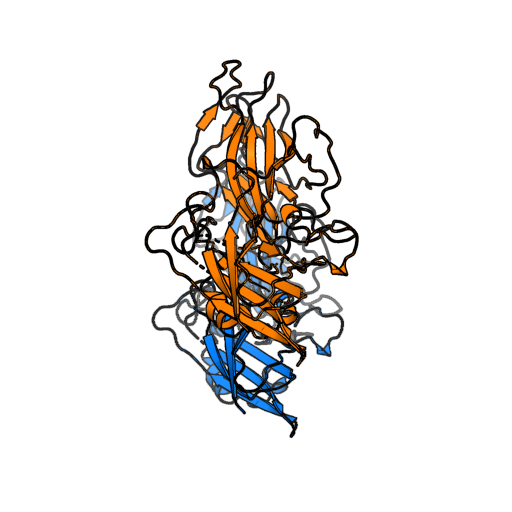1 ? 13.815 35.391 89.025 1.00 26.30 174 GLU B O 1
ATOM 3465 N N . ARG B 1 152 ? 14.243 35.160 86.801 1.00 21.73 175 ARG B N 1
ATOM 3466 C CA . ARG B 1 152 ? 15.535 34.474 86.932 1.00 20.77 175 ARG B CA 1
ATOM 3467 C C . ARG B 1 152 ? 16.527 35.331 87.644 1.00 26.66 175 ARG B C 1
ATOM 3468 O O . ARG B 1 152 ? 16.380 36.537 87.622 1.00 27.20 175 ARG B O 1
ATOM 3476 N N . ALA B 1 153 ? 17.514 34.741 88.324 1.00 24.32 176 ALA B N 1
ATOM 3477 C CA . ALA B 1 153 ? 18.444 35.558 89.113 1.00 23.87 176 ALA B CA 1
ATOM 3478 C C . ALA B 1 153 ? 19.762 35.851 88.351 1.00 30.90 176 ALA B C 1
ATOM 3479 O O . ALA B 1 153 ? 20.740 36.284 88.955 1.00 31.37 176 ALA B O 1
ATOM 3481 N N . VAL B 1 154 ? 19.770 35.667 87.013 1.00 29.41 177 VAL B N 1
ATOM 3482 C CA . VAL B 1 154 ? 20.938 35.893 86.147 1.00 29.24 177 VAL B CA 1
ATOM 3483 C C . VAL B 1 154 ? 20.492 36.535 84.816 1.00 28.87 177 VAL B C 1
ATOM 3484 O O . VAL B 1 154 ? 19.324 36.458 84.431 1.00 27.31 177 VAL B O 1
ATOM 3488 N N . ALA B 1 155 ? 21.444 37.191 84.138 1.00 23.92 178 ALA B N 1
ATOM 3489 C CA . ALA B 1 155 ? 21.330 37.701 82.783 1.00 23.13 178 ALA B CA 1
ATOM 3490 C C . ALA B 1 155 ? 22.150 36.812 81.876 1.00 27.53 178 ALA B C 1
ATOM 3491 O O . ALA B 1 155 ? 23.083 36.161 82.349 1.00 27.40 178 ALA B O 1
ATOM 3493 N N . ARG B 1 156 ? 21.804 36.741 80.594 1.00 24.60 179 ARG B N 1
ATOM 3494 C CA . ARG B 1 156 ? 22.589 35.932 79.676 1.00 24.82 179 ARG B CA 1
ATOM 3495 C C . ARG B 1 156 ? 23.007 36.783 78.494 1.00 27.12 179 ARG B C 1
ATOM 3496 O O . ARG B 1 156 ? 22.251 37.649 78.066 1.00 25.63 179 ARG B O 1
ATOM 3504 N N . VAL B 1 157 ? 24.219 36.560 77.982 1.00 24.95 180 VAL B N 1
ATOM 3505 C CA . VAL B 1 157 ? 24.728 37.283 76.814 1.00 24.93 180 VAL B CA 1
ATOM 3506 C C . VAL B 1 157 ? 24.945 36.251 75.712 1.00 33.27 180 VAL B C 1
ATOM 3507 O O . VAL B 1 157 ? 25.863 35.438 75.782 1.00 33.70 180 VAL B O 1
ATOM 3511 N N . ASP B 1 158 ? 24.040 36.264 74.727 1.00 31.70 181 ASP B N 1
ATOM 3512 C CA . ASP B 1 158 ? 24.090 35.422 73.544 1.00 32.30 181 ASP B CA 1
ATOM 3513 C C . ASP B 1 158 ? 24.882 36.114 72.464 1.00 36.33 181 ASP B C 1
ATOM 3514 O O . ASP B 1 158 ? 24.771 37.335 72.310 1.00 35.58 181 ASP B O 1
ATOM 3519 N N . VAL B 1 159 ? 25.674 35.347 71.708 1.00 33.29 182 VAL B N 1
ATOM 3520 C CA . VAL B 1 159 ? 26.440 35.893 70.596 1.00 33.03 182 VAL B CA 1
ATOM 3521 C C . VAL B 1 159 ? 26.080 35.097 69.359 1.00 36.86 182 VAL B C 1
ATOM 3522 O O . VAL B 1 159 ? 26.272 33.874 69.321 1.00 36.51 182 VAL B O 1
ATOM 3526 N N . PHE B 1 160 ? 25.559 35.806 68.348 1.00 33.03 183 PHE B N 1
ATOM 3527 C CA . PHE B 1 160 ? 25.147 35.225 67.081 1.00 33.61 183 PHE B CA 1
ATOM 3528 C C . PHE B 1 160 ? 25.969 35.710 65.905 1.00 36.43 183 PHE B C 1
ATOM 3529 O O . PHE B 1 160 ? 26.490 36.819 65.917 1.00 35.23 183 PHE B O 1
ATOM 3537 N N . ILE B 1 161 ? 26.031 34.875 64.869 1.00 34.19 184 ILE B N 1
ATOM 3538 C CA . ILE B 1 161 ? 26.590 35.149 63.549 1.00 34.94 184 ILE B CA 1
ATOM 3539 C C . ILE B 1 161 ? 25.383 35.157 62.627 1.00 41.54 184 ILE B C 1
ATOM 3540 O O . ILE B 1 161 ? 24.625 34.179 62.628 1.00 42.67 184 ILE B O 1
ATOM 3545 N N . GLU B 1 162 ? 25.140 36.265 61.913 1.00 37.33 185 GLU B N 1
ATOM 3546 C CA . GLU B 1 162 ? 23.976 36.312 61.045 1.00 37.61 185 GLU B CA 1
ATOM 3547 C C . GLU B 1 162 ? 24.365 36.576 59.597 1.00 46.63 185 GLU B C 1
ATOM 3548 O O . GLU B 1 162 ? 25.100 37.521 59.292 1.00 45.14 185 GLU B O 1
ATOM 3554 N N . ALA B 1 163 ? 23.857 35.704 58.710 1.00 47.75 186 ALA B N 1
ATOM 3555 C CA . ALA B 1 163 ? 23.975 35.832 57.267 1.00 49.49 186 ALA B CA 1
ATOM 3556 C C . ALA B 1 163 ? 22.860 36.734 56.813 1.00 54.39 186 ALA B C 1
ATOM 3557 O O . ALA B 1 163 ? 21.701 36.540 57.200 1.00 53.01 186 ALA B O 1
ATOM 3559 N N . ILE B 1 164 ? 23.209 37.792 56.100 1.00 53.40 187 ILE B N 1
ATOM 3560 C CA . ILE B 1 164 ? 22.213 38.780 55.702 1.00 53.67 187 ILE B CA 1
ATOM 3561 C C . ILE B 1 164 ? 22.140 38.835 54.171 1.00 59.78 187 ILE B C 1
ATOM 3562 O O . ILE B 1 164 ? 23.086 38.433 53.470 1.00 58.94 187 ILE B O 1
ATOM 3567 N N . ASP B 1 165 ? 20.967 39.276 53.679 1.00 58.75 188 ASP B N 1
ATOM 3568 C CA . ASP B 1 165 ? 20.633 39.429 52.269 1.00 61.19 188 ASP B CA 1
ATOM 3569 C C . ASP B 1 165 ? 21.526 40.491 51.679 1.00 64.45 188 ASP B C 1
ATOM 3570 O O . ASP B 1 165 ? 21.474 41.642 52.105 1.00 62.46 188 ASP B O 1
ATOM 3575 N N . GLY B 1 166 ? 22.385 40.083 50.761 1.00 63.13 189 GLY B N 1
ATOM 3576 C CA . GLY B 1 166 ? 23.336 40.991 50.136 1.00 63.58 189 GLY B CA 1
ATOM 3577 C C . GLY B 1 166 ? 24.726 40.893 50.730 1.00 68.00 189 GLY B C 1
ATOM 3578 O O . GLY B 1 166 ? 25.673 41.483 50.204 1.00 68.43 189 GLY B O 1
ATOM 3579 N N . GLY B 1 167 ? 24.845 40.144 51.826 1.00 64.10 190 GLY B N 1
ATOM 3580 C CA . GLY B 1 167 ? 26.110 39.905 52.505 1.00 62.70 190 GLY B CA 1
ATOM 3581 C C . GLY B 1 167 ? 26.911 38.796 51.853 1.00 67.49 190 GLY B C 1
ATOM 3582 O O . GLY B 1 167 ? 26.585 38.321 50.756 1.00 68.84 190 GLY B O 1
ATOM 3583 N N . ALA B 1 168 ? 27.986 38.394 52.524 1.00 62.50 191 ALA B N 1
ATOM 3584 C CA . ALA B 1 168 ? 28.850 37.322 52.057 1.00 63.15 191 ALA B CA 1
ATOM 3585 C C . ALA B 1 168 ? 28.494 36.028 52.743 1.00 65.19 191 ALA B C 1
ATOM 3586 O O . ALA B 1 168 ? 27.803 36.049 53.769 1.00 62.68 191 ALA B O 1
ATOM 3588 N N . VAL B 1 169 ? 28.958 34.897 52.171 1.00 62.77 192 VAL B N 1
ATOM 3589 C CA . VAL B 1 169 ? 28.816 33.556 52.746 1.00 63.14 192 VAL B CA 1
ATOM 3590 C C . VAL B 1 169 ? 29.547 33.595 54.062 1.00 66.64 192 VAL B C 1
ATOM 3591 O O . VAL B 1 169 ? 30.659 34.126 54.100 1.00 66.46 192 VAL B O 1
ATOM 3595 N N . THR B 1 170 ? 28.927 33.143 55.148 1.00 62.94 193 THR B N 1
ATOM 3596 C CA . THR B 1 170 ? 29.593 33.243 56.445 1.00 61.56 193 THR B CA 1
ATOM 3597 C C . THR B 1 170 ? 29.546 31.894 57.177 1.00 67.78 193 THR B C 1
ATOM 3598 O O . THR B 1 170 ? 28.986 30.918 56.670 1.00 68.94 193 THR B O 1
ATOM 3602 N N . GLY B 1 171 ? 30.171 31.868 58.349 1.00 64.88 194 GLY B N 1
ATOM 3603 C CA . GLY B 1 171 ? 30.245 30.695 59.202 1.00 66.11 194 GLY B CA 1
ATOM 3604 C C . GLY B 1 171 ? 31.335 30.756 60.250 1.00 70.60 194 GLY B C 1
ATOM 3605 O O . GLY B 1 171 ? 32.010 31.778 60.424 1.00 69.34 194 GLY B O 1
ATOM 3606 N N . TYR B 1 172 ? 31.513 29.641 60.949 1.00 68.30 195 TYR B N 1
ATOM 3607 C CA . TYR B 1 172 ? 32.527 29.524 61.981 1.00 67.68 195 TYR B CA 1
ATOM 3608 C C . TYR B 1 172 ? 33.285 28.200 61.827 1.00 72.74 195 TYR B C 1
ATOM 3609 O O . TYR B 1 172 ? 32.716 27.215 61.360 1.00 73.47 195 TYR B O 1
ATOM 3618 N N . THR B 1 173 ? 34.575 28.195 62.194 1.00 69.08 196 THR B N 1
ATOM 3619 C CA . THR B 1 173 ? 35.434 27.011 62.098 1.00 71.15 196 THR B CA 1
ATOM 3620 C C . THR B 1 173 ? 35.866 26.589 63.525 1.00 74.89 196 THR B C 1
ATOM 3621 O O . THR B 1 173 ? 36.189 27.446 64.351 1.00 73.12 196 THR B O 1
ATOM 3625 N N . ALA B 1 174 ? 35.852 25.266 63.799 1.00 73.02 197 ALA B N 1
ATOM 3626 C CA . ALA B 1 174 ? 36.153 24.611 65.087 1.00 72.95 197 ALA B CA 1
ATOM 3627 C C . ALA B 1 174 ? 37.448 25.118 65.750 1.00 76.91 197 ALA B C 1
ATOM 3628 O O . ALA B 1 174 ? 37.453 25.434 66.933 1.00 74.62 197 ALA B O 1
ATOM 3630 N N . GLY B 1 175 ? 38.529 25.183 65.000 1.00 76.17 198 GLY B N 1
ATOM 3631 C CA . GLY B 1 175 ? 39.801 25.601 65.564 1.00 77.06 198 GLY B CA 1
ATOM 3632 C C . GLY B 1 175 ? 40.029 27.078 65.826 1.00 78.74 198 GLY B C 1
ATOM 3633 O O . GLY B 1 175 ? 40.582 27.415 66.877 1.00 78.38 198 GLY B O 1
ATOM 3634 N N . SER B 1 176 ? 39.647 27.972 64.876 1.00 72.76 199 SER B N 1
ATOM 3635 C CA . SER B 1 176 ? 40.029 29.378 64.965 1.00 70.42 199 SER B CA 1
ATOM 3636 C C . SER B 1 176 ? 38.890 30.386 65.292 1.00 69.92 199 SER B C 1
ATOM 3637 O O . SER B 1 176 ? 39.210 31.385 65.944 1.00 68.80 199 SER B O 1
ATOM 3640 N N . THR B 1 177 ? 37.627 30.200 64.842 1.00 63.73 200 THR B N 1
ATOM 3641 C CA . THR B 1 177 ? 36.588 31.208 65.143 1.00 59.98 200 THR B CA 1
ATOM 3642 C C . THR B 1 177 ? 36.426 31.342 66.674 1.00 62.69 200 THR B C 1
ATOM 3643 O O . THR B 1 177 ? 36.231 30.334 67.360 1.00 63.19 200 THR B O 1
ATOM 3647 N N . SER B 1 178 ? 36.570 32.579 67.200 1.00 57.22 201 SER B N 1
ATOM 3648 C CA . SER B 1 178 ? 36.457 32.857 68.635 1.00 55.66 201 SER B CA 1
ATOM 3649 C C . SER B 1 178 ? 35.712 34.160 68.900 1.00 57.04 201 SER B C 1
ATOM 3650 O O . SER B 1 178 ? 35.654 35.041 68.044 1.00 56.11 201 SER B O 1
ATOM 3653 N N . VAL B 1 179 ? 35.141 34.265 70.102 1.00 51.66 202 VAL B N 1
ATOM 3654 C CA . VAL B 1 179 ? 34.417 35.438 70.559 1.00 48.97 202 VAL B CA 1
ATOM 3655 C C . VAL B 1 179 ? 34.839 35.674 72.015 1.00 52.22 202 VAL B C 1
ATOM 3656 O O . VAL B 1 179 ? 34.877 34.729 72.811 1.00 52.05 202 VAL B O 1
ATOM 3660 N N . THR B 1 180 ? 35.215 36.927 72.336 1.00 46.96 203 THR B N 1
ATOM 3661 C CA . THR B 1 180 ? 35.655 37.308 73.677 1.00 45.52 203 THR B CA 1
ATOM 3662 C C . THR B 1 180 ? 34.730 38.393 74.198 1.00 46.98 203 THR B C 1
ATOM 3663 O O . THR B 1 180 ? 34.535 39.418 73.538 1.00 46.75 203 THR B O 1
ATOM 3667 N N . LEU B 1 181 ? 34.156 38.149 75.384 1.00 41.56 204 LEU B N 1
ATOM 3668 C CA . LEU B 1 181 ? 33.310 39.097 76.097 1.00 39.63 204 LEU B CA 1
ATOM 3669 C C . LEU B 1 181 ? 34.129 39.737 77.196 1.00 43.94 204 LEU B C 1
ATOM 3670 O O . LEU B 1 181 ? 34.818 39.038 77.932 1.00 43.61 204 LEU B O 1
ATOM 3675 N N . HIS B 1 182 ? 34.098 41.062 77.270 1.00 42.52 205 HIS B N 1
ATOM 3676 C CA . HIS B 1 182 ? 34.791 41.834 78.297 1.00 44.16 205 HIS B CA 1
ATOM 3677 C C . HIS B 1 182 ? 33.807 42.510 79.222 1.00 43.82 205 HIS B C 1
ATOM 3678 O O . HIS B 1 182 ? 32.723 42.894 78.787 1.00 42.27 205 HIS B O 1
ATOM 3685 N N . ASN B 1 183 ? 34.222 42.718 80.473 1.00 38.72 206 ASN B N 1
ATOM 3686 C CA . ASN B 1 183 ? 33.539 43.449 81.530 1.00 37.57 206 ASN B CA 1
ATOM 3687 C C . ASN B 1 183 ? 32.215 42.798 81.962 1.00 40.68 206 ASN B C 1
ATOM 3688 O O . ASN B 1 183 ? 31.262 43.496 82.317 1.00 39.12 206 ASN B O 1
ATOM 3693 N N . PHE B 1 184 ? 32.190 41.476 82.052 1.00 38.67 207 PHE B N 1
ATOM 3694 C CA . PHE B 1 184 ? 31.028 40.833 82.652 1.00 38.07 207 PHE B CA 1
ATOM 3695 C C . PHE B 1 184 ? 31.431 40.530 84.124 1.00 43.40 207 PHE B C 1
ATOM 3696 O O . PHE B 1 184 ? 32.598 40.709 84.478 1.00 43.28 207 PHE B O 1
ATOM 3704 N N . SER B 1 185 ? 30.478 40.176 84.992 1.00 39.87 208 SER B N 1
ATOM 3705 C CA . SER B 1 185 ? 30.784 39.884 86.394 1.00 40.39 208 SER B CA 1
ATOM 3706 C C . SER B 1 185 ? 29.922 38.727 86.900 1.00 45.40 208 SER B C 1
ATOM 3707 O O . SER B 1 185 ? 28.875 38.445 86.300 1.00 43.73 208 SER B O 1
ATOM 3710 N N . HIS B 1 186 ? 30.326 38.091 88.024 1.00 44.82 209 HIS B N 1
ATOM 3711 C CA . HIS B 1 186 ? 29.594 36.962 88.620 1.00 45.09 209 HIS B CA 1
ATOM 3712 C C . HIS B 1 186 ? 28.866 37.325 89.935 1.00 45.12 209 HIS B C 1
ATOM 3713 O O . HIS B 1 186 ? 27.933 36.638 90.360 1.00 43.61 209 HIS B O 1
ATOM 3720 N N . ASP B 1 187 ? 29.285 38.404 90.538 1.00 40.44 210 ASP B N 1
ATOM 3721 C CA . ASP B 1 187 ? 28.853 38.897 91.836 1.00 41.09 210 ASP B CA 1
ATOM 3722 C C . ASP B 1 187 ? 27.480 39.604 91.764 1.00 44.42 210 ASP B C 1
ATOM 3723 O O . ASP B 1 187 ? 27.402 40.667 91.142 1.00 46.31 210 ASP B O 1
ATOM 3728 N N . SER B 1 188 ? 26.400 39.029 92.397 1.00 37.59 211 SER B N 1
ATOM 3729 C CA . SER B 1 188 ? 25.035 39.605 92.348 1.00 35.11 211 SER B CA 1
ATOM 3730 C C . SER B 1 188 ? 24.279 39.536 93.678 1.00 36.98 211 SER B C 1
ATOM 3731 O O . SER B 1 188 ? 24.494 38.600 94.446 1.00 36.79 211 SER B O 1
ATOM 3734 N N . TYR B 1 189 ? 23.336 40.486 93.912 1.00 31.90 212 TYR B N 1
ATOM 3735 C CA . TYR B 1 189 ? 22.410 40.391 95.051 1.00 31.60 212 TYR B CA 1
ATOM 3736 C C . TYR B 1 189 ? 21.459 39.278 94.716 1.00 32.69 212 TYR B C 1
ATOM 3737 O O . TYR B 1 189 ? 21.120 39.124 93.537 1.00 31.78 212 TYR B O 1
ATOM 3746 N N . PHE B 1 190 ? 21.091 38.446 95.691 1.00 27.36 213 PHE B N 1
ATOM 3747 C CA . PHE B 1 190 ? 20.299 37.272 95.360 1.00 25.09 213 PHE B CA 1
ATOM 3748 C C . PHE B 1 190 ? 18.790 37.596 95.223 1.00 26.62 213 PHE B C 1
ATOM 3749 O O . PHE B 1 190 ? 18.250 37.368 94.151 1.00 25.60 213 PHE B O 1
ATOM 3757 N N . VAL B 1 191 ? 18.114 38.095 96.262 1.00 23.15 214 VAL B N 1
ATOM 3758 C CA . VAL B 1 191 ? 16.661 38.349 96.193 1.00 22.42 214 VAL B CA 1
ATOM 3759 C C . VAL B 1 191 ? 16.391 39.716 95.497 1.00 26.26 214 VAL B C 1
ATOM 3760 O O . VAL B 1 191 ? 17.088 40.710 95.748 1.00 25.61 214 VAL B O 1
ATOM 3772 N N . GLY B 1 193 ? 12.923 42.098 93.712 1.00 26.42 216 GLY B N 1
ATOM 3773 C CA . GLY B 1 193 ? 11.535 42.414 93.401 1.00 26.14 216 GLY B CA 1
ATOM 3774 C C . GLY B 1 193 ? 11.229 42.350 91.918 1.00 28.52 216 GLY B C 1
ATOM 3775 O O . GLY B 1 193 ? 12.135 42.210 91.080 1.00 28.37 216 GLY B O 1
ATOM 3776 N N . ASN B 1 194 ? 9.943 42.462 91.590 1.00 24.10 217 ASN B N 1
ATOM 3777 C CA . ASN B 1 194 ? 9.451 42.269 90.235 1.00 24.33 217 ASN B CA 1
ATOM 3778 C C . ASN B 1 194 ? 8.449 43.344 89.815 1.00 30.09 217 ASN B C 1
ATOM 3779 O O . ASN B 1 194 ? 7.544 43.696 90.584 1.00 30.60 217 ASN B O 1
ATOM 3784 N N . VAL B 1 195 ? 8.575 43.817 88.560 1.00 26.08 218 VAL B N 1
ATOM 3785 C CA . VAL B 1 195 ? 7.676 44.833 88.003 1.00 26.45 218 VAL B CA 1
ATOM 3786 C C . VAL B 1 195 ? 6.237 44.223 87.899 1.00 32.14 218 VAL B C 1
ATOM 3787 O O . VAL B 1 195 ? 5.256 44.940 88.093 1.00 33.15 218 VAL B O 1
ATOM 3791 N N . GLY B 1 196 ? 6.140 42.911 87.674 1.00 28.60 219 GLY B N 1
ATOM 3792 C CA . GLY B 1 196 ? 4.853 42.224 87.603 1.00 28.94 219 GLY B CA 1
ATOM 3793 C C . GLY B 1 196 ? 4.087 42.192 88.916 1.00 32.24 219 GLY B C 1
ATOM 3794 O O . GLY B 1 196 ? 2.853 42.211 88.907 1.00 33.02 219 GLY B O 1
ATOM 3795 N N . ASN B 1 197 ? 4.832 42.156 90.058 1.00 27.63 220 ASN B N 1
ATOM 3796 C CA . ASN B 1 197 ? 4.365 42.108 91.453 1.00 26.88 220 ASN B CA 1
ATOM 3797 C C . ASN B 1 197 ? 4.358 43.481 92.101 1.00 31.50 220 ASN B C 1
ATOM 3798 O O . ASN B 1 197 ? 3.914 43.625 93.248 1.00 32.09 220 ASN B O 1
ATOM 3803 N N . GLY B 1 198 ? 4.843 44.470 91.364 1.00 27.99 221 GLY B N 1
ATOM 3804 C CA . GLY B 1 198 ? 4.901 45.848 91.824 1.00 28.97 221 GLY B CA 1
ATOM 3805 C C . GLY B 1 198 ? 5.874 46.066 92.957 1.00 33.22 221 GLY B C 1
ATOM 3806 O O . GLY B 1 198 ? 5.600 46.862 93.856 1.00 34.17 221 GLY B O 1
ATOM 3807 N N . THR B 1 199 ? 7.054 45.438 92.883 1.00 28.61 222 THR B N 1
ATOM 3808 C CA . THR B 1 199 ? 8.094 45.567 93.902 1.00 27.65 222 THR B CA 1
ATOM 3809 C C . THR B 1 199 ? 9.433 45.914 93.225 1.00 32.81 222 THR B C 1
ATOM 3810 O O . THR B 1 199 ? 10.505 45.779 93.830 1.00 32.53 222 THR B O 1
ATOM 3814 N N . ARG B 1 200 ? 9.365 46.382 91.978 1.00 30.55 223 ARG B N 1
ATOM 3815 C CA . ARG B 1 200 ? 10.526 46.856 91.230 1.00 31.27 223 ARG B CA 1
ATOM 3816 C C . ARG B 1 200 ? 10.061 47.921 90.254 1.00 40.80 223 ARG B C 1
ATOM 3817 O O . ARG B 1 200 ? 9.046 47.737 89.576 1.00 40.75 223 ARG B O 1
ATOM 3825 N N . ASP B 1 201 ? 10.791 49.053 90.218 1.00 42.26 224 ASP B N 1
ATOM 3826 C CA . ASP B 1 201 ? 10.492 50.208 89.370 1.00 45.92 224 ASP B CA 1
ATOM 3827 C C . ASP B 1 201 ? 9.066 50.741 89.696 1.00 55.79 224 ASP B C 1
ATOM 3828 O O . ASP B 1 201 ? 8.306 51.138 88.803 1.00 56.46 224 ASP B O 1
ATOM 3833 N N . ASN B 1 202 ? 8.726 50.735 90.994 1.00 55.36 225 ASN B N 1
ATOM 3834 C CA . ASN B 1 202 ? 7.448 51.223 91.489 1.00 57.78 225 ASN B CA 1
ATOM 3835 C C . ASN B 1 202 ? 7.568 52.713 91.757 1.00 66.25 225 ASN B C 1
ATOM 3836 O O . ASN B 1 202 ? 8.668 53.191 92.064 1.00 66.30 225 ASN B O 1
ATOM 3841 N N . ALA B 1 203 ? 6.434 53.447 91.614 1.00 66.56 226 ALA B N 1
ATOM 3842 C CA . ALA B 1 203 ? 6.290 54.893 91.833 1.00 69.51 226 ALA B CA 1
ATOM 3843 C C . ALA B 1 203 ? 7.100 55.354 93.060 1.00 75.16 226 ALA B C 1
ATOM 3844 O O . ALA B 1 203 ? 7.993 56.194 92.912 1.00 75.83 226 ALA B O 1
ATOM 3846 N N . ASP B 1 204 ? 6.840 54.740 94.242 1.00 71.61 227 ASP B N 1
ATOM 3847 C CA . ASP B 1 204 ? 7.559 55.031 95.483 1.00 72.27 227 ASP B CA 1
ATOM 3848 C C . ASP B 1 204 ? 8.504 53.884 95.833 1.00 73.76 227 ASP B C 1
ATOM 3849 O O . ASP B 1 204 ? 8.092 52.724 95.908 1.00 71.74 227 ASP B O 1
ATOM 3854 N N . SER B 1 205 ? 9.778 54.239 96.061 1.00 70.65 228 SER B N 1
ATOM 3855 C CA . SER B 1 205 ? 10.880 53.345 96.424 1.00 68.98 228 SER B CA 1
ATOM 3856 C C . SER B 1 205 ? 10.555 52.466 97.669 1.00 69.47 228 SER B C 1
ATOM 3857 O O . SER B 1 205 ? 11.190 51.427 97.869 1.00 67.86 228 SER B O 1
ATOM 3860 N N . SER B 1 206 ? 9.569 52.893 98.484 1.00 64.62 229 SER B N 1
ATOM 3861 C CA . SER B 1 206 ? 9.106 52.213 99.695 1.00 62.55 229 SER B CA 1
ATOM 3862 C C . SER B 1 206 ? 8.405 50.879 99.377 1.00 60.13 229 SER B C 1
ATOM 3863 O O . SER B 1 206 ? 8.393 49.990 100.228 1.00 58.81 229 SER B O 1
ATOM 3866 N N . LYS B 1 207 ? 7.841 50.749 98.161 1.00 53.18 230 LYS B N 1
ATOM 3867 C CA . LYS B 1 207 ? 7.136 49.560 97.684 1.00 49.82 230 LYS B CA 1
ATOM 3868 C C . LYS B 1 207 ? 8.081 48.641 96.899 1.00 48.30 230 LYS B C 1
ATOM 3869 O O . LYS B 1 207 ? 7.677 47.551 96.521 1.00 47.70 230 LYS B O 1
ATOM 3875 N N . ASN B 1 208 ? 9.322 49.080 96.662 1.00 42.04 231 ASN B N 1
ATOM 3876 C CA . ASN B 1 208 ? 10.367 48.329 95.956 1.00 38.94 231 ASN B CA 1
ATOM 3877 C C . ASN B 1 208 ? 11.158 47.484 96.918 1.00 39.92 231 ASN B C 1
ATOM 3878 O O . ASN B 1 208 ? 11.290 47.862 98.081 1.00 40.88 231 ASN B O 1
ATOM 3883 N N . TYR B 1 209 ? 11.701 46.355 96.421 1.00 33.34 232 TYR B N 1
ATOM 3884 C CA . TYR B 1 209 ? 12.519 45.409 97.173 1.00 32.02 232 TYR B CA 1
ATOM 3885 C C . TYR B 1 209 ? 13.661 44.900 96.302 1.00 37.31 232 TYR B C 1
ATOM 3886 O O . TYR B 1 209 ? 13.452 44.548 95.144 1.00 36.54 232 TYR B O 1
ATOM 3895 N N . GLY B 1 210 ? 14.849 44.823 96.886 1.00 35.22 233 GLY B N 1
ATOM 3896 C CA . GLY B 1 210 ? 16.036 44.326 96.206 1.00 34.21 233 GLY B CA 1
ATOM 3897 C C . GLY B 1 210 ? 17.056 45.400 95.931 1.00 38.67 233 GLY B C 1
ATOM 3898 O O . GLY B 1 210 ? 16.705 46.547 95.629 1.00 40.28 233 GLY B O 1
ATOM 3899 N N . LYS B 1 211 ? 18.333 45.032 96.072 1.00 33.29 234 LYS B N 1
ATOM 3900 C CA . LYS B 1 211 ? 19.479 45.895 95.794 1.00 32.11 234 LYS B CA 1
ATOM 3901 C C . LYS B 1 211 ? 20.138 45.450 94.504 1.00 36.50 234 LYS B C 1
ATOM 3902 O O . LYS B 1 211 ? 20.017 44.280 94.133 1.00 35.06 234 LYS B O 1
ATOM 3908 N N . VAL B 1 212 ? 20.815 46.369 93.807 1.00 35.44 235 VAL B N 1
ATOM 3909 C CA . VAL B 1 212 ? 21.531 46.045 92.563 1.00 35.35 235 VAL B CA 1
ATOM 3910 C C . VAL B 1 212 ? 22.992 46.554 92.737 1.00 38.50 235 VAL B C 1
ATOM 3911 O O . VAL B 1 212 ? 23.217 47.645 93.286 1.00 38.67 235 VAL B O 1
ATOM 3915 N N . LYS B 1 213 ? 23.960 45.715 92.322 1.00 33.84 236 LYS B N 1
ATOM 3916 C CA . LYS B 1 213 ? 25.398 45.979 92.384 1.00 35.09 236 LYS B CA 1
ATOM 3917 C C . LYS B 1 213 ? 25.801 47.207 91.543 1.00 40.36 236 LYS B C 1
ATOM 3918 O O . LYS B 1 213 ? 25.308 47.414 90.433 1.00 38.43 236 LYS B O 1
ATOM 3924 N N . GLU B 1 214 ? 26.711 48.018 92.100 1.00 40.56 237 GLU B N 1
ATOM 3925 C CA . GLU B 1 214 ? 27.217 49.251 91.491 1.00 41.90 237 GLU B CA 1
ATOM 3926 C C . GLU B 1 214 ? 28.735 49.308 91.549 1.00 48.06 237 GLU B C 1
ATOM 3927 O O . GLU B 1 214 ? 29.318 48.528 92.312 1.00 47.10 237 GLU B O 1
ATOM 3933 N N . ASP B 1 215 ? 29.370 50.278 90.807 1.00 47.33 238 ASP B N 1
ATOM 3934 C CA . ASP B 1 215 ? 30.822 50.566 90.787 1.00 49.38 238 ASP B CA 1
ATOM 3935 C C . ASP B 1 215 ? 31.671 49.313 91.059 1.00 51.20 238 ASP B C 1
ATOM 3936 O O . ASP B 1 215 ? 32.406 49.247 92.060 1.00 52.49 238 ASP B O 1
ATOM 3941 N N . VAL B 1 216 ? 31.547 48.317 90.171 1.00 43.49 239 VAL B N 1
ATOM 3942 C CA . VAL B 1 216 ? 32.261 47.043 90.284 1.00 42.12 239 VAL B CA 1
ATOM 3943 C C . VAL B 1 216 ? 33.770 47.270 89.974 1.00 48.06 239 VAL B C 1
ATOM 3944 O O . VAL B 1 216 ? 34.104 47.977 89.021 1.00 48.13 239 VAL B O 1
ATOM 3948 N N . SER B 1 217 ? 34.662 46.702 90.816 1.00 44.78 240 SER B N 1
ATOM 3949 C CA . SER B 1 217 ? 36.113 46.809 90.679 1.00 45.94 240 SER B CA 1
ATOM 3950 C C . SER B 1 217 ? 36.616 46.111 89.426 1.00 49.36 240 SER B C 1
ATOM 3951 O O . SER B 1 217 ? 36.021 45.118 89.012 1.00 47.22 240 SER B O 1
ATOM 3954 N N . GLU B 1 218 ? 37.753 46.587 88.855 1.00 47.96 241 GLU B N 1
ATOM 3955 C CA . GLU B 1 218 ? 38.398 45.995 87.669 1.00 47.13 241 GLU B CA 1
ATOM 3956 C C . GLU B 1 218 ? 38.779 44.515 87.950 1.00 51.49 241 GLU B C 1
ATOM 3957 O O . GLU B 1 218 ? 38.892 43.708 87.021 1.00 50.27 241 GLU B O 1
ATOM 3959 N N . SER B 1 219 ? 38.943 44.181 89.246 1.00 49.57 242 SER B N 1
ATOM 3960 C CA . SER B 1 219 ? 39.261 42.857 89.774 1.00 50.12 242 SER B CA 1
ATOM 3961 C C . SER B 1 219 ? 38.089 41.905 89.590 1.00 52.31 242 SER B C 1
ATOM 3962 O O . SER B 1 219 ? 38.296 40.719 89.320 1.00 52.70 242 SER B O 1
ATOM 3965 N N . ASN B 1 220 ? 36.860 42.438 89.740 1.00 46.77 243 ASN B N 1
ATOM 3966 C CA . ASN B 1 220 ? 35.595 41.703 89.659 1.00 43.93 243 ASN B CA 1
ATOM 3967 C C . ASN B 1 220 ? 35.049 41.643 88.224 1.00 43.34 243 ASN B C 1
ATOM 3968 O O . ASN B 1 220 ? 34.150 40.831 87.949 1.00 41.76 243 ASN B O 1
ATOM 3973 N N . LEU B 1 221 ? 35.586 42.485 87.317 1.00 37.80 244 LEU B N 1
ATOM 3974 C CA . LEU B 1 221 ? 35.173 42.499 85.920 1.00 35.63 244 LEU B CA 1
ATOM 3975 C C . LEU B 1 221 ? 35.952 41.450 85.184 1.00 42.28 244 LEU B C 1
ATOM 3976 O O . LEU B 1 221 ? 37.176 41.471 85.187 1.00 44.39 244 LEU B O 1
ATOM 3981 N N . LEU B 1 222 ? 35.230 40.521 84.565 1.00 39.20 245 LEU B N 1
ATOM 3982 C CA . LEU B 1 222 ? 35.767 39.346 83.885 1.00 39.22 245 LEU B CA 1
ATOM 3983 C C . LEU B 1 222 ? 35.873 39.497 82.372 1.00 41.87 245 LEU B C 1
ATOM 3984 O O . LEU B 1 222 ? 35.274 40.372 81.762 1.00 39.93 245 LEU B O 1
ATOM 3989 N N . THR B 1 223 ? 36.648 38.597 81.779 1.00 40.99 246 THR B N 1
ATOM 3990 C CA . THR B 1 223 ? 36.921 38.498 80.353 1.00 41.20 246 THR B CA 1
ATOM 3991 C C . THR B 1 223 ? 37.040 37.007 80.010 1.00 46.77 246 THR B C 1
ATOM 3992 O O . THR B 1 223 ? 37.788 36.295 80.675 1.00 47.57 246 THR B O 1
ATOM 3996 N N . HIS B 1 224 ? 36.278 36.526 79.020 1.00 44.89 247 HIS B N 1
ATOM 3997 C CA . HIS B 1 224 ? 36.351 35.113 78.666 1.00 47.82 247 HIS B CA 1
ATOM 3998 C C . HIS B 1 224 ? 36.194 34.917 77.161 1.00 52.20 247 HIS B C 1
ATOM 3999 O O . HIS B 1 224 ? 35.304 35.484 76.538 1.00 48.57 247 HIS B O 1
ATOM 4006 N N . SER B 1 225 ? 37.115 34.121 76.600 1.00 53.58 248 SER B N 1
ATOM 4007 C CA . SER B 1 225 ? 37.213 33.726 75.203 1.00 55.08 248 SER B CA 1
ATOM 4008 C C . SER B 1 225 ? 36.435 32.460 74.993 1.00 63.06 248 SER B C 1
ATOM 4009 O O . SER B 1 225 ? 36.399 31.608 75.884 1.00 63.84 248 SER B O 1
ATOM 4012 N N . TRP B 1 226 ? 35.799 32.313 73.842 1.00 61.97 249 TRP B N 1
ATOM 4013 C CA . TRP B 1 226 ? 35.007 31.122 73.631 1.00 63.10 249 TRP B CA 1
ATOM 4014 C C . TRP B 1 226 ? 35.140 30.674 72.185 1.00 65.62 249 TRP B C 1
ATOM 4015 O O . TRP B 1 226 ? 34.342 31.046 71.324 1.00 63.68 249 TRP B O 1
ATOM 4026 N N . THR B 1 227 ? 36.199 29.895 71.922 1.00 63.53 250 THR B N 1
ATOM 4027 C CA . THR B 1 227 ? 36.531 29.369 70.598 1.00 64.31 250 THR B CA 1
ATOM 4028 C C . THR B 1 227 ? 35.456 28.336 70.211 1.00 68.40 250 THR B C 1
ATOM 4029 O O . THR B 1 227 ? 34.960 27.610 71.078 1.00 68.38 250 THR B O 1
ATOM 4033 N N . ALA B 1 228 ? 35.069 28.316 68.916 1.00 64.84 251 ALA B N 1
ATOM 4034 C CA . ALA B 1 228 ? 34.058 27.412 68.357 1.00 65.05 251 ALA B CA 1
ATOM 4035 C C . ALA B 1 228 ? 34.453 25.942 68.546 1.00 73.03 251 ALA B C 1
ATOM 4036 O O . ALA B 1 228 ? 35.640 25.628 68.566 1.00 74.53 251 ALA B O 1
ATOM 4038 N N . ALA B 1 229 ? 33.465 25.058 68.727 1.00 70.62 252 ALA B N 1
ATOM 4039 C CA . ALA B 1 229 ? 33.718 23.629 68.907 1.00 73.51 252 ALA B CA 1
ATOM 4040 C C . ALA B 1 229 ? 33.463 22.872 67.599 1.00 79.37 252 ALA B C 1
ATOM 4041 O O . ALA B 1 229 ? 34.229 21.981 67.214 1.00 80.98 252 ALA B O 1
ATOM 4043 N N . THR B 1 230 ? 32.374 23.261 66.923 1.00 74.61 253 THR B N 1
ATOM 4044 C CA . THR B 1 230 ? 31.901 22.706 65.664 1.00 75.46 253 THR B CA 1
ATOM 4045 C C . THR B 1 230 ? 32.250 23.682 64.535 1.00 75.40 253 THR B C 1
ATOM 4046 O O . THR B 1 230 ? 32.759 24.770 64.790 1.00 72.56 253 THR B O 1
ATOM 4050 N N . THR B 1 231 ? 32.001 23.262 63.296 1.00 72.37 254 THR B N 1
ATOM 4051 C CA . THR B 1 231 ? 32.209 24.039 62.081 1.00 71.63 254 THR B CA 1
ATOM 4052 C C . THR B 1 231 ? 30.949 23.951 61.229 1.00 76.66 254 THR B C 1
ATOM 4053 O O . THR B 1 231 ? 30.416 22.854 61.048 1.00 79.23 254 THR B O 1
ATOM 4057 N N . GLU B 1 232 ? 30.465 25.095 60.721 1.00 70.67 255 GLU B N 1
ATOM 4058 C CA . GLU B 1 232 ? 29.360 25.129 59.767 1.00 70.60 255 GLU B CA 1
ATOM 4059 C C . GLU B 1 232 ? 29.378 26.465 59.017 1.00 71.68 255 GLU B C 1
ATOM 4060 O O . GLU B 1 232 ? 29.768 27.497 59.558 1.00 68.93 255 GLU B O 1
ATOM 4066 N N . THR B 1 233 ? 29.028 26.399 57.737 1.00 68.75 256 THR B N 1
ATOM 4067 C CA . THR B 1 233 ? 28.969 27.537 56.833 1.00 67.41 256 THR B CA 1
ATOM 4068 C C . THR B 1 233 ? 27.557 27.689 56.329 1.00 70.77 256 THR B C 1
ATOM 4069 O O . THR B 1 233 ? 26.883 26.683 56.095 1.00 72.16 256 THR B O 1
ATOM 407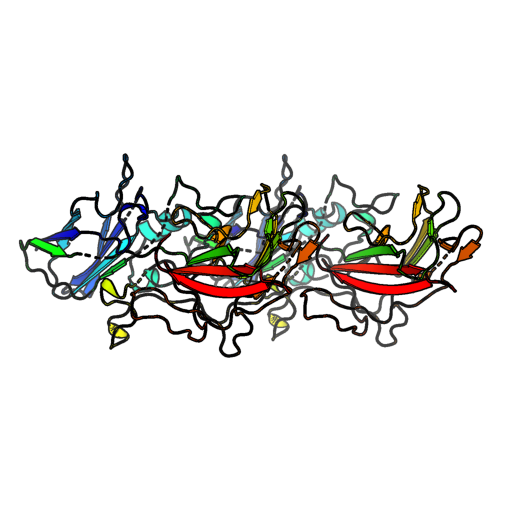3 N N . TRP B 1 234 ? 27.103 28.931 56.137 1.00 64.98 257 TRP B N 1
ATOM 4074 C CA . TRP B 1 234 ? 25.760 29.160 55.622 1.00 64.59 257 TRP B CA 1
ATOM 4075 C C . TRP B 1 234 ? 25.665 30.518 54.946 1.00 68.23 257 TRP B C 1
ATOM 4076 O O . TRP B 1 234 ? 26.252 31.489 55.414 1.00 66.29 257 TRP B O 1
ATOM 4087 N N . ALA B 1 235 ? 24.930 30.568 53.831 1.00 66.67 258 ALA B N 1
ATOM 4088 C CA . ALA B 1 235 ? 24.625 31.783 53.079 1.00 65.73 258 ALA B CA 1
ATOM 4089 C C . ALA B 1 235 ? 23.184 32.207 53.366 1.00 69.44 258 ALA B C 1
ATOM 4090 O O . ALA B 1 235 ? 22.407 31.383 53.849 1.00 69.74 258 ALA B O 1
ATOM 4092 N N . TYR B 1 236 ? 22.815 33.469 53.099 1.00 65.80 259 TYR B N 1
ATOM 4093 C CA . TYR B 1 236 ? 21.442 33.926 53.340 1.00 66.14 259 TYR B CA 1
ATOM 4094 C C . TYR B 1 236 ? 20.468 33.158 52.446 1.00 75.83 259 TYR B C 1
ATOM 4095 O O . TYR B 1 236 ? 20.714 33.038 51.245 1.00 77.29 259 TYR B O 1
ATOM 4104 N N . SER B 1 237 ? 19.363 32.645 53.040 1.00 75.07 260 SER B N 1
ATOM 4105 C CA . SER B 1 237 ? 18.286 31.944 52.334 1.00 78.02 260 SER B CA 1
ATOM 4106 C C . SER B 1 237 ? 16.953 32.667 52.583 1.00 82.34 260 SER B C 1
ATOM 4107 O O . SER B 1 237 ? 16.564 32.881 53.736 1.00 79.85 260 SER B O 1
ATOM 4110 N N . SER B 1 238 ? 16.281 33.066 51.487 1.00 81.94 261 SER B N 1
ATOM 4111 C CA . SER B 1 238 ? 15.014 33.798 51.484 1.00 83.09 261 SER B CA 1
ATOM 4112 C C . SER B 1 238 ? 13.845 32.910 51.936 1.00 89.92 261 SER B C 1
ATOM 4113 O O . SER B 1 238 ? 12.791 33.434 52.306 1.00 89.92 261 SER B O 1
ATOM 4116 N N . ALA B 1 239 ? 14.050 31.576 51.943 1.00 88.70 262 ALA B N 1
ATOM 4117 C CA . ALA B 1 239 ? 13.092 30.548 52.370 1.00 90.67 262 ALA B CA 1
ATOM 4118 C C . ALA B 1 239 ? 12.544 30.819 53.804 1.00 94.09 262 ALA B C 1
ATOM 4119 O O . ALA B 1 239 ? 13.235 31.468 54.598 1.00 91.13 262 ALA B O 1
ATOM 4121 N N . PRO B 1 240 ? 11.316 30.348 54.154 1.00 93.09 263 PRO B N 1
ATOM 4122 C CA . PRO B 1 240 ? 10.768 30.642 55.494 1.00 90.95 263 PRO B CA 1
ATOM 4123 C C . PRO B 1 240 ? 11.437 29.846 56.628 1.00 91.88 263 PRO B C 1
ATOM 4124 O O . PRO B 1 240 ? 11.610 30.387 57.728 1.00 87.45 263 PRO B O 1
ATOM 4128 N N . GLY B 1 241 ? 11.797 28.588 56.357 1.00 90.28 264 GLY B N 1
ATOM 4129 C CA . GLY B 1 241 ? 12.423 27.703 57.338 1.00 88.80 264 GLY B CA 1
ATOM 4130 C C . GLY B 1 241 ? 13.859 28.030 57.712 1.00 88.39 264 GLY B C 1
ATOM 4131 O O . GLY B 1 241 ? 14.369 27.495 58.703 1.00 87.10 264 GLY B O 1
ATOM 4132 N N . ALA B 1 242 ? 14.517 28.909 56.920 1.00 81.70 265 ALA B N 1
ATOM 4133 C CA . ALA B 1 242 ? 15.915 29.329 57.043 1.00 78.38 265 ALA B CA 1
ATOM 4134 C C . ALA B 1 242 ? 16.234 30.045 58.377 1.00 75.71 265 ALA B C 1
ATOM 4135 O O . ALA B 1 242 ? 15.600 31.053 58.727 1.00 74.47 265 ALA B O 1
ATOM 4137 N N . GLU B 1 243 ? 17.269 29.535 59.081 1.00 67.57 266 GLU B N 1
ATOM 4138 C CA . GLU B 1 243 ? 17.790 30.108 60.324 1.00 63.34 266 GLU B CA 1
ATOM 4139 C C . GLU B 1 243 ? 19.154 30.765 60.012 1.00 61.47 266 GLU B C 1
ATOM 4140 O O . GLU B 1 243 ? 20.207 30.153 60.204 1.00 61.85 266 GLU B O 1
ATOM 4142 N N . ASN B 1 244 ? 19.109 31.987 59.452 1.00 52.73 267 ASN B N 1
ATOM 4143 C CA . ASN B 1 244 ? 20.258 32.795 59.024 1.00 49.75 267 ASN B CA 1
ATOM 4144 C C . ASN B 1 244 ? 21.067 33.297 60.219 1.00 49.17 267 ASN B C 1
ATOM 4145 O O . ASN B 1 244 ? 22.276 33.514 60.099 1.00 48.34 267 ASN B O 1
ATOM 4150 N N . ARG B 1 245 ? 20.387 33.501 61.363 1.00 41.83 268 ARG B N 1
ATOM 4151 C CA . ARG B 1 245 ? 20.963 33.939 62.629 1.00 38.31 268 ARG B CA 1
ATOM 4152 C C . ARG B 1 245 ? 21.203 32.714 63.500 1.00 40.89 268 ARG B C 1
ATOM 4153 O O . ARG B 1 245 ? 20.253 32.161 64.063 1.00 40.95 268 ARG B O 1
ATOM 4161 N N . LYS B 1 246 ? 22.467 32.269 63.572 1.00 36.69 269 LYS B N 1
ATOM 4162 C CA . LYS B 1 246 ? 22.872 31.083 64.325 1.00 36.78 269 LYS B CA 1
ATOM 4163 C C . LYS B 1 246 ? 23.666 31.480 65.570 1.00 40.70 269 LYS B C 1
ATOM 4164 O O . LYS B 1 246 ? 24.491 32.381 65.493 1.00 40.01 269 LYS B O 1
ATOM 4170 N N . LEU B 1 247 ? 23.398 30.827 66.714 1.00 38.27 270 LEU B N 1
ATOM 4171 C CA . LEU B 1 247 ? 24.067 31.110 67.986 1.00 38.72 270 LEU B CA 1
ATOM 4172 C C . LEU B 1 247 ? 25.475 30.499 68.048 1.00 46.92 270 LEU B C 1
ATOM 4173 O O . LEU B 1 247 ? 25.643 29.292 67.873 1.00 47.35 270 LEU B O 1
ATOM 4178 N N . LEU B 1 248 ? 26.471 31.339 68.369 1.00 46.10 271 LEU B N 1
ATOM 4179 C CA . LEU B 1 248 ? 27.865 30.927 68.492 1.00 47.72 271 LEU B CA 1
ATOM 4180 C C . LEU B 1 248 ? 28.202 30.546 69.938 1.00 52.29 271 LEU B C 1
ATOM 4181 O O . LEU B 1 248 ? 28.820 29.509 70.151 1.00 53.24 271 LEU B O 1
ATOM 4186 N N . CYS B 1 249 ? 27.841 31.400 70.916 1.00 48.69 272 CYS B N 1
ATOM 4187 C CA . CYS B 1 249 ? 28.129 31.178 72.331 1.00 48.67 272 CYS B CA 1
ATOM 4188 C C . CYS B 1 249 ? 27.192 31.997 73.227 1.00 49.44 272 CYS B C 1
ATOM 4189 O O . CYS B 1 249 ? 26.659 33.024 72.807 1.00 48.87 272 CYS B O 1
ATOM 4192 N N . SER B 1 250 ? 27.038 31.543 74.488 1.00 44.05 273 SER B N 1
ATOM 4193 C CA . SER B 1 250 ? 26.263 32.199 75.546 1.00 41.46 273 SER B CA 1
ATOM 4194 C C . SER B 1 250 ? 27.135 32.424 76.790 1.00 44.40 273 SER B C 1
ATOM 4195 O O . SER B 1 250 ? 27.905 31.548 77.178 1.00 44.26 273 SER B O 1
ATOM 4198 N N . PHE B 1 251 ? 27.005 33.599 77.402 1.00 40.40 274 PHE B N 1
ATOM 4199 C CA . PHE B 1 251 ? 27.706 33.977 78.624 1.00 40.36 274 PHE B CA 1
ATOM 4200 C C . PHE B 1 251 ? 26.684 34.386 79.687 1.00 44.43 274 PHE B C 1
ATOM 4201 O O . PHE B 1 251 ? 25.666 34.998 79.358 1.00 43.69 274 PHE B O 1
ATOM 4209 N N . TYR B 1 252 ? 26.930 34.036 80.952 1.00 40.18 275 TYR B N 1
ATOM 4210 C CA . TYR B 1 252 ? 26.055 34.449 82.045 1.00 37.25 275 TYR B CA 1
ATOM 4211 C C . TYR B 1 252 ? 26.762 35.531 82.840 1.00 40.62 275 TYR B C 1
ATOM 4212 O O . TYR B 1 252 ? 27.955 35.391 83.156 1.00 42.81 275 TYR B O 1
ATOM 4221 N N . THR B 1 253 ? 26.055 36.625 83.121 1.00 34.19 276 THR B N 1
ATOM 4222 C CA . THR B 1 253 ? 26.615 37.742 83.884 1.00 33.55 276 THR B CA 1
ATOM 4223 C C . THR B 1 253 ? 25.608 38.204 84.937 1.00 35.68 276 THR B C 1
ATOM 4224 O O . THR B 1 253 ? 24.404 38.004 84.775 1.00 35.39 276 THR B O 1
ATOM 4228 N N . ALA B 1 254 ? 26.110 38.848 85.995 1.00 30.09 277 ALA B N 1
ATOM 4229 C CA . ALA B 1 254 ? 25.300 39.353 87.089 1.00 28.10 277 ALA B CA 1
ATOM 4230 C C . ALA B 1 254 ? 24.576 40.631 86.725 1.00 32.76 277 ALA B C 1
ATOM 4231 O O . ALA B 1 254 ? 25.031 41.404 85.876 1.00 33.70 277 ALA B O 1
ATOM 4233 N N . GLU B 1 255 ? 23.444 40.859 87.393 1.00 28.40 278 GLU B N 1
ATOM 4234 C CA . GLU B 1 255 ? 22.682 42.084 87.270 1.00 27.28 278 GLU B CA 1
ATOM 4235 C C . GLU B 1 255 ? 23.436 43.184 87.984 1.00 32.98 278 GLU B C 1
ATOM 4236 O O . GLU B 1 255 ? 23.718 43.060 89.177 1.00 34.03 278 GLU B O 1
ATOM 4242 N N . ARG B 1 256 ? 23.771 44.246 87.267 1.00 30.27 279 ARG B N 1
ATOM 4243 C CA . ARG B 1 256 ? 24.471 45.378 87.856 1.00 31.02 279 ARG B CA 1
ATOM 4244 C C . ARG B 1 256 ? 24.219 46.656 87.049 1.00 36.74 279 ARG B C 1
ATOM 4245 O O . ARG B 1 256 ? 23.860 46.598 85.853 1.00 35.09 279 ARG B O 1
ATOM 4253 N N . LEU B 1 257 ? 24.449 47.806 87.713 1.00 35.28 280 LEU B N 1
ATOM 4254 C CA . LEU B 1 257 ? 24.422 49.130 87.103 1.00 35.93 280 LEU B CA 1
ATOM 4255 C C . LEU B 1 257 ? 25.809 49.474 86.606 1.00 41.01 280 LEU B C 1
ATOM 4256 O O . LEU B 1 257 ? 26.763 49.293 87.364 1.00 42.28 280 LEU B O 1
ATOM 4261 N N . PHE B 1 258 ? 25.949 49.954 85.350 1.00 36.30 281 PHE B N 1
ATOM 4262 C CA . PHE B 1 258 ? 27.267 50.379 84.876 1.00 35.55 281 PHE B CA 1
ATOM 4263 C C . PHE B 1 258 ? 27.620 51.707 85.533 1.00 40.14 281 PHE B C 1
ATOM 4264 O O . PHE B 1 258 ? 26.718 52.461 85.912 1.00 40.63 281 PHE B O 1
ATOM 4272 N N . LYS B 1 259 ? 28.914 52.000 85.651 1.00 37.59 282 LYS B N 1
ATOM 4273 C CA . LYS B 1 259 ? 29.413 53.241 86.234 1.00 40.22 282 LYS B CA 1
ATOM 4274 C C . LYS B 1 259 ? 28.942 54.473 85.442 1.00 46.61 282 LYS B C 1
ATOM 4275 O O . LYS B 1 259 ? 28.506 54.351 84.298 1.00 45.82 282 LYS B O 1
ATOM 4281 N N . SER B 1 260 ? 29.040 55.655 86.058 1.00 46.69 283 SER B N 1
ATOM 4282 C CA . SER B 1 260 ? 28.654 56.943 85.478 1.00 48.37 283 SER B CA 1
ATOM 4283 C C . SER B 1 260 ? 29.384 57.215 84.165 1.00 52.63 283 SER B C 1
ATOM 4284 O O . SER B 1 260 ? 28.768 57.658 83.194 1.00 52.86 283 SER B O 1
ATOM 4287 N N . ASP B 1 261 ? 30.700 56.936 84.137 1.00 48.43 284 ASP B N 1
ATOM 4288 C CA . ASP B 1 261 ? 31.561 57.147 82.979 1.00 47.39 284 ASP B CA 1
ATOM 4289 C C . ASP B 1 261 ? 31.349 56.057 81.920 1.00 47.15 284 ASP B C 1
ATOM 4290 O O . ASP B 1 261 ? 31.845 56.205 80.805 1.00 47.75 284 ASP B O 1
ATOM 4295 N N . TYR B 1 262 ? 30.625 54.968 82.271 1.00 39.93 285 TYR B N 1
ATOM 4296 C CA . TYR B 1 262 ? 30.304 53.792 81.437 1.00 36.77 285 TYR B CA 1
ATOM 4297 C C . TYR B 1 262 ? 31.585 53.071 80.972 1.00 41.23 285 TYR B C 1
ATOM 4298 O O . TYR B 1 262 ? 31.574 52.391 79.936 1.00 39.77 285 TYR B O 1
ATOM 4307 N N . SER B 1 263 ? 32.671 53.174 81.781 1.00 38.65 286 SER B N 1
ATOM 4308 C CA . SER B 1 263 ? 33.962 52.540 81.518 1.00 38.20 286 SER B CA 1
ATOM 4309 C C . SER B 1 263 ? 33.868 51.003 81.608 1.00 39.74 286 SER B C 1
ATOM 4310 O O . SER B 1 263 ? 34.663 50.323 80.948 1.00 39.73 286 SER B O 1
ATOM 4313 N N . ASP B 1 264 ? 32.905 50.468 82.419 1.00 34.15 287 ASP B N 1
ATOM 4314 C CA . ASP B 1 264 ? 32.717 49.029 82.628 1.00 32.69 287 ASP B CA 1
ATOM 4315 C C . ASP B 1 264 ? 31.652 48.432 81.676 1.00 35.48 287 ASP B C 1
ATOM 4316 O O . ASP B 1 264 ? 31.293 47.256 81.841 1.00 34.29 287 ASP B O 1
ATOM 4321 N N . ARG B 1 265 ? 31.179 49.204 80.659 1.00 30.50 288 ARG B N 1
ATOM 4322 C CA . ARG B 1 265 ? 30.212 48.682 79.688 1.00 28.21 288 ARG B CA 1
ATOM 4323 C C . ARG B 1 265 ? 30.757 47.443 79.002 1.00 33.38 288 ARG B C 1
ATOM 4324 O O . ARG B 1 265 ? 31.974 47.338 78.829 1.00 34.98 288 ARG B O 1
ATOM 4332 N N . LEU B 1 266 ? 29.872 46.498 78.634 1.00 28.16 289 LEU B N 1
ATOM 4333 C CA . LEU B 1 266 ? 30.281 45.270 77.970 1.00 27.27 289 LEU B CA 1
ATOM 4334 C C . LEU B 1 266 ? 31.003 45.571 76.649 1.00 35.41 289 LEU B C 1
ATOM 4335 O O . LEU B 1 266 ? 30.666 46.515 75.929 1.00 36.18 289 LEU B O 1
ATOM 4340 N N . SER B 1 267 ? 32.027 44.789 76.368 1.00 33.58 290 SER B N 1
ATOM 4341 C CA . SER B 1 267 ? 32.820 44.907 75.147 1.00 34.21 290 SER B CA 1
ATOM 4342 C C . SER B 1 267 ? 32.907 43.545 74.501 1.00 37.11 290 SER B C 1
ATOM 4343 O O . SER B 1 267 ? 32.882 42.532 75.201 1.00 36.85 290 SER B O 1
ATOM 4346 N N . ILE B 1 268 ? 32.978 43.507 73.177 1.00 33.08 291 ILE B N 1
ATOM 4347 C CA . ILE B 1 268 ? 33.082 42.236 72.472 1.00 32.52 291 ILE B CA 1
ATOM 4348 C C . ILE B 1 268 ? 34.128 42.365 71.349 1.00 35.40 291 ILE B C 1
ATOM 4349 O O . ILE B 1 268 ? 34.339 43.447 70.790 1.00 34.61 291 ILE B O 1
ATOM 4354 N N . SER B 1 269 ? 34.788 41.253 71.048 1.00 30.67 292 SER B N 1
ATOM 4355 C CA . SER B 1 269 ? 35.725 41.136 69.947 1.00 30.27 292 SER B CA 1
ATOM 4356 C C . SER B 1 269 ? 35.626 39.721 69.407 1.00 33.06 292 SER B C 1
ATOM 4357 O O . SER B 1 269 ? 35.270 38.792 70.127 1.00 31.35 292 SER B O 1
ATOM 4368 N N . ALA B 1 271 ? 37.236 36.828 66.252 1.00 41.32 294 ALA B N 1
ATOM 4369 C CA . ALA B 1 271 ? 38.314 36.458 65.353 1.00 43.68 294 ALA B CA 1
ATOM 4370 C C . ALA B 1 271 ? 37.907 35.295 64.467 1.00 49.63 294 ALA B C 1
ATOM 4371 O O . ALA B 1 271 ? 37.188 34.388 64.901 1.00 49.83 294 ALA B O 1
ATOM 4373 N N . ASN B 1 272 ? 38.362 35.350 63.217 1.00 47.44 295 ASN B N 1
ATOM 4374 C CA . ASN B 1 272 ? 38.232 34.324 62.190 1.00 49.22 295 ASN B CA 1
ATOM 4375 C C . ASN B 1 272 ? 36.751 33.905 61.953 1.00 52.05 295 ASN B C 1
ATOM 4376 O O . ASN B 1 272 ? 36.442 32.718 61.777 1.00 52.27 295 ASN B O 1
ATOM 4381 N N . VAL B 1 273 ? 35.857 34.911 61.890 1.00 47.59 296 VAL B N 1
ATOM 4382 C CA . VAL B 1 273 ? 34.470 34.745 61.456 1.00 46.92 296 VAL B CA 1
ATOM 4383 C C . VAL B 1 273 ? 34.546 34.674 59.946 1.00 54.17 296 VAL B C 1
ATOM 4384 O O . VAL B 1 273 ? 35.173 35.543 59.342 1.00 54.26 296 VAL B O 1
ATOM 4388 N N . LEU B 1 274 ? 34.000 33.627 59.337 1.00 53.22 297 LEU B N 1
ATOM 4389 C CA . LEU B 1 274 ? 34.112 33.464 57.895 1.00 55.49 297 LEU B CA 1
ATOM 4390 C C . LEU B 1 274 ? 33.379 34.576 57.136 1.00 58.92 297 LEU B C 1
ATOM 4391 O O . LEU B 1 274 ? 32.267 34.951 57.496 1.00 56.38 297 LEU B O 1
ATOM 4396 N N . LYS B 1 275 ? 34.058 35.138 56.126 1.00 57.79 298 LYS B N 1
ATOM 4397 C CA . LYS B 1 275 ? 33.520 36.168 55.246 1.00 58.03 298 LYS B CA 1
ATOM 4398 C C . LYS B 1 275 ? 33.903 35.805 53.828 1.00 67.91 298 LYS B C 1
ATOM 4399 O O . LYS B 1 275 ? 35.077 35.879 53.456 1.00 69.15 298 LYS B O 1
ATOM 4405 N N . GLY B 1 276 ? 32.913 35.379 53.059 1.00 67.35 299 GLY B N 1
ATOM 4406 C CA . GLY B 1 276 ? 33.130 34.972 51.681 1.00 70.06 299 GLY B CA 1
ATOM 4407 C C . GLY B 1 276 ? 33.640 33.550 51.595 1.00 78.05 299 GLY B C 1
ATOM 4408 O O . GLY B 1 276 ? 33.720 32.858 52.612 1.00 77.43 299 GLY B O 1
ATOM 4409 N N . PRO B 1 277 ? 34.005 33.071 50.394 1.00 78.74 300 PRO B N 1
ATOM 4410 C CA . PRO B 1 277 ? 34.415 31.661 50.266 1.00 81.43 300 PRO B CA 1
ATOM 4411 C C . PRO B 1 277 ? 35.787 31.345 50.893 1.00 84.90 300 PRO B C 1
ATOM 4412 O O . PRO B 1 277 ? 35.935 30.287 51.517 1.00 84.74 300 PRO B O 1
ATOM 4416 N N . SER B 1 278 ? 36.778 32.246 50.734 1.00 80.80 301 SER B N 1
ATOM 4417 C CA . SER B 1 278 ? 38.136 31.984 51.205 1.00 81.07 301 SER B CA 1
ATOM 4418 C C . SER B 1 278 ? 38.708 33.130 52.087 1.00 81.03 301 SER B C 1
ATOM 4419 O O . SER B 1 278 ? 39.930 33.303 52.144 1.00 81.96 301 SER B O 1
ATOM 4422 N N . ASP B 1 279 ? 37.853 33.878 52.808 1.00 73.00 302 ASP B N 1
ATOM 4423 C CA . ASP B 1 279 ? 38.357 34.923 53.707 1.00 69.84 302 ASP B CA 1
ATOM 4424 C C . ASP B 1 279 ? 37.632 34.881 55.059 1.00 68.96 302 ASP B C 1
ATOM 4425 O O . ASP B 1 279 ? 36.643 34.153 55.229 1.00 68.70 302 ASP B O 1
ATOM 4430 N N . VAL B 1 280 ? 38.191 35.633 56.034 1.00 60.85 303 VAL B N 1
ATOM 4431 C CA . VAL B 1 280 ? 37.710 35.760 57.404 1.00 56.74 303 VAL B CA 1
ATOM 4432 C C . VAL B 1 280 ? 37.590 37.241 57.760 1.00 57.60 303 VAL B C 1
ATOM 4433 O O . VAL B 1 280 ? 38.115 38.095 57.040 1.00 58.01 303 VAL B O 1
ATOM 4437 N N . THR B 1 281 ? 36.919 37.544 58.888 1.00 51.11 304 THR B N 1
ATOM 4438 C CA . THR B 1 281 ? 36.755 38.905 59.408 1.00 48.28 304 THR B CA 1
ATOM 4439 C C . THR B 1 281 ? 36.521 38.817 60.921 1.00 48.22 304 THR B C 1
ATOM 4440 O O . THR B 1 281 ? 36.138 37.761 61.427 1.00 48.41 304 THR B O 1
ATOM 4444 N N . GLY B 1 282 ? 36.757 39.927 61.613 1.00 41.20 305 GLY B N 1
ATOM 4445 C CA . GLY B 1 282 ? 36.564 40.002 63.049 1.00 39.46 305 GLY B CA 1
ATOM 4446 C C . GLY B 1 282 ? 36.224 41.380 63.571 1.00 41.53 305 GLY B C 1
ATOM 4447 O O . GLY B 1 282 ? 35.973 42.315 62.801 1.00 40.13 305 GLY B O 1
ATOM 4448 N N . ILE B 1 283 ? 36.187 41.484 64.906 1.00 37.90 306 ILE B N 1
ATOM 4449 C CA . ILE B 1 283 ? 35.935 42.690 65.689 1.00 36.80 306 ILE B CA 1
ATOM 4450 C C . ILE B 1 283 ? 37.062 42.813 66.717 1.00 42.32 306 ILE B C 1
ATOM 4451 O O . ILE B 1 283 ? 37.630 41.805 67.158 1.00 42.04 306 ILE B O 1
ATOM 4456 N N . THR B 1 284 ? 37.423 44.039 67.053 1.00 39.99 307 THR B N 1
ATOM 4457 C CA . THR B 1 284 ? 38.436 44.267 68.072 1.00 41.58 307 THR B CA 1
ATOM 4458 C C . THR B 1 284 ? 37.819 45.266 69.023 1.00 45.32 307 THR B C 1
ATOM 4459 O O . THR B 1 284 ? 37.524 46.392 68.627 1.00 44.96 307 THR B O 1
ATOM 4463 N N . GLY B 1 285 ? 37.514 44.799 70.222 1.00 42.22 308 GLY B N 1
ATOM 4464 C CA . GLY B 1 285 ? 36.891 45.567 71.296 1.00 41.36 308 GLY B CA 1
ATOM 4465 C C . GLY B 1 285 ? 35.795 46.577 70.983 1.00 43.62 308 GLY B C 1
ATOM 4466 O O . GLY B 1 285 ? 35.981 47.762 71.265 1.00 43.83 308 GLY B O 1
ATOM 4467 N N . LYS B 1 286 ? 34.635 46.143 70.437 1.00 38.88 309 LYS B N 1
ATOM 4468 C CA . LYS B 1 286 ? 33.513 47.070 70.237 1.00 38.05 309 LYS B CA 1
ATOM 4469 C C . LYS B 1 286 ? 32.701 47.141 71.527 1.00 41.69 309 LYS B C 1
ATOM 4470 O O . LYS B 1 286 ? 32.231 46.109 72.028 1.00 40.60 309 LYS B O 1
ATOM 4476 N N . VAL B 1 287 ? 32.502 48.360 72.036 1.00 38.85 310 VAL B N 1
ATOM 4477 C CA . VAL B 1 287 ? 31.727 48.566 73.258 1.00 38.67 310 VAL B CA 1
ATOM 4478 C C . VAL B 1 287 ? 30.229 48.506 72.908 1.00 40.97 310 VAL B C 1
ATOM 4479 O O . VAL B 1 287 ? 29.807 49.062 71.880 1.00 42.76 310 VAL B O 1
ATOM 4483 N N . ILE B 1 288 ? 29.445 47.825 73.769 1.00 32.72 311 ILE B N 1
ATOM 4484 C CA . ILE B 1 288 ? 28.003 47.701 73.642 1.00 30.48 311 ILE B CA 1
ATOM 4485 C C . ILE B 1 288 ? 27.433 48.910 74.347 1.00 34.27 311 ILE B C 1
ATOM 4486 O O . ILE B 1 288 ? 27.228 48.892 75.562 1.00 35.26 311 ILE B O 1
ATOM 4491 N N . GLU B 1 289 ? 27.245 49.987 73.596 1.00 31.07 312 GLU B N 1
ATOM 4492 C CA . GLU B 1 289 ? 26.795 51.258 74.149 1.00 32.22 312 GLU B CA 1
ATOM 4493 C C . GLU B 1 289 ? 25.263 51.407 74.061 1.00 38.96 312 GLU B C 1
ATOM 4494 O O . GLU B 1 289 ? 24.694 52.150 74.871 1.00 39.46 312 GLU B O 1
ATOM 4500 N N . SER B 1 290 ? 24.591 50.694 73.118 1.00 35.58 313 SER B N 1
ATOM 4501 C CA . SER B 1 290 ? 23.134 50.769 73.005 1.00 35.31 313 SER B CA 1
ATOM 4502 C C . SER B 1 290 ? 22.520 49.411 72.800 1.00 39.32 313 SER B C 1
ATOM 4503 O O . SER B 1 290 ? 23.129 48.546 72.173 1.00 41.34 313 SER B O 1
ATOM 4506 N N . VAL B 1 291 ? 21.299 49.232 73.317 1.00 34.80 314 VAL B N 1
ATOM 4507 C CA . VAL B 1 291 ? 20.521 47.999 73.225 1.00 34.12 314 VAL B CA 1
ATOM 4508 C C . VAL B 1 291 ? 19.086 48.360 72.808 1.00 41.36 314 VAL B C 1
ATOM 4509 O O . VAL B 1 291 ? 18.570 49.389 73.247 1.00 42.10 314 VAL B O 1
ATOM 4513 N N . THR B 1 292 ? 18.447 47.523 71.967 1.00 39.79 315 THR B N 1
ATOM 4514 C CA . THR B 1 292 ? 17.041 47.700 71.591 1.00 41.95 315 THR B CA 1
ATOM 4515 C C . THR B 1 292 ? 16.191 46.666 72.356 1.00 49.35 315 THR B C 1
ATOM 4516 O O . THR B 1 292 ? 16.394 45.467 72.180 1.00 47.81 315 THR B O 1
ATOM 4520 N N . LYS B 1 293 ? 15.258 47.119 73.209 1.00 50.58 316 LYS B N 1
ATOM 4521 C CA . LYS B 1 293 ? 14.404 46.186 73.953 1.00 52.04 316 LYS B CA 1
ATOM 4522 C C . LYS B 1 293 ? 13.266 45.746 73.031 1.00 63.12 316 LYS B C 1
ATOM 4523 O O . LYS B 1 293 ? 12.386 46.546 72.728 1.00 64.51 316 LYS B O 1
ATOM 4529 N N . VAL B 1 294 ? 13.321 44.505 72.535 1.00 64.47 317 VAL B N 1
ATOM 4530 C CA . VAL B 1 294 ? 12.294 43.981 71.632 1.00 68.73 317 VAL B CA 1
ATOM 4531 C C . VAL B 1 294 ? 11.382 43.023 72.448 1.00 80.64 317 VAL B C 1
ATOM 4532 O O . VAL B 1 294 ? 11.429 41.792 72.320 1.00 79.89 317 VAL B O 1
ATOM 4536 N N . ASP B 1 295 ? 10.561 43.649 73.312 1.00 83.44 318 ASP B N 1
ATOM 4537 C CA . ASP B 1 295 ? 9.567 43.032 74.200 1.00 85.63 318 ASP B CA 1
ATOM 4538 C C . ASP B 1 295 ? 8.257 43.807 73.972 1.00 93.27 318 ASP B C 1
ATOM 4539 O O . ASP B 1 295 ? 7.923 44.758 74.691 1.00 93.11 318 ASP B O 1
ATOM 4544 N N . GLY B 1 296 ? 7.595 43.426 72.884 1.00 92.52 319 GLY B N 1
ATOM 4545 C CA . GLY B 1 296 ? 6.392 44.059 72.361 1.00 95.23 319 GLY B CA 1
ATOM 4546 C C . GLY B 1 296 ? 6.667 44.461 70.927 1.00 102.01 319 GLY B C 1
ATOM 4547 O O . GLY B 1 296 ? 7.777 44.919 70.624 1.00 101.12 319 GLY B O 1
ATOM 4548 N N . THR B 1 297 ? 5.677 44.257 70.028 1.00 101.45 320 THR B N 1
ATOM 4549 C CA . THR B 1 297 ? 5.792 44.527 68.584 1.00 103.19 320 THR B CA 1
ATOM 4550 C C . THR B 1 297 ? 6.000 46.043 68.293 1.00 108.82 320 THR B C 1
ATOM 4551 O O . THR B 1 297 ? 6.701 46.385 67.332 1.00 108.36 320 THR B O 1
ATOM 4555 N N . GLY B 1 298 ? 5.398 46.905 69.117 1.00 106.45 321 GLY B N 1
ATOM 4556 C CA . GLY B 1 298 ? 5.504 48.356 68.997 1.00 107.13 321 GLY B CA 1
ATOM 4557 C C . GLY B 1 298 ? 6.526 48.948 69.948 1.00 108.66 321 GLY B C 1
ATOM 4558 O O . GLY B 1 298 ? 6.270 49.979 70.576 1.00 109.18 321 GLY B O 1
ATOM 4559 N N . SER B 1 299 ? 7.699 48.296 70.054 1.00 102.11 322 SER B N 1
ATOM 4560 C CA . SER B 1 299 ? 8.802 48.709 70.925 1.00 99.39 322 SER B CA 1
ATOM 4561 C C . SER B 1 299 ? 10.173 48.617 70.159 1.00 99.33 322 SER B C 1
ATOM 4562 O O . SER B 1 299 ? 11.113 48.010 70.683 1.00 97.42 322 SER B O 1
ATOM 4565 N N . PRO B 1 300 ? 10.344 49.214 68.945 1.00 93.59 323 PRO B N 1
ATOM 4566 C CA . PRO B 1 300 ? 11.627 49.052 68.242 1.00 90.85 323 PRO B CA 1
ATOM 4567 C C . PRO B 1 300 ? 12.558 50.265 68.415 1.00 89.71 323 PRO B C 1
ATOM 4568 O O . PRO B 1 300 ? 13.036 50.815 67.418 1.00 89.61 323 PRO B O 1
ATOM 4572 N N . THR B 1 301 ? 12.836 50.679 69.669 1.00 82.22 324 THR B N 1
ATOM 4573 C CA . THR B 1 301 ? 13.692 51.850 69.891 1.00 80.79 324 THR B CA 1
ATOM 4574 C C . THR B 1 301 ? 14.964 51.468 70.641 1.00 78.33 324 THR B C 1
ATOM 4575 O O . THR B 1 301 ? 14.901 50.825 71.698 1.00 76.98 324 THR B O 1
ATOM 4579 N N . ALA B 1 302 ? 16.121 51.888 70.083 1.00 70.91 325 ALA B N 1
ATOM 4580 C CA . ALA B 1 302 ? 17.448 51.693 70.676 1.00 67.44 325 ALA B CA 1
ATOM 4581 C C . ALA B 1 302 ? 17.674 52.721 71.770 1.00 66.71 325 ALA B C 1
ATOM 4582 O O . ALA B 1 302 ? 17.360 53.896 71.568 1.00 68.71 325 ALA B O 1
ATOM 4584 N N . GLN B 1 303 ? 18.187 52.282 72.931 1.00 56.90 326 GLN B N 1
ATOM 4585 C CA . GLN B 1 303 ? 18.407 53.144 74.091 1.00 54.30 326 GLN B CA 1
ATOM 4586 C C . GLN B 1 303 ? 19.823 52.950 74.661 1.00 49.58 326 GLN B C 1
ATOM 4587 O O . GLN B 1 303 ? 20.424 51.914 74.393 1.00 45.58 326 GLN B O 1
ATOM 4593 N N . PRO B 1 304 ? 20.372 53.892 75.475 1.00 44.36 327 PRO B N 1
ATOM 4594 C CA . PRO B 1 304 ? 21.700 53.664 76.060 1.00 42.99 327 PRO B CA 1
ATOM 4595 C C . PRO B 1 304 ? 21.730 52.443 76.967 1.00 43.82 327 PRO B C 1
ATOM 4596 O O . PRO B 1 304 ? 20.774 52.197 77.712 1.00 43.89 327 PRO B O 1
ATOM 4600 N N . PHE B 1 305 ? 22.818 51.677 76.896 1.00 37.83 328 PHE B N 1
ATOM 4601 C CA . PHE B 1 305 ? 22.976 50.484 77.729 1.00 36.35 328 PHE B CA 1
ATOM 4602 C C . PHE B 1 305 ? 23.575 50.959 79.043 1.00 40.79 328 PHE B C 1
ATOM 4603 O O . PHE B 1 305 ? 24.745 51.350 79.084 1.00 40.60 328 PHE B O 1
ATOM 4611 N N . THR B 1 306 ? 22.725 51.046 80.089 1.00 36.68 329 THR B N 1
ATOM 4612 C CA . THR B 1 306 ? 23.100 51.605 81.402 1.00 36.20 329 THR B CA 1
ATOM 4613 C C . THR B 1 306 ? 23.045 50.581 82.545 1.00 39.79 329 THR B C 1
ATOM 4614 O O . THR B 1 306 ? 23.609 50.819 83.620 1.00 39.77 329 THR B O 1
ATOM 4618 N N . GLU B 1 307 ? 22.351 49.456 82.318 1.00 35.28 330 GLU B N 1
ATOM 4619 C CA . GLU B 1 307 ? 22.092 48.454 83.337 1.00 33.41 330 GLU B CA 1
ATOM 4620 C C . GLU B 1 307 ? 21.982 47.067 82.731 1.00 35.02 330 GLU B C 1
ATOM 4621 O O . GLU B 1 307 ? 21.308 46.907 81.711 1.00 35.75 330 GLU B O 1
ATOM 4627 N N . ILE B 1 308 ? 22.650 46.067 83.350 1.00 29.87 331 ILE B N 1
ATOM 4628 C CA . ILE B 1 308 ? 22.489 44.645 83.029 1.00 28.62 331 ILE B CA 1
ATOM 4629 C C . ILE B 1 308 ? 21.355 44.241 83.901 1.00 31.11 331 ILE B C 1
ATOM 4630 O O . ILE B 1 308 ? 21.431 44.423 85.123 1.00 29.34 331 ILE B O 1
ATOM 4635 N N . ARG B 1 309 ? 20.259 43.827 83.278 1.00 28.30 332 ARG B N 1
ATOM 4636 C CA . ARG B 1 309 ? 19.040 43.517 83.989 1.00 27.79 332 ARG B CA 1
ATOM 4637 C C . ARG B 1 309 ? 18.796 41.986 84.018 1.00 32.61 332 ARG B C 1
ATOM 4638 O O . ARG B 1 309 ? 18.963 41.271 83.033 1.00 31.49 332 ARG B O 1
ATOM 4646 N N . ARG B 1 310 ? 18.502 41.509 85.208 1.00 30.79 333 ARG B N 1
ATOM 4647 C CA . ARG B 1 310 ? 18.160 40.145 85.600 1.00 31.10 333 ARG B CA 1
ATOM 4648 C C . ARG B 1 310 ? 17.027 39.585 84.770 1.00 35.16 333 ARG B C 1
ATOM 4649 O O . ARG B 1 310 ? 16.077 40.327 84.481 1.00 37.05 333 ARG B O 1
ATOM 4657 N N . ASN B 1 311 ? 17.113 38.284 84.390 1.00 29.49 334 ASN B N 1
ATOM 4658 C CA . ASN B 1 311 ? 16.077 37.556 83.624 1.00 29.06 334 ASN B CA 1
ATOM 4659 C C . ASN B 1 311 ? 15.934 38.118 82.146 1.00 34.04 334 ASN B C 1
ATOM 4660 O O . ASN B 1 311 ? 15.012 37.746 81.409 1.00 33.73 334 ASN B O 1
ATOM 4665 N N . ASN B 1 312 ? 16.905 38.946 81.708 1.00 31.00 335 ASN B N 1
ATOM 4666 C CA . ASN B 1 312 ? 17.011 39.456 80.342 1.00 30.00 335 ASN B CA 1
ATOM 4667 C C . ASN B 1 312 ? 18.157 38.774 79.623 1.00 32.73 335 ASN B C 1
ATOM 4668 O O . ASN B 1 312 ? 19.225 38.608 80.216 1.00 31.28 335 ASN B O 1
ATOM 4673 N N . VAL B 1 313 ? 17.931 38.374 78.348 1.00 29.71 336 VAL B N 1
ATOM 4674 C CA . VAL B 1 313 ? 18.957 37.831 77.455 1.00 29.56 336 VAL B CA 1
ATOM 4675 C C . VAL B 1 313 ? 19.430 38.996 76.598 1.00 31.92 336 VAL B C 1
ATOM 4676 O O . VAL B 1 313 ? 18.607 39.682 75.991 1.00 32.72 336 VAL B O 1
ATOM 4680 N N . TYR B 1 314 ? 20.727 39.274 76.594 1.00 27.42 337 TYR B N 1
ATOM 4681 C CA . TYR B 1 314 ? 21.291 40.324 75.729 1.00 26.71 337 TYR B CA 1
ATOM 4682 C C . TYR B 1 314 ? 21.850 39.600 74.538 1.00 34.12 337 TYR B C 1
ATOM 4683 O O . TYR B 1 314 ? 22.729 38.740 74.683 1.00 34.36 337 TYR B O 1
ATOM 4692 N N . GLN B 1 315 ? 21.215 39.802 73.391 1.00 31.27 338 GLN B N 1
ATOM 4693 C CA . GLN B 1 315 ? 21.629 39.074 72.204 1.00 31.86 338 GLN B CA 1
ATOM 4694 C C . GLN B 1 315 ? 22.425 39.994 71.279 1.00 37.99 338 GLN B C 1
ATOM 4695 O O . GLN B 1 315 ? 21.895 40.947 70.701 1.00 39.76 338 GLN B O 1
ATOM 4701 N N . VAL B 1 316 ? 23.710 39.692 71.166 1.00 33.42 339 VAL B N 1
ATOM 4702 C CA . VAL B 1 316 ? 24.667 40.400 70.327 1.00 33.04 339 VAL B CA 1
ATOM 4703 C C . VAL B 1 316 ? 24.724 39.656 69.015 1.00 37.48 339 VAL B C 1
ATOM 4704 O O . VAL B 1 316 ? 24.990 38.447 69.003 1.00 37.70 339 VAL B O 1
ATOM 4708 N N . THR B 1 317 ? 24.443 40.357 67.910 1.00 34.66 340 THR B N 1
ATOM 4709 C CA . THR B 1 317 ? 24.447 39.712 66.594 1.00 35.08 340 THR B CA 1
ATOM 4710 C C . THR B 1 317 ? 25.555 40.305 65.731 1.00 38.25 340 THR B C 1
ATOM 4711 O O . THR B 1 317 ? 25.701 41.525 65.630 1.00 39.01 340 THR B O 1
ATOM 4715 N N . ALA B 1 318 ? 26.346 39.424 65.129 1.00 32.42 341 ALA B N 1
ATOM 4716 C CA . ALA B 1 318 ? 27.401 39.812 64.226 1.00 31.73 341 ALA B CA 1
ATOM 4717 C C . ALA B 1 318 ? 26.890 39.697 62.791 1.00 38.37 341 ALA B C 1
ATOM 4718 O O . ALA B 1 318 ? 26.881 38.601 62.220 1.00 39.27 341 ALA B O 1
ATOM 4720 N N . ARG B 1 319 ? 26.359 40.815 62.239 1.00 35.48 342 ARG B N 1
ATOM 4721 C CA . ARG B 1 319 ? 25.827 40.849 60.870 1.00 35.82 342 ARG B CA 1
ATOM 4722 C C . ARG B 1 319 ? 26.997 40.966 59.899 1.00 39.46 342 ARG B C 1
ATOM 4723 O O . ARG B 1 319 ? 27.735 41.952 59.954 1.00 37.38 342 ARG B O 1
ATOM 4731 N N . VAL B 1 320 ? 27.203 39.919 59.063 1.00 37.89 343 VAL B N 1
ATOM 4732 C CA . VAL B 1 320 ? 28.302 39.776 58.095 1.00 37.83 343 VAL B CA 1
ATOM 4733 C C . VAL B 1 320 ? 27.839 40.308 56.764 1.00 43.80 343 VAL B C 1
ATOM 4734 O O . VAL B 1 320 ? 26.997 39.679 56.114 1.00 45.77 343 VAL B O 1
ATOM 4738 N N . GLY B 1 321 ? 28.396 41.455 56.377 1.00 39.91 344 GLY B N 1
ATOM 4739 C CA . GLY B 1 321 ? 28.111 42.108 55.109 1.00 40.38 344 GLY B CA 1
ATOM 4740 C C . GLY B 1 321 ? 29.168 41.799 54.071 1.00 45.93 344 GLY B C 1
ATOM 4741 O O . GLY B 1 321 ? 29.849 40.778 54.162 1.00 46.02 344 GLY B O 1
ATOM 4742 N N . LYS B 1 322 ? 29.324 42.680 53.081 1.00 43.94 345 LYS B N 1
ATOM 4743 C CA . LYS B 1 322 ? 30.295 42.472 52.001 1.00 44.64 345 LYS B CA 1
ATOM 4744 C C . LYS B 1 322 ? 31.719 42.792 52.475 1.00 48.61 345 LYS B C 1
ATOM 4745 O O . LYS B 1 322 ? 32.663 42.055 52.196 1.00 49.95 345 LYS B O 1
ATOM 4751 N N . ILE B 1 323 ? 31.840 43.864 53.238 1.00 43.06 346 ILE B N 1
ATOM 4752 C CA . ILE B 1 323 ? 33.055 44.511 53.697 1.00 42.20 346 ILE B CA 1
ATOM 4753 C C . ILE B 1 323 ? 33.502 44.046 55.104 1.00 43.17 346 ILE B C 1
ATOM 4754 O O . ILE B 1 323 ? 34.700 44.028 55.354 1.00 44.31 346 ILE B O 1
ATOM 4759 N N . GLY B 1 324 ? 32.578 43.689 55.988 1.00 37.64 347 GLY B N 1
ATOM 4760 C CA . GLY B 1 324 ? 32.895 43.231 57.344 1.00 35.97 347 GLY B CA 1
ATOM 4761 C C . GLY B 1 324 ? 31.677 43.023 58.226 1.00 37.15 347 GLY B C 1
ATOM 4762 O O . GLY B 1 324 ? 30.567 42.903 57.708 1.00 36.48 347 GLY B O 1
ATOM 4763 N N . ILE B 1 325 ? 31.873 43.017 59.569 1.00 33.09 348 ILE B N 1
ATOM 4764 C CA . ILE B 1 325 ? 30.830 42.797 60.587 1.00 32.15 348 ILE B CA 1
ATOM 4765 C C . ILE B 1 325 ? 30.242 44.132 61.141 1.00 37.02 348 ILE B C 1
ATOM 4766 O O . ILE B 1 325 ? 30.951 45.115 61.345 1.00 37.38 348 ILE B O 1
ATOM 4771 N N . GLN B 1 326 ? 28.939 44.111 61.422 1.00 34.03 349 GLN B N 1
ATOM 4772 C CA . GLN B 1 326 ? 28.174 45.150 62.108 1.00 34.36 349 GLN B CA 1
ATOM 4773 C C . GLN B 1 326 ? 27.498 44.490 63.308 1.00 39.71 349 GLN B C 1
ATOM 4774 O O . GLN B 1 326 ? 26.688 43.572 63.146 1.00 37.80 349 GLN B O 1
ATOM 4780 N N . ILE B 1 327 ? 27.878 44.919 64.511 1.00 39.28 350 ILE B N 1
ATOM 4781 C CA . ILE B 1 327 ? 27.352 44.376 65.757 1.00 39.23 350 ILE B CA 1
ATOM 4782 C C . ILE B 1 327 ? 26.062 45.104 66.132 1.00 42.84 350 ILE B C 1
ATOM 4783 O O . ILE B 1 327 ? 26.041 46.333 66.254 1.00 43.46 350 ILE B O 1
ATOM 4788 N N . LEU B 1 328 ? 24.992 44.337 66.321 1.00 38.21 351 LEU B N 1
ATOM 4789 C CA . LEU B 1 328 ? 23.728 44.897 66.765 1.00 37.65 351 LEU B CA 1
ATOM 4790 C C . LEU B 1 328 ? 23.251 44.099 67.981 1.00 39.02 351 LEU B C 1
ATOM 4791 O O . LEU B 1 328 ? 23.369 42.874 68.002 1.00 38.72 351 LEU B O 1
ATOM 4796 N N . THR B 1 329 ? 22.774 44.802 69.014 1.00 34.75 352 THR B N 1
ATOM 4797 C CA . THR B 1 329 ? 22.381 44.198 70.271 1.00 34.16 352 THR B CA 1
ATOM 4798 C C . THR B 1 329 ? 20.922 44.476 70.611 1.00 39.69 352 THR B C 1
ATOM 4799 O O . THR B 1 329 ? 20.477 45.629 70.590 1.00 39.89 352 THR B O 1
ATOM 4803 N N . ILE B 1 330 ? 20.204 43.400 70.991 1.00 37.74 353 ILE B N 1
ATOM 4804 C CA . ILE B 1 330 ? 18.800 43.419 71.414 1.00 38.03 353 ILE B CA 1
ATOM 4805 C C . ILE B 1 330 ? 18.658 42.777 72.801 1.00 42.79 353 ILE B C 1
ATOM 4806 O O . ILE B 1 330 ? 19.471 41.944 73.197 1.00 41.28 353 ILE B O 1
ATOM 4811 N N . SER B 1 331 ? 17.611 43.187 73.524 1.00 42.14 354 SER B N 1
ATOM 4812 C CA . SER B 1 331 ? 17.211 42.703 74.841 1.00 41.72 354 SER B CA 1
ATOM 4813 C C . SER B 1 331 ? 15.884 41.973 74.699 1.00 47.64 354 SER B C 1
ATOM 4814 O O . SER B 1 331 ? 14.907 42.545 74.206 1.00 48.57 354 SER B O 1
ATOM 4817 N N . VAL B 1 332 ? 15.874 40.679 75.035 1.00 44.32 355 VAL B N 1
ATOM 4818 C CA . VAL B 1 332 ? 14.683 39.823 74.957 1.00 43.96 355 VAL B CA 1
ATOM 4819 C C . VAL B 1 332 ? 14.527 39.103 76.320 1.00 45.09 355 VAL B C 1
ATOM 4820 O O . VAL B 1 332 ? 15.478 39.061 77.097 1.00 41.81 355 VAL B O 1
ATOM 4824 N N . GLU B 1 333 ? 13.315 38.599 76.627 1.00 43.46 356 GLU B N 1
ATOM 4825 C CA . GLU B 1 333 ? 13.025 37.892 77.880 1.00 43.41 356 GLU B CA 1
ATOM 4826 C C . GLU B 1 333 ? 12.664 36.419 77.562 1.00 48.46 356 GLU B C 1
ATOM 4827 O O . GLU B 1 333 ? 12.112 35.706 78.412 1.00 49.45 356 GLU B O 1
ATOM 4833 N N . ASP B 1 334 ? 13.047 35.957 76.347 1.00 44.17 357 ASP B N 1
ATOM 4834 C CA . ASP B 1 334 ? 12.833 34.597 75.852 1.00 44.33 357 ASP B CA 1
ATOM 4835 C C . ASP B 1 334 ? 14.176 33.857 75.862 1.00 44.28 357 ASP B C 1
ATOM 4836 O O . ASP B 1 334 ? 15.091 34.225 75.133 1.00 42.97 357 ASP B O 1
ATOM 4841 N N . TRP B 1 335 ? 14.290 32.827 76.715 1.00 39.85 358 TRP B N 1
ATOM 4842 C CA . TRP B 1 335 ? 15.496 32.010 76.931 1.00 35.13 358 TRP B CA 1
ATOM 4843 C C . TRP B 1 335 ? 15.409 30.670 76.144 1.00 66.77 358 TRP B C 1
ATOM 4844 O O . TRP B 1 335 ? 14.563 30.485 75.248 1.00 30.21 358 TRP B O 1
#

B-factor: mean 44.05, std 18.12, range [7.82, 124.58]